Protein AF-A0A3S9Y462-F1 (afdb_monomer)

pLDDT: mean 86.08, std 11.71, range [31.53, 97.94]

InterPro domains:
  IPR001986 Enolpyruvate transferase domain [PF00275] (19-223)
  IPR005750 UDP-N-acetylglucosamine 1-carboxyvinyltransferase [PTHR43783] (3-217)
  IPR013792 RNA 3'-terminal phosphate cyclase/enolpyruvate transferase, alpha/beta [SSF55205] (15-226)
  IPR029052 Metallo-dependent phosphatase-like [SSF56300] (228-332)
  IPR036968 Enolpyruvate transferase domain superfamily [G3DSA:3.65.10.10] (17-30)
  IPR036968 Enolpyruvate transferase domain superfamily [G3DSA:3.65.10.10] (33-225)

Sequence (522 aa):
MTVTTARTPAVTAEVIAIRPGPPLSGAVTVDGSKNAALPLLAAAAALRRPVQLPNVPANADVQAMLMLLQQAGHGITYPVGKSNTALILPSDGMHVARDFHDTAARIRASYYLVPALLAVHGRAVLPWPGGCRIGERGMEQHFKVYEAFGDRTIVNTHGYGVEAVKSRTGSVSVMLPFRSRGASIAAILRAVVAERPLRLGQPNLSPEVTSVLQALQAAGWETHADARIGGRRVAVTAVIGTQAFHSIPVNQRASHRVTEPDQALRELLLAHHHEVDSWVVLSHSGFDEDLKLAAVCPFLDVIFAGHCLIDQYGPIHVGETLVLKGHELGAGYALAEPSSNRWAAHTAPFPSVSEAAPPPQLSSIHEQIEDLRDRLALPLGVIAEPYRGQPLNRRLLLSDLATRLHTGLGSDAVILNETALRPTQLGDVLIIGDLLTIEPFNNQLVHARIPDTLRDAPDALLGHLTESAGPLVTGPTSLPPELPTVLTTDYLAESYLDGRTHQAGLRLRQAIQRILTEGTHR

Mean predicted aligned error: 13.9 Å

Nearest PDB structures (foldseek):
  7tb0-assembly1_A  TM=8.384E-01  e=2.070E-12  Enterococcus faecium
  6cn1-assembly2_G  TM=8.498E-01  e=4.862E-11  Pseudomonas putida KT2440
  8d84-assembly1_B  TM=8.450E-01  e=5.465E-11  Enterococcus faecalis
  5bq2-assembly1_D  TM=8.537E-01  e=1.313E-10  Pseudomonas aeruginosa PAO1
  3kr6-assembly1_A  TM=5.530E-01  e=8.122E-13  Escherichia coli K-12

Structure (mmCIF, N/CA/C/O backbone):
data_AF-A0A3S9Y462-F1
#
_entry.id   AF-A0A3S9Y462-F1
#
loop_
_atom_site.group_PDB
_atom_site.id
_atom_site.type_symbol
_atom_site.label_atom_id
_atom_site.label_alt_id
_atom_site.label_comp_id
_atom_site.label_asym_id
_atom_site.label_entity_id
_atom_site.label_seq_id
_atom_site.pdbx_PDB_ins_code
_atom_site.Cartn_x
_atom_site.Cartn_y
_atom_site.Cartn_z
_atom_site.occupancy
_atom_site.B_iso_or_equiv
_atom_site.auth_seq_id
_atom_site.auth_comp_id
_atom_site.auth_asym_id
_atom_site.auth_atom_id
_atom_site.pdbx_PDB_model_num
ATOM 1 N N . MET A 1 1 ? 15.089 -50.391 51.553 1.00 40.12 1 MET A N 1
ATOM 2 C CA . MET A 1 1 ? 14.396 -49.711 50.440 1.00 40.12 1 MET A CA 1
ATOM 3 C C . MET A 1 1 ? 14.103 -48.287 50.872 1.00 40.12 1 MET A C 1
ATOM 5 O O . MET A 1 1 ? 13.186 -48.051 51.644 1.00 40.12 1 MET A O 1
ATOM 9 N N . THR A 1 2 ? 14.980 -47.370 50.487 1.00 31.53 2 THR A N 1
ATOM 10 C CA . THR A 1 2 ? 14.922 -45.941 50.800 1.00 31.53 2 THR A CA 1
ATOM 11 C C . THR A 1 2 ? 13.920 -45.265 49.867 1.00 31.53 2 THR A C 1
ATOM 13 O O . THR A 1 2 ? 14.115 -45.242 48.655 1.00 31.53 2 THR A O 1
ATOM 16 N N . VAL A 1 3 ? 12.828 -44.743 50.427 1.00 36.41 3 VAL A N 1
ATOM 17 C CA . VAL A 1 3 ? 11.869 -43.903 49.700 1.00 36.41 3 VAL A CA 1
ATOM 18 C C . VAL A 1 3 ? 12.446 -42.494 49.652 1.00 36.41 3 VAL A C 1
ATOM 20 O O . VAL A 1 3 ? 12.415 -41.758 50.636 1.00 36.41 3 VAL A O 1
ATOM 23 N N . THR A 1 4 ? 13.025 -42.141 48.510 1.00 33.31 4 THR A N 1
ATOM 24 C CA . THR A 1 4 ? 13.507 -40.791 48.222 1.00 33.31 4 THR A CA 1
ATOM 25 C C . THR A 1 4 ? 12.304 -39.870 48.027 1.00 33.31 4 THR A C 1
ATOM 27 O O . THR A 1 4 ? 11.614 -39.935 47.011 1.00 33.31 4 THR A O 1
ATOM 30 N N . THR A 1 5 ? 12.034 -39.004 49.000 1.00 45.16 5 THR A N 1
ATOM 31 C CA . THR A 1 5 ? 11.094 -37.890 48.859 1.00 45.16 5 THR A CA 1
ATOM 32 C C . THR A 1 5 ? 11.714 -36.833 47.947 1.00 45.16 5 THR A C 1
ATOM 34 O O . THR A 1 5 ? 12.546 -36.025 48.357 1.00 45.16 5 THR A O 1
ATOM 37 N N . ALA A 1 6 ? 11.326 -36.850 46.672 1.00 40.19 6 ALA A N 1
ATOM 38 C CA . ALA A 1 6 ? 11.668 -35.790 45.735 1.00 40.19 6 ALA A CA 1
ATOM 39 C C . ALA A 1 6 ? 10.994 -34.483 46.189 1.00 40.19 6 ALA A C 1
ATOM 41 O O . ALA A 1 6 ? 9.773 -34.346 46.147 1.00 40.19 6 ALA A O 1
ATOM 42 N N . ARG A 1 7 ? 11.800 -33.523 46.653 1.00 45.56 7 ARG A N 1
ATOM 43 C CA . ARG A 1 7 ? 11.376 -32.137 46.881 1.00 45.56 7 ARG A CA 1
ATOM 44 C C . ARG A 1 7 ? 11.000 -31.522 45.533 1.00 45.56 7 ARG A C 1
ATOM 46 O O . ARG A 1 7 ? 11.875 -31.253 44.714 1.00 45.56 7 ARG A O 1
ATOM 53 N N . THR A 1 8 ? 9.710 -31.286 45.320 1.00 49.47 8 THR A N 1
ATOM 54 C CA . THR A 1 8 ? 9.218 -30.437 44.231 1.00 49.47 8 THR A CA 1
ATOM 55 C C . THR A 1 8 ? 9.826 -29.038 44.395 1.00 49.47 8 THR A C 1
ATOM 57 O O . THR A 1 8 ? 9.752 -28.484 45.497 1.00 49.47 8 THR A O 1
ATOM 60 N N . PRO A 1 9 ? 10.454 -28.455 43.359 1.00 45.78 9 PRO A N 1
ATOM 61 C CA . PRO A 1 9 ? 10.968 -27.096 43.450 1.00 45.78 9 PRO A CA 1
ATOM 62 C C . PRO A 1 9 ? 9.797 -26.123 43.631 1.00 45.78 9 PRO A C 1
ATOM 64 O O . PRO A 1 9 ? 8.714 -26.333 43.085 1.00 45.78 9 PRO A O 1
ATOM 67 N N . ALA A 1 10 ? 10.005 -25.060 44.407 1.00 50.97 10 ALA A N 1
ATOM 68 C CA . ALA A 1 10 ? 9.033 -23.983 44.538 1.00 50.97 10 ALA A CA 1
ATOM 69 C C . ALA A 1 10 ? 8.934 -23.242 43.196 1.00 50.97 10 ALA A C 1
ATOM 71 O O . ALA A 1 10 ? 9.802 -22.444 42.847 1.00 50.97 10 ALA A O 1
ATOM 72 N N . VAL A 1 11 ? 7.897 -23.551 42.423 1.00 48.56 11 VAL A N 1
ATOM 73 C CA . VAL A 1 11 ? 7.564 -22.840 41.190 1.00 48.56 11 VAL A CA 1
ATOM 74 C C . VAL A 1 11 ? 6.740 -21.612 41.583 1.00 48.56 11 VAL A C 1
ATOM 76 O O . VAL A 1 11 ? 5.654 -21.745 42.135 1.00 48.56 11 VAL A O 1
ATOM 79 N N . THR A 1 12 ? 7.263 -20.411 41.328 1.00 60.69 12 THR A N 1
ATOM 80 C CA . THR A 1 12 ? 6.555 -19.123 41.495 1.00 60.69 12 THR A CA 1
ATOM 81 C C . THR A 1 12 ? 5.586 -18.814 40.348 1.00 60.69 12 THR A C 1
ATOM 83 O O . THR A 1 12 ? 4.929 -17.777 40.358 1.00 60.69 12 THR A O 1
ATOM 86 N N . ALA A 1 13 ? 5.499 -19.693 39.350 1.00 65.06 13 ALA A N 1
ATOM 87 C CA . ALA A 1 13 ? 4.556 -19.597 38.245 1.00 65.06 13 ALA A CA 1
ATOM 88 C C . ALA A 1 13 ? 3.293 -20.414 38.545 1.00 65.06 13 ALA A C 1
ATOM 90 O O . ALA A 1 13 ? 3.377 -21.541 39.031 1.00 65.06 13 ALA A O 1
ATOM 91 N N . GLU A 1 14 ? 2.124 -19.864 38.221 1.00 82.81 14 GLU A N 1
ATOM 92 C CA . GLU A 1 14 ? 0.883 -20.635 38.210 1.00 82.81 14 GLU A CA 1
ATOM 93 C C . GLU A 1 14 ? 1.020 -21.802 37.221 1.00 82.81 14 GLU A C 1
ATOM 95 O O . GLU A 1 14 ? 1.405 -21.616 36.064 1.00 82.81 14 GLU A O 1
ATOM 100 N N . VAL A 1 15 ? 0.731 -23.020 37.681 1.00 88.75 15 VAL A N 1
ATOM 101 C CA . VAL A 1 15 ? 0.813 -24.236 36.866 1.00 88.75 15 VAL A CA 1
ATOM 102 C C . VAL A 1 15 ? -0.585 -24.813 36.698 1.00 88.75 15 VAL A C 1
ATOM 104 O O . VAL A 1 15 ? -1.291 -25.043 37.678 1.00 88.75 15 VAL A O 1
ATOM 107 N N . ILE A 1 16 ? -0.968 -25.107 35.455 1.00 89.75 16 ILE A N 1
ATOM 108 C CA . ILE A 1 16 ? -2.185 -25.864 35.152 1.00 89.75 16 ILE A CA 1
ATOM 109 C C . ILE A 1 16 ? -1.814 -27.349 35.082 1.00 89.75 16 ILE A C 1
ATOM 111 O O . ILE A 1 16 ? -1.144 -27.787 34.149 1.00 89.75 16 ILE A O 1
ATOM 115 N N . ALA A 1 17 ? -2.249 -28.134 36.070 1.00 90.56 17 ALA A N 1
ATOM 116 C CA . ALA A 1 17 ? -2.076 -29.585 36.068 1.00 90.56 17 ALA A CA 1
ATOM 117 C C . ALA A 1 17 ? -3.247 -30.261 35.336 1.00 90.56 17 ALA A C 1
ATOM 119 O O . ALA A 1 17 ? -4.371 -30.285 35.836 1.00 90.56 17 ALA A O 1
ATOM 120 N N . ILE A 1 18 ? -2.979 -30.831 34.160 1.00 92.81 18 ILE A N 1
ATOM 121 C CA . ILE A 1 18 ? -3.977 -31.544 33.351 1.00 92.81 18 ILE A CA 1
ATOM 122 C C . ILE A 1 18 ? -3.831 -33.046 33.599 1.00 92.81 18 ILE A C 1
ATOM 124 O O . ILE A 1 18 ? -2.738 -33.598 33.480 1.00 92.81 18 ILE A O 1
ATOM 128 N N . ARG A 1 19 ? -4.935 -33.718 33.938 1.00 92.19 19 ARG A N 1
ATOM 129 C CA . ARG A 1 19 ? -4.979 -35.180 34.078 1.00 92.19 19 ARG A CA 1
ATOM 130 C C . ARG A 1 19 ? -5.596 -35.805 32.823 1.00 92.19 19 ARG A C 1
ATOM 132 O O . ARG A 1 19 ? -6.600 -35.275 32.348 1.00 92.19 19 ARG A O 1
ATOM 139 N N . PRO A 1 20 ? -5.052 -36.920 32.306 1.00 91.50 20 PRO A N 1
ATOM 140 C CA . PRO A 1 20 ? -5.700 -37.675 31.239 1.00 91.50 20 PRO A CA 1
ATOM 141 C C . PRO A 1 20 ? -7.101 -38.131 31.669 1.00 91.50 20 PRO A C 1
ATOM 143 O O . PRO A 1 20 ? -7.297 -38.529 32.818 1.00 91.50 20 PRO A O 1
ATOM 146 N N . GLY A 1 21 ? -8.065 -38.082 30.752 1.00 89.75 21 GLY A N 1
ATOM 147 C CA . GLY A 1 21 ? -9.460 -38.430 31.016 1.00 89.75 21 GLY A CA 1
ATOM 148 C C . GLY A 1 21 ? -10.221 -38.799 29.738 1.00 89.75 21 GLY A C 1
ATOM 149 O O . GLY A 1 21 ? -9.635 -38.765 28.653 1.00 89.75 21 GLY A O 1
ATOM 150 N N . PRO A 1 22 ? -11.507 -39.182 29.853 1.00 92.81 22 PRO A N 1
ATOM 151 C CA . PRO A 1 22 ? -12.357 -39.478 28.700 1.00 92.81 22 PRO A CA 1
ATOM 152 C C . PRO A 1 22 ? -12.585 -38.230 27.821 1.00 92.81 22 PRO A C 1
ATOM 154 O O . PRO A 1 22 ? -12.331 -37.111 28.278 1.00 92.81 22 PRO A O 1
ATOM 157 N N . PRO A 1 23 ? -13.080 -38.391 26.575 1.00 94.12 23 PRO A N 1
ATOM 158 C CA . PRO A 1 23 ? -13.426 -37.266 25.706 1.00 94.12 23 PRO A CA 1
ATOM 159 C C . PRO A 1 23 ? -14.329 -36.239 26.402 1.00 94.12 23 PRO A C 1
ATOM 161 O O . PRO A 1 23 ? -15.271 -36.604 27.108 1.00 94.12 23 PRO A O 1
ATOM 164 N N . LEU A 1 24 ? -14.042 -34.950 26.196 1.00 93.75 24 LEU A N 1
ATOM 165 C CA . LEU A 1 24 ? -14.834 -33.857 26.763 1.00 93.75 24 LEU A CA 1
ATOM 166 C C . LEU A 1 24 ? -16.247 -33.848 26.157 1.00 93.75 24 LEU A C 1
ATOM 168 O O . LEU A 1 24 ? -16.403 -33.935 24.941 1.00 93.75 24 LEU A O 1
ATOM 172 N N . SER A 1 25 ? -17.265 -33.690 27.005 1.00 93.56 25 SER A N 1
ATOM 173 C CA . SER A 1 25 ? -18.667 -33.522 26.606 1.00 93.56 25 SER A CA 1
ATOM 174 C C . SER A 1 25 ? -19.314 -32.434 27.460 1.00 93.56 25 SER A C 1
ATOM 176 O O . SER A 1 25 ? -19.216 -32.472 28.687 1.00 93.56 25 SER A O 1
ATOM 178 N N . GLY A 1 26 ? -19.960 -31.458 26.820 1.00 94.19 26 GLY A N 1
ATOM 179 C CA . GLY A 1 26 ? -20.606 -30.327 27.485 1.00 94.19 26 GLY A CA 1
ATOM 180 C C . GLY A 1 26 ? -20.744 -29.108 26.573 1.00 94.19 26 GLY A C 1
ATOM 181 O O . GLY A 1 26 ? -20.488 -29.184 25.373 1.00 94.19 26 GLY A O 1
ATOM 182 N N . ALA A 1 27 ? -21.136 -27.978 27.158 1.00 92.62 27 ALA A N 1
ATOM 183 C CA . ALA A 1 27 ? -21.215 -26.682 26.489 1.00 92.62 27 ALA A CA 1
ATOM 184 C C . ALA A 1 27 ? -20.360 -25.653 27.240 1.00 92.62 27 ALA A C 1
ATOM 186 O O . ALA A 1 27 ? -20.236 -25.718 28.463 1.00 92.62 27 ALA A O 1
ATOM 187 N N . VAL A 1 28 ? -19.787 -24.698 26.508 1.00 92.88 28 VAL A N 1
ATOM 188 C CA . VAL A 1 28 ? -19.016 -23.579 27.062 1.00 92.88 28 VAL A CA 1
ATOM 189 C C . VAL A 1 28 ? -19.552 -22.270 26.495 1.00 92.88 28 VAL A C 1
ATOM 191 O O . VAL A 1 28 ? -19.812 -22.166 25.296 1.00 92.88 28 VAL A O 1
ATOM 194 N N . THR A 1 29 ? -19.724 -21.271 27.355 1.00 88.50 29 THR A N 1
ATOM 195 C CA . THR A 1 29 ? -20.047 -19.907 26.927 1.00 88.50 29 THR A CA 1
ATOM 196 C C . THR A 1 29 ? -18.765 -19.222 26.476 1.00 88.50 29 THR A C 1
ATOM 198 O O . THR A 1 29 ? -17.777 -19.214 27.206 1.00 88.50 29 THR A O 1
ATOM 201 N N . VAL A 1 30 ? -18.775 -18.659 25.269 1.00 89.56 30 VAL A N 1
ATOM 202 C CA . VAL A 1 30 ? -17.622 -17.948 24.710 1.00 89.56 30 VAL A CA 1
ATOM 203 C C . VAL A 1 30 ? -17.768 -16.459 25.003 1.00 89.56 30 VAL A C 1
ATOM 205 O O . VAL A 1 30 ? -18.755 -15.839 24.606 1.00 89.56 30 VAL A O 1
ATOM 208 N N . ASP A 1 31 ? -16.778 -15.893 25.689 1.00 88.12 31 ASP A N 1
ATOM 209 C CA . ASP A 1 31 ? -16.715 -14.459 25.965 1.00 88.12 31 ASP A CA 1
ATOM 210 C C . ASP A 1 31 ? -16.479 -13.637 24.689 1.00 88.12 31 ASP A C 1
ATOM 212 O O . ASP A 1 31 ? -16.031 -14.137 23.652 1.00 88.12 31 ASP A O 1
ATOM 216 N N . GLY A 1 32 ? -16.733 -12.330 24.773 1.00 90.88 32 GLY A N 1
ATOM 217 C CA . GLY A 1 32 ? -16.376 -11.394 23.713 1.00 90.88 32 GLY A CA 1
ATOM 218 C C . GLY A 1 32 ? -14.898 -11.465 23.310 1.00 90.88 32 GLY A C 1
ATOM 219 O O . GLY A 1 32 ? -13.999 -11.718 24.113 1.00 90.88 32 GLY A O 1
ATOM 220 N N . SER A 1 33 ? -14.620 -11.199 22.033 1.00 93.94 33 SER A N 1
ATOM 221 C CA . SER A 1 33 ? -13.250 -11.211 21.519 1.00 93.94 33 SER A CA 1
ATOM 222 C C . SER A 1 33 ? -12.448 -10.024 22.055 1.00 93.94 33 SER A C 1
ATOM 224 O O . SER A 1 33 ? -12.745 -8.870 21.742 1.00 93.94 33 SER A O 1
ATOM 226 N N . LYS A 1 34 ? -11.350 -10.303 22.770 1.00 94.12 34 LYS A N 1
ATOM 227 C CA . LYS A 1 34 ? -10.356 -9.295 23.188 1.00 94.12 34 LYS A CA 1
ATOM 228 C C . LYS A 1 34 ? -9.902 -8.417 22.017 1.00 94.12 34 LYS A C 1
ATOM 230 O O . LYS A 1 34 ? -9.809 -7.199 22.135 1.00 94.12 34 LYS A O 1
ATOM 235 N N . ASN A 1 35 ? -9.622 -9.042 20.874 1.00 93.44 35 ASN A N 1
ATOM 236 C CA . ASN A 1 35 ? -9.083 -8.359 19.701 1.00 93.44 35 ASN A CA 1
ATOM 237 C C . ASN A 1 35 ? -10.113 -7.464 18.999 1.00 93.44 35 ASN A C 1
ATOM 239 O O . ASN A 1 35 ? -9.701 -6.568 18.266 1.00 93.44 35 ASN A O 1
ATOM 243 N N . ALA A 1 36 ? -11.412 -7.701 19.215 1.00 95.00 36 ALA A N 1
ATOM 244 C CA . ALA A 1 36 ? -12.483 -6.806 18.784 1.00 95.00 36 ALA A CA 1
ATOM 245 C C . ALA A 1 36 ? -12.741 -5.710 19.830 1.00 95.00 36 ALA A C 1
ATOM 247 O O . ALA A 1 36 ? -12.884 -4.545 19.474 1.00 95.00 36 ALA A O 1
ATOM 248 N N . ALA A 1 37 ? -12.726 -6.057 21.122 1.00 96.88 37 ALA A N 1
ATOM 249 C CA . ALA A 1 37 ? -12.974 -5.118 22.213 1.00 96.88 37 ALA A CA 1
ATOM 250 C C . ALA A 1 37 ? -11.962 -3.960 22.241 1.00 96.88 37 ALA A C 1
ATOM 252 O O . ALA A 1 37 ? -12.363 -2.808 22.354 1.00 96.88 37 ALA A O 1
ATOM 253 N N . LEU A 1 38 ? -10.662 -4.239 22.089 1.00 97.12 38 LEU A N 1
ATOM 254 C CA . LEU A 1 38 ? -9.605 -3.217 22.135 1.00 97.12 38 LEU A CA 1
ATOM 255 C C . LEU A 1 38 ? -9.819 -2.058 21.135 1.00 97.12 38 LEU A C 1
ATOM 257 O O . LEU A 1 38 ? -9.851 -0.907 21.572 1.00 97.12 38 LEU A O 1
ATOM 261 N N . PRO A 1 39 ? -9.996 -2.301 19.821 1.00 97.31 39 PRO A N 1
ATOM 262 C CA . PRO A 1 39 ? -10.264 -1.219 18.880 1.00 97.31 39 PRO A CA 1
ATOM 263 C C . PRO A 1 39 ? -11.677 -0.636 18.992 1.00 97.31 39 PRO A C 1
ATOM 265 O O . PRO A 1 39 ? -11.847 0.542 18.696 1.00 97.31 39 PRO A O 1
ATOM 268 N N . LEU A 1 40 ? -12.681 -1.396 19.449 1.00 97.94 40 LEU A N 1
ATOM 269 C CA . LEU A 1 40 ? -14.027 -0.861 19.704 1.00 97.94 40 LEU A CA 1
ATOM 270 C C . LEU A 1 40 ? -14.038 0.146 20.862 1.00 97.94 40 LEU A C 1
ATOM 272 O O . LEU A 1 40 ? -14.711 1.170 20.772 1.00 97.94 40 LEU A O 1
ATOM 276 N N . LEU A 1 41 ? -13.259 -0.099 21.918 1.00 97.62 41 LEU A N 1
ATOM 277 C CA . LEU A 1 41 ? -13.065 0.855 23.014 1.00 97.62 41 LEU A CA 1
ATOM 278 C C . LEU A 1 41 ? -12.394 2.144 22.524 1.00 97.62 41 LEU A C 1
ATOM 280 O O . LEU A 1 41 ? -12.834 3.240 22.866 1.00 97.62 41 LEU A O 1
ATOM 284 N N . ALA A 1 42 ? -11.375 2.028 21.670 1.00 96.75 42 ALA A N 1
ATOM 285 C CA . ALA A 1 42 ? -10.745 3.190 21.048 1.00 96.75 42 ALA A CA 1
ATOM 286 C C . ALA A 1 42 ? -11.701 3.943 20.102 1.00 96.75 42 ALA A C 1
ATOM 288 O O . ALA A 1 42 ? -11.724 5.173 20.098 1.00 96.75 42 ALA A O 1
ATOM 289 N N . ALA A 1 43 ? -12.531 3.223 19.339 1.00 97.19 43 ALA A N 1
ATOM 290 C CA . ALA A 1 43 ? -13.559 3.811 18.482 1.00 97.19 43 ALA A CA 1
ATOM 291 C C . ALA A 1 43 ? -14.604 4.586 19.299 1.00 97.19 43 ALA A C 1
ATOM 293 O O . ALA A 1 43 ? -14.943 5.716 18.954 1.00 97.19 43 ALA A O 1
ATOM 294 N N . ALA A 1 44 ? -15.067 4.009 20.412 1.00 96.88 44 ALA A N 1
ATOM 295 C CA . ALA A 1 44 ? -15.987 4.654 21.344 1.00 96.88 44 ALA A CA 1
ATOM 296 C C . ALA A 1 44 ? -15.422 5.982 21.875 1.00 96.88 44 ALA A C 1
ATOM 298 O O . ALA A 1 44 ? -16.117 6.996 21.870 1.00 96.88 44 ALA A O 1
ATOM 299 N N . ALA A 1 45 ? -14.144 5.992 22.259 1.00 95.50 45 ALA A N 1
ATOM 300 C CA . ALA A 1 45 ? -13.448 7.193 22.708 1.00 95.50 45 ALA A CA 1
ATOM 301 C C . ALA A 1 45 ? -13.313 8.259 21.600 1.00 95.50 45 ALA A C 1
ATOM 303 O O . ALA A 1 45 ? -13.498 9.450 21.856 1.00 95.50 45 ALA A O 1
ATOM 304 N N . ALA A 1 46 ? -13.050 7.838 20.360 1.00 94.94 46 ALA A N 1
ATOM 305 C CA . ALA A 1 46 ? -12.889 8.731 19.213 1.00 94.94 46 ALA A CA 1
ATOM 306 C C . ALA A 1 46 ? -14.191 9.438 18.780 1.00 94.94 46 ALA A C 1
ATOM 308 O O . ALA A 1 46 ? -14.129 10.530 18.222 1.00 94.94 46 ALA A O 1
ATOM 309 N N . LEU A 1 47 ? -15.367 8.861 19.060 1.00 93.06 47 LEU A N 1
ATOM 310 C CA . LEU A 1 47 ? -16.675 9.394 18.643 1.00 93.06 47 LEU A CA 1
ATOM 311 C C . LEU A 1 47 ? -17.154 10.631 19.431 1.00 93.06 47 LEU A C 1
ATOM 313 O O . LEU A 1 47 ? -18.194 11.193 19.090 1.00 93.06 47 LEU A O 1
ATOM 317 N N . ARG A 1 48 ? -16.441 11.046 20.490 1.00 88.00 48 ARG A N 1
ATOM 318 C CA . ARG A 1 48 ? -16.742 12.236 21.322 1.00 88.00 48 ARG A CA 1
ATOM 319 C C . ARG A 1 48 ? -18.191 12.335 21.832 1.00 88.00 48 ARG A C 1
ATOM 321 O O . ARG A 1 48 ? -18.679 13.423 22.132 1.00 88.00 48 ARG A O 1
ATOM 328 N N . ARG A 1 49 ? -18.868 11.199 22.000 1.00 93.62 49 ARG A N 1
ATOM 329 C CA . ARG A 1 49 ? -20.217 11.084 22.576 1.00 93.62 49 ARG A CA 1
ATOM 330 C C . ARG A 1 49 ? -20.324 9.813 23.427 1.00 93.62 49 ARG A C 1
ATOM 332 O O . ARG A 1 49 ? -19.482 8.933 23.261 1.00 93.62 49 ARG A O 1
ATOM 339 N N . PRO A 1 50 ? -21.325 9.685 24.316 1.00 95.81 50 PRO A N 1
ATOM 340 C CA . PRO A 1 50 ? -21.512 8.465 25.096 1.00 95.81 50 PRO A CA 1
ATOM 341 C C . PRO A 1 50 ? -21.712 7.228 24.210 1.00 95.81 50 PRO A C 1
ATOM 343 O O . PRO A 1 50 ? -22.544 7.238 23.300 1.00 95.81 50 PRO A O 1
ATOM 346 N N . VAL A 1 51 ? -20.970 6.155 24.490 1.00 96.25 51 VAL A N 1
ATOM 347 C CA . VAL A 1 51 ? -21.060 4.877 23.770 1.00 96.25 51 VAL A CA 1
ATOM 348 C C . VAL A 1 51 ? -21.112 3.727 24.767 1.00 96.25 51 VAL A C 1
ATOM 350 O O . VAL A 1 51 ? -20.232 3.578 25.613 1.00 96.25 51 VAL A O 1
ATOM 353 N N . GLN A 1 52 ? -22.143 2.894 24.647 1.00 96.00 52 GLN A N 1
ATOM 354 C CA . GLN A 1 52 ? -22.297 1.677 25.433 1.00 96.00 52 GLN A CA 1
ATOM 355 C C . GLN A 1 52 ? -21.815 0.472 24.622 1.00 96.00 52 GLN A C 1
ATOM 357 O O . GLN A 1 52 ? -22.371 0.172 23.567 1.00 96.00 52 GLN A O 1
ATOM 362 N N . LEU A 1 53 ? -20.806 -0.232 25.132 1.00 95.31 53 LEU A N 1
ATOM 363 C CA . LEU A 1 53 ? -20.225 -1.414 24.506 1.00 95.31 53 LEU A CA 1
ATOM 364 C C . LEU A 1 53 ? -20.535 -2.665 25.348 1.00 95.31 53 LEU A C 1
ATOM 366 O O . LEU A 1 53 ? -19.962 -2.818 26.431 1.00 95.31 53 LEU A O 1
ATOM 370 N N . PRO A 1 54 ? -21.452 -3.545 24.906 1.00 94.25 54 PRO A N 1
ATOM 371 C CA . PRO A 1 54 ? -21.742 -4.803 25.589 1.00 94.25 54 PRO A CA 1
ATOM 372 C C . PRO A 1 54 ? -20.704 -5.889 25.268 1.00 94.25 54 PRO A C 1
ATOM 374 O O . PRO A 1 54 ? -19.943 -5.776 24.309 1.00 94.25 54 PRO A O 1
ATOM 377 N N . ASN A 1 55 ? -20.725 -6.977 26.044 1.00 93.25 55 ASN A N 1
ATOM 378 C CA . ASN A 1 55 ? -19.880 -8.165 25.862 1.00 93.25 55 ASN A CA 1
ATOM 379 C C . ASN A 1 55 ? -18.364 -7.868 25.857 1.00 93.25 55 ASN A C 1
ATOM 381 O O . ASN A 1 55 ? -17.598 -8.422 25.068 1.00 93.25 55 ASN A O 1
ATOM 385 N N . VAL A 1 56 ? -17.927 -6.969 26.738 1.00 95.00 56 VAL A N 1
ATOM 386 C CA . VAL A 1 56 ? -16.513 -6.651 26.954 1.00 95.00 56 VAL A CA 1
ATOM 387 C C . VAL A 1 56 ? -15.902 -7.728 27.863 1.00 95.00 56 VAL A C 1
ATOM 389 O O . VAL A 1 56 ? -16.364 -7.884 28.996 1.00 95.00 56 VAL A O 1
ATOM 392 N N . PRO A 1 57 ? -14.888 -8.489 27.406 1.00 93.56 57 PRO A N 1
ATOM 393 C CA . PRO A 1 57 ? -14.339 -9.601 28.176 1.00 93.56 57 PRO A CA 1
ATOM 394 C C . PRO A 1 57 ? -13.479 -9.111 29.347 1.00 93.56 57 PRO A C 1
ATOM 396 O O . PRO A 1 57 ? -12.767 -8.107 29.247 1.00 93.56 57 PRO A O 1
ATOM 399 N N . ALA A 1 58 ? -13.470 -9.875 30.440 1.00 89.31 58 ALA A N 1
ATOM 400 C CA . ALA A 1 58 ? -12.628 -9.627 31.609 1.00 89.31 58 ALA A CA 1
ATOM 401 C C . ALA A 1 58 ? -11.169 -10.058 31.351 1.00 89.31 58 ALA A C 1
ATOM 403 O O . ALA A 1 58 ? -10.670 -11.032 31.905 1.00 89.31 58 ALA A O 1
ATOM 404 N N . ASN A 1 59 ? -10.479 -9.339 30.463 1.00 92.00 59 ASN A N 1
ATOM 405 C CA . ASN A 1 59 ? -9.103 -9.619 30.059 1.00 92.00 59 ASN A CA 1
ATOM 406 C C . ASN A 1 59 ? -8.140 -8.498 30.489 1.00 92.00 59 ASN A C 1
ATOM 408 O O . ASN A 1 59 ? -8.488 -7.323 30.407 1.00 92.00 59 ASN A O 1
ATOM 412 N N . ALA A 1 60 ? -6.908 -8.850 30.873 1.00 91.00 60 ALA A N 1
ATOM 413 C CA . ALA A 1 60 ? -5.901 -7.892 31.338 1.00 91.00 60 ALA A CA 1
ATOM 414 C C . ALA A 1 60 ? -5.601 -6.757 30.337 1.00 91.00 60 ALA A C 1
ATOM 416 O O . ALA A 1 60 ? -5.517 -5.602 30.749 1.00 91.00 60 ALA A O 1
ATOM 417 N N . ASP A 1 61 ? -5.508 -7.042 29.031 1.00 91.88 61 ASP A N 1
ATOM 418 C CA . ASP A 1 61 ? -5.264 -6.001 28.020 1.00 91.88 61 ASP A CA 1
ATOM 419 C C . ASP A 1 61 ? -6.470 -5.062 27.885 1.00 91.88 61 ASP A C 1
ATOM 421 O O . ASP A 1 61 ? -6.309 -3.867 27.653 1.00 91.88 61 ASP A O 1
ATOM 425 N N . VAL A 1 62 ? -7.688 -5.598 28.025 1.00 94.88 62 VAL A N 1
ATOM 426 C CA . VAL A 1 62 ? -8.930 -4.812 27.970 1.00 94.88 62 VAL A CA 1
ATOM 427 C C . VAL A 1 62 ? -9.037 -3.906 29.189 1.00 94.88 62 VAL A C 1
ATOM 429 O O . VAL A 1 62 ? -9.344 -2.728 29.040 1.00 94.88 62 VAL A O 1
ATOM 432 N N . GLN A 1 63 ? -8.709 -4.415 30.377 1.00 93.94 63 GLN A N 1
ATOM 433 C CA . GLN A 1 63 ? -8.647 -3.602 31.592 1.00 93.94 63 GLN A CA 1
ATOM 434 C C . GLN A 1 63 ? -7.574 -2.512 31.488 1.00 93.94 63 GLN A C 1
ATOM 436 O O . GLN A 1 63 ? -7.836 -1.366 31.840 1.00 93.94 63 GLN A O 1
ATOM 441 N N . ALA A 1 64 ? -6.404 -2.825 30.923 1.00 94.12 64 ALA A N 1
ATOM 442 C CA . ALA A 1 64 ? -5.371 -1.829 30.654 1.00 94.12 64 ALA A CA 1
ATOM 443 C C . ALA A 1 64 ? -5.838 -0.759 29.650 1.00 94.12 64 ALA A C 1
ATOM 445 O O . ALA A 1 64 ? -5.563 0.419 29.845 1.00 94.12 64 ALA A O 1
ATOM 446 N N . MET A 1 65 ? -6.585 -1.136 28.606 1.00 96.00 65 MET A N 1
ATOM 447 C CA . MET A 1 65 ? -7.169 -0.179 27.658 1.00 96.00 65 MET A CA 1
ATOM 448 C C . MET A 1 65 ? -8.215 0.731 28.320 1.00 96.00 65 MET A C 1
ATOM 450 O O . MET A 1 65 ? -8.205 1.936 28.094 1.00 96.00 65 MET A O 1
ATOM 454 N N . LEU A 1 66 ? -9.097 0.182 29.160 1.00 95.56 66 LEU A N 1
ATOM 455 C CA . LEU A 1 66 ? -10.068 0.972 29.926 1.00 95.56 66 LEU A CA 1
ATOM 456 C C . LEU A 1 66 ? -9.355 1.943 30.881 1.00 95.56 66 LEU A C 1
ATOM 458 O O . LEU A 1 66 ? -9.696 3.122 30.924 1.00 95.56 66 LEU A O 1
ATOM 462 N N . MET A 1 67 ? -8.310 1.484 31.573 1.00 95.19 67 MET A N 1
ATOM 463 C CA . MET A 1 67 ? -7.482 2.336 32.429 1.00 95.19 67 MET A CA 1
ATOM 464 C C . MET A 1 67 ? -6.820 3.470 31.634 1.00 95.19 67 MET A C 1
ATOM 466 O O . MET A 1 67 ? -6.867 4.617 32.067 1.00 95.19 67 MET A O 1
ATOM 470 N N . LEU A 1 68 ? -6.276 3.181 30.447 1.00 95.31 68 LEU A N 1
ATOM 471 C CA . LEU A 1 68 ? -5.694 4.200 29.568 1.00 95.31 68 LEU A CA 1
ATOM 472 C C . LEU A 1 68 ? -6.712 5.250 29.132 1.00 95.31 68 LEU A C 1
ATOM 474 O O . LEU A 1 68 ? -6.394 6.435 29.091 1.00 95.31 68 LEU A O 1
ATOM 478 N N . LEU A 1 69 ? -7.937 4.832 28.818 1.00 94.94 69 LEU A N 1
ATOM 479 C CA . LEU A 1 69 ? -9.014 5.755 28.476 1.00 94.94 69 LEU A CA 1
ATOM 480 C C . LEU A 1 69 ? -9.372 6.662 29.663 1.00 94.94 69 LEU A C 1
ATOM 482 O O . LEU A 1 69 ? -9.491 7.871 29.473 1.00 94.94 69 LEU A O 1
ATOM 486 N N . GLN A 1 70 ? -9.461 6.118 30.882 1.00 94.19 70 GLN A N 1
ATOM 487 C CA . GLN A 1 70 ? -9.662 6.921 32.099 1.00 94.19 70 GLN A CA 1
ATOM 488 C C . GLN A 1 70 ? -8.512 7.902 32.336 1.00 94.19 70 GLN A C 1
ATOM 490 O O . GLN A 1 70 ? -8.746 9.077 32.604 1.00 94.19 70 GLN A O 1
ATOM 495 N N . GLN A 1 71 ? -7.270 7.441 32.188 1.00 93.75 71 GLN A N 1
ATOM 496 C CA . GLN A 1 71 ? -6.071 8.273 32.295 1.00 93.75 71 GLN A CA 1
ATOM 497 C C . GLN A 1 71 ? -6.015 9.363 31.212 1.00 93.75 71 GLN A C 1
ATOM 499 O O . GLN A 1 71 ? -5.414 10.405 31.447 1.00 93.75 71 GLN A O 1
ATOM 504 N N . ALA A 1 72 ? -6.653 9.157 30.055 1.00 92.12 72 ALA A N 1
ATOM 505 C CA . ALA A 1 72 ? -6.836 10.153 28.994 1.00 92.12 72 ALA A CA 1
ATOM 506 C C . ALA A 1 72 ? -8.096 11.036 29.182 1.00 92.12 72 ALA A C 1
ATOM 508 O O . ALA A 1 72 ? -8.522 11.732 28.256 1.00 92.12 72 ALA A O 1
ATOM 509 N N . GLY A 1 73 ? -8.720 10.993 30.363 1.00 91.94 73 GLY A N 1
ATOM 510 C CA . GLY A 1 73 ? -9.835 11.861 30.748 1.00 91.94 73 GLY A CA 1
ATOM 511 C C . GLY A 1 73 ? -11.225 11.351 30.361 1.00 91.94 73 GLY A C 1
ATOM 512 O O . GLY A 1 73 ? -12.206 12.056 30.587 1.00 91.94 73 GLY A O 1
ATOM 513 N N . HIS A 1 74 ? -11.357 10.147 29.792 1.00 94.75 74 HIS A N 1
ATOM 514 C CA . HIS A 1 74 ? -12.670 9.565 29.494 1.00 94.75 74 HIS A CA 1
ATOM 515 C C . HIS A 1 74 ? -13.346 9.016 30.754 1.00 94.75 74 HIS A C 1
ATOM 517 O O . HIS A 1 74 ? -12.764 8.238 31.510 1.00 94.75 74 HIS A O 1
ATOM 523 N N . GLY A 1 75 ? -14.626 9.335 30.943 1.00 94.25 75 GLY A N 1
ATOM 524 C CA . GLY A 1 75 ? -15.435 8.677 31.968 1.00 94.25 75 GLY A CA 1
ATOM 525 C C . GLY A 1 75 ? -15.741 7.228 31.580 1.00 94.25 75 GLY A C 1
ATOM 526 O O . GLY A 1 75 ? -16.172 6.965 30.459 1.00 94.25 75 GLY A O 1
ATOM 527 N N . ILE A 1 76 ? -15.558 6.284 32.505 1.00 94.56 76 ILE A N 1
ATOM 528 C CA . ILE A 1 76 ? -15.931 4.876 32.307 1.00 94.56 76 ILE A CA 1
ATOM 529 C C . ILE A 1 76 ? -16.836 4.441 33.444 1.00 94.56 76 ILE A C 1
ATOM 531 O O . ILE A 1 76 ? -16.476 4.551 34.615 1.00 94.56 76 ILE A O 1
ATOM 535 N N . THR A 1 77 ? -18.012 3.934 33.091 1.00 94.06 77 THR A N 1
ATOM 536 C CA . THR A 1 77 ? -18.988 3.410 34.050 1.00 94.06 77 THR A CA 1
ATOM 537 C C . THR A 1 77 ? -19.553 2.080 33.565 1.00 94.06 77 THR A C 1
ATOM 539 O O . THR A 1 77 ? -19.479 1.754 32.380 1.00 94.06 77 THR A O 1
ATOM 542 N N . TYR A 1 78 ? -20.118 1.303 34.484 1.00 93.19 78 TYR A N 1
ATOM 543 C CA . TYR A 1 78 ? -20.752 0.022 34.183 1.00 93.19 78 TYR A CA 1
ATOM 544 C C . TYR A 1 78 ? -22.238 0.123 34.534 1.00 93.19 78 TYR A C 1
ATOM 546 O O . TYR A 1 78 ? -22.559 0.450 35.680 1.00 93.19 78 TYR A O 1
ATOM 554 N N . PRO A 1 79 ? -23.160 -0.124 33.588 1.00 88.88 79 PRO A N 1
ATOM 555 C CA . PRO A 1 79 ? -24.585 -0.107 33.882 1.00 88.88 79 PRO A CA 1
ATOM 556 C C . PRO A 1 79 ? -24.943 -1.128 34.967 1.00 88.88 79 PRO A C 1
ATOM 558 O O . PRO A 1 79 ? -24.413 -2.243 34.996 1.00 88.88 79 PRO A O 1
ATOM 561 N N . VAL A 1 80 ? -25.881 -0.758 35.841 1.00 87.62 80 VAL A N 1
ATOM 562 C CA . VAL A 1 80 ? -26.338 -1.614 36.944 1.00 87.62 80 VAL A CA 1
ATOM 563 C C . VAL A 1 80 ? -26.819 -2.962 36.395 1.00 87.62 80 VAL A C 1
ATOM 565 O O . VAL A 1 80 ? -27.623 -3.017 35.465 1.00 87.62 80 VAL A O 1
ATOM 568 N N . GLY A 1 81 ? -26.294 -4.056 36.955 1.00 86.31 81 GLY A N 1
ATOM 569 C CA . GLY A 1 81 ? -26.627 -5.423 36.540 1.00 86.31 81 GLY A CA 1
ATOM 570 C C . GLY A 1 81 ? -25.965 -5.905 35.240 1.00 86.31 81 GLY A C 1
ATOM 571 O O . GLY A 1 81 ? -26.252 -7.019 34.813 1.00 86.31 81 GLY A O 1
ATOM 572 N N . LYS A 1 82 ? -25.079 -5.116 34.608 1.00 86.94 82 LYS A N 1
ATOM 573 C CA . LYS A 1 82 ? -24.382 -5.478 33.357 1.00 86.94 82 LYS A CA 1
ATOM 574 C C . LYS A 1 82 ? -22.862 -5.313 33.479 1.00 86.94 82 LYS A C 1
ATOM 576 O O . LYS A 1 82 ? -22.268 -4.431 32.863 1.00 86.94 82 LYS A O 1
ATOM 581 N N . SER A 1 83 ? -22.218 -6.183 34.257 1.00 82.94 83 SER A N 1
ATOM 582 C CA . SER A 1 83 ? -20.770 -6.121 34.535 1.00 82.94 83 SER A CA 1
ATOM 583 C C . SER A 1 83 ? -19.871 -6.293 33.301 1.00 82.94 83 SER A C 1
ATOM 585 O O . SER A 1 83 ? -18.742 -5.815 33.302 1.00 82.94 83 SER A O 1
ATOM 587 N N . ASN A 1 84 ? -20.364 -6.922 32.231 1.00 88.94 84 ASN A N 1
ATOM 588 C CA . ASN A 1 84 ? -19.657 -7.085 30.955 1.00 88.94 84 ASN A CA 1
ATOM 589 C C . ASN A 1 84 ? -19.982 -5.979 29.932 1.00 88.94 84 ASN A C 1
ATOM 591 O O . ASN A 1 84 ? -19.796 -6.169 28.731 1.00 88.94 84 ASN A O 1
ATOM 595 N N . THR A 1 85 ? -20.545 -4.853 30.372 1.00 94.31 85 THR A N 1
ATOM 596 C CA . THR A 1 85 ? -20.914 -3.735 29.501 1.00 94.31 85 THR A CA 1
ATOM 597 C C . THR A 1 85 ? -20.243 -2.458 29.983 1.00 94.31 85 THR A C 1
ATOM 599 O O . THR A 1 85 ? -20.522 -1.999 31.086 1.00 94.31 85 THR A O 1
ATOM 602 N N . ALA A 1 86 ? -19.390 -1.864 29.152 1.00 95.56 86 ALA A N 1
ATOM 603 C CA . ALA A 1 86 ? -18.719 -0.605 29.462 1.00 95.56 86 ALA A CA 1
ATOM 604 C C . ALA A 1 86 ? -19.468 0.569 28.817 1.00 95.56 86 ALA A C 1
ATOM 606 O O . ALA A 1 86 ? -19.755 0.542 27.621 1.00 95.56 86 ALA A O 1
ATOM 607 N N . LEU A 1 87 ? -19.777 1.605 29.594 1.00 96.69 87 LEU A N 1
ATOM 608 C CA . LEU A 1 87 ? -20.239 2.899 29.099 1.00 96.69 87 LEU A CA 1
ATOM 609 C C . LEU A 1 87 ? -19.054 3.866 29.090 1.00 96.69 87 LEU A C 1
ATOM 611 O O . LEU A 1 87 ? -18.547 4.239 30.149 1.00 96.69 87 LEU A O 1
ATOM 615 N N . ILE A 1 88 ? -18.637 4.258 27.888 1.00 96.75 88 ILE A N 1
ATOM 616 C CA . ILE A 1 88 ? -17.554 5.207 27.642 1.00 96.75 88 ILE A CA 1
ATOM 617 C C . ILE A 1 88 ? -18.164 6.589 27.428 1.00 96.75 88 ILE A C 1
ATOM 619 O O . ILE A 1 88 ? -19.018 6.771 26.559 1.00 96.75 88 ILE A O 1
ATOM 623 N N . LEU A 1 89 ? -17.736 7.556 28.229 1.00 96.12 89 LEU A N 1
ATOM 624 C CA . LEU A 1 89 ? -18.136 8.954 28.142 1.00 96.12 89 LEU A CA 1
ATOM 625 C C . LEU A 1 89 ? -17.047 9.774 27.424 1.00 96.12 89 LEU A C 1
ATOM 627 O O . LEU A 1 89 ? -15.873 9.381 27.418 1.00 96.12 89 LEU A O 1
ATOM 631 N N . PRO A 1 90 ? -17.407 10.913 26.805 1.00 93.38 90 PRO A N 1
ATOM 632 C CA . PRO A 1 90 ? -16.429 11.820 26.208 1.00 93.38 90 PRO A CA 1
ATOM 633 C C . PRO A 1 90 ? -15.359 12.248 27.217 1.00 93.38 90 PRO A C 1
ATOM 635 O O . PRO A 1 90 ? -15.646 12.357 28.408 1.00 93.38 90 PRO A O 1
ATOM 638 N N . SER A 1 91 ? -14.142 12.497 26.729 1.00 90.75 91 SER A N 1
ATOM 639 C CA . SER A 1 91 ? -13.076 13.059 27.562 1.00 90.75 91 SER A CA 1
ATOM 640 C C . SER A 1 91 ? -13.403 14.500 27.953 1.00 90.75 91 SER A C 1
ATOM 642 O O . SER A 1 91 ? -13.939 15.256 27.136 1.00 90.75 91 SER A O 1
ATOM 644 N N . ASP A 1 92 ? -13.057 14.881 29.182 1.00 84.38 92 ASP A N 1
ATOM 645 C CA . ASP A 1 92 ? -13.137 16.270 29.650 1.00 84.38 92 ASP A CA 1
ATOM 646 C C . ASP A 1 92 ? -12.061 17.179 29.021 1.00 84.38 92 ASP A C 1
ATOM 648 O O . ASP A 1 92 ? -12.150 18.404 29.104 1.00 84.38 92 ASP A O 1
ATOM 652 N N . GLY A 1 93 ? -11.056 16.588 28.362 1.00 79.19 93 GLY A N 1
ATOM 653 C CA . GLY A 1 93 ? -9.956 17.286 27.703 1.00 79.19 93 GLY A CA 1
ATOM 654 C C . GLY A 1 93 ? -9.020 18.048 28.644 1.00 79.19 93 GLY A C 1
ATOM 655 O O . GLY A 1 93 ? -8.107 18.722 28.161 1.00 79.19 93 GLY A O 1
ATOM 656 N N . MET A 1 94 ? -9.213 17.949 29.961 1.00 74.06 94 MET A N 1
ATOM 657 C CA . MET A 1 94 ? -8.504 18.758 30.950 1.00 74.06 94 MET A CA 1
ATOM 658 C C . MET A 1 94 ? -7.186 18.131 31.407 1.00 74.06 94 MET A C 1
ATOM 660 O O . MET A 1 94 ? -6.272 18.864 31.797 1.00 74.06 94 MET A O 1
ATOM 664 N N . HIS A 1 95 ? -7.054 16.800 31.375 1.00 71.31 95 HIS A N 1
ATOM 665 C CA . HIS A 1 95 ? -5.867 16.135 31.911 1.00 71.31 95 HIS A CA 1
ATOM 666 C C . HIS A 1 95 ? -5.540 14.799 31.231 1.00 71.31 95 HIS A C 1
ATOM 668 O O . HIS A 1 95 ? -6.425 13.997 30.955 1.00 71.31 95 HIS A O 1
ATOM 674 N N . VAL A 1 96 ? -4.242 14.544 31.036 1.00 80.81 96 VAL A N 1
ATOM 675 C CA . VAL A 1 96 ? -3.693 13.197 30.822 1.00 80.81 96 VAL A CA 1
ATOM 676 C C . VAL A 1 96 ? -2.903 12.838 32.076 1.00 80.81 96 VAL A C 1
ATOM 678 O O . VAL A 1 96 ? -1.998 13.582 32.463 1.00 80.81 96 VAL A O 1
ATOM 681 N N . ALA A 1 97 ? -3.260 11.731 32.725 1.00 80.75 97 ALA A N 1
ATOM 682 C CA . ALA A 1 97 ? -2.657 11.302 33.981 1.00 80.75 97 ALA A CA 1
ATOM 683 C C . ALA A 1 97 ? -1.149 11.029 33.836 1.00 80.75 97 ALA A C 1
ATOM 685 O O . ALA A 1 97 ? -0.669 10.594 32.787 1.00 80.75 97 ALA A O 1
ATOM 686 N N . ARG A 1 98 ? -0.389 11.260 34.915 1.00 82.44 98 ARG A N 1
ATOM 687 C CA . ARG A 1 98 ? 1.083 11.128 34.918 1.00 82.44 98 ARG A CA 1
ATOM 688 C C . ARG A 1 98 ? 1.571 9.715 34.571 1.00 82.44 98 ARG A C 1
ATOM 690 O O . ARG A 1 98 ? 2.637 9.577 33.988 1.00 82.44 98 ARG A O 1
ATOM 697 N N . ASP A 1 99 ? 0.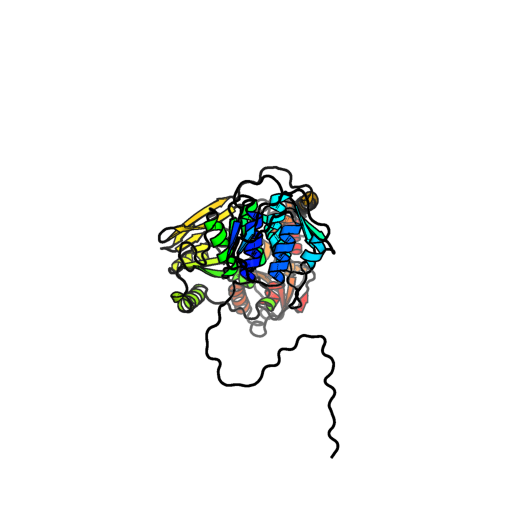795 8.693 34.914 1.00 86.62 99 ASP A N 1
ATOM 698 C CA . ASP A 1 99 ? 1.084 7.266 34.724 1.00 86.62 99 ASP A CA 1
ATOM 699 C C . ASP A 1 99 ? 0.546 6.691 33.394 1.00 86.62 99 ASP A C 1
ATOM 701 O O . ASP A 1 99 ? 0.697 5.494 33.116 1.00 86.62 99 ASP A O 1
ATOM 705 N N . PHE A 1 100 ? -0.050 7.533 32.538 1.00 90.56 100 PHE A N 1
ATOM 706 C CA . PHE A 1 100 ? -0.575 7.137 31.227 1.00 90.56 100 PHE A CA 1
ATOM 707 C C . PHE A 1 100 ? 0.497 6.478 30.351 1.00 90.56 100 PHE A C 1
ATOM 709 O O . PHE A 1 100 ? 0.271 5.426 29.753 1.00 90.56 100 PHE A O 1
ATOM 716 N N . HIS A 1 101 ? 1.688 7.077 30.293 1.00 89.81 101 HIS A N 1
ATOM 717 C CA . HIS A 1 101 ? 2.761 6.618 29.411 1.00 89.81 101 HIS A CA 1
ATOM 718 C C . HIS A 1 101 ? 3.310 5.249 29.845 1.00 89.81 101 HIS A C 1
ATOM 720 O O . HIS A 1 101 ? 3.522 4.373 29.008 1.00 89.81 101 HIS A O 1
ATOM 726 N N . ASP A 1 102 ? 3.451 5.017 31.152 1.00 89.81 102 ASP A N 1
ATOM 727 C CA . ASP A 1 102 ? 3.891 3.727 31.695 1.00 89.81 102 ASP A CA 1
ATOM 728 C C . ASP A 1 102 ? 2.863 2.629 31.409 1.00 89.81 102 ASP A C 1
ATOM 730 O O . ASP A 1 102 ? 3.208 1.515 31.008 1.00 89.81 102 ASP A O 1
ATOM 734 N N . THR A 1 103 ? 1.577 2.955 31.547 1.00 90.50 103 THR A N 1
ATOM 735 C CA . THR A 1 103 ? 0.482 2.031 31.235 1.00 90.50 103 THR A CA 1
ATOM 736 C C . THR A 1 103 ? 0.445 1.717 29.735 1.00 90.50 103 THR A C 1
ATOM 738 O O . THR A 1 103 ? 0.314 0.554 29.343 1.00 90.50 103 THR A O 1
ATOM 741 N N . ALA A 1 104 ? 0.648 2.723 28.880 1.00 92.25 104 ALA A N 1
ATOM 742 C CA . ALA A 1 104 ? 0.610 2.583 27.426 1.00 92.25 104 ALA A CA 1
ATOM 743 C C . ALA A 1 104 ? 1.771 1.733 26.894 1.00 92.25 104 ALA A C 1
ATOM 745 O O . ALA A 1 104 ? 1.599 1.003 25.916 1.00 92.25 104 ALA A O 1
ATOM 746 N N . ALA A 1 105 ? 2.930 1.781 27.556 1.00 89.88 105 ALA A N 1
ATOM 747 C CA . ALA A 1 105 ? 4.099 0.981 27.207 1.00 89.88 105 ALA A CA 1
ATOM 748 C C . ALA A 1 105 ? 3.889 -0.517 27.485 1.00 89.88 105 ALA A C 1
ATOM 750 O O . ALA A 1 105 ? 4.550 -1.356 26.877 1.00 89.88 105 ALA A O 1
ATOM 751 N N . ARG A 1 106 ? 2.957 -0.888 28.373 1.00 88.62 106 ARG A N 1
ATOM 752 C CA . ARG A 1 106 ? 2.725 -2.292 28.758 1.00 88.62 106 ARG A CA 1
ATOM 753 C C . ARG A 1 106 ? 1.923 -3.084 27.733 1.00 88.62 106 ARG A C 1
ATOM 755 O O . ARG A 1 106 ? 2.074 -4.303 27.677 1.00 88.62 106 ARG A O 1
ATOM 762 N N . ILE A 1 107 ? 1.089 -2.420 26.932 1.00 89.88 107 ILE A N 1
ATOM 763 C CA . ILE A 1 107 ? 0.232 -3.084 25.949 1.00 89.88 107 ILE A CA 1
ATOM 764 C C . ILE A 1 107 ? 0.531 -2.600 24.539 1.00 89.88 107 ILE A C 1
ATOM 766 O O . ILE A 1 107 ? 0.585 -1.405 24.261 1.00 89.88 107 ILE A O 1
ATOM 770 N N . ARG A 1 108 ? 0.629 -3.538 23.596 1.00 90.06 108 ARG A N 1
ATOM 771 C CA . ARG A 1 108 ? 0.816 -3.178 22.189 1.00 90.06 108 ARG A CA 1
ATOM 772 C C . ARG A 1 108 ? -0.372 -2.381 21.644 1.00 90.06 108 ARG A C 1
ATOM 774 O O . ARG A 1 108 ? -0.198 -1.538 20.780 1.00 90.06 108 ARG A O 1
ATOM 781 N N . ALA A 1 109 ? -1.580 -2.659 22.129 1.00 92.31 109 ALA A N 1
ATOM 782 C CA . ALA A 1 109 ? -2.815 -2.066 21.623 1.00 92.31 109 ALA A CA 1
ATOM 783 C C . ALA A 1 109 ? -2.960 -0.559 21.906 1.00 92.31 109 ALA A C 1
ATOM 785 O O . ALA A 1 109 ? -3.880 0.051 21.370 1.00 92.31 109 ALA A O 1
ATOM 786 N N . SER A 1 110 ? -2.063 0.049 22.691 1.00 94.44 110 SER A N 1
ATOM 787 C CA . SER A 1 110 ? -2.090 1.483 23.007 1.00 94.44 110 SER A CA 1
ATOM 788 C C . SER A 1 110 ? -2.057 2.380 21.766 1.00 94.44 110 SER A C 1
ATOM 790 O O . SER A 1 110 ? -2.632 3.464 21.790 1.00 94.44 110 SER A O 1
ATOM 792 N N . TYR A 1 111 ? -1.495 1.916 20.641 1.00 94.88 111 TYR A N 1
ATOM 793 C CA . TYR A 1 111 ? -1.508 2.682 19.389 1.00 94.88 111 TYR A CA 1
ATOM 794 C C . TYR A 1 111 ? -2.914 2.957 18.835 1.00 94.88 111 TYR A C 1
ATOM 796 O O . TYR A 1 111 ? -3.078 3.894 18.053 1.00 94.88 111 TYR A O 1
ATOM 804 N N . TYR A 1 112 ? -3.937 2.180 19.220 1.00 96.88 112 TYR A N 1
ATOM 805 C CA . TYR A 1 112 ? -5.318 2.458 18.812 1.00 96.88 112 TYR A CA 1
ATOM 806 C C . TYR A 1 112 ? -5.846 3.774 19.394 1.00 96.88 112 TYR A C 1
ATOM 808 O O . TYR A 1 112 ? -6.822 4.303 18.876 1.00 96.88 112 TYR A O 1
ATOM 816 N N . LEU A 1 113 ? -5.209 4.319 20.436 1.00 96.12 113 LEU A N 1
ATOM 817 C CA . LEU A 1 113 ? -5.644 5.547 21.101 1.00 96.12 113 LEU A CA 1
ATOM 818 C C . LEU A 1 113 ? -5.264 6.824 20.355 1.00 96.12 113 LEU A C 1
ATOM 820 O O . LEU A 1 113 ? -5.823 7.873 20.663 1.00 96.12 113 LEU A O 1
ATOM 824 N N . VAL A 1 114 ? -4.353 6.764 19.375 1.00 96.94 114 VAL A N 1
ATOM 825 C CA . VAL A 1 114 ? -3.903 7.964 18.649 1.00 96.94 114 VAL A CA 1
ATOM 826 C C . VAL A 1 114 ? -5.083 8.782 18.105 1.00 96.94 114 VAL A C 1
ATOM 828 O O . VAL A 1 114 ? -5.142 9.965 18.428 1.00 96.94 114 VAL A O 1
ATOM 831 N N . PRO A 1 115 ? -6.067 8.218 17.374 1.00 96.50 115 PRO A N 1
ATOM 832 C CA . PRO A 1 115 ? -7.198 8.998 16.873 1.00 96.50 115 PRO A CA 1
ATOM 833 C C . PRO A 1 115 ? -8.025 9.647 17.989 1.00 96.50 115 PRO A C 1
ATOM 835 O O . PRO A 1 115 ? -8.391 10.811 17.864 1.00 96.50 115 PRO A O 1
ATOM 838 N N . ALA A 1 116 ? -8.270 8.943 19.100 1.00 95.06 116 ALA A N 1
ATOM 839 C CA . ALA A 1 116 ? -9.007 9.499 20.237 1.00 95.06 116 ALA A CA 1
ATOM 840 C C . ALA A 1 116 ? -8.257 10.680 20.881 1.00 95.06 116 ALA A C 1
ATOM 842 O O . ALA A 1 116 ? -8.847 11.729 21.125 1.00 95.06 116 ALA A O 1
ATOM 843 N N . LEU A 1 117 ? -6.939 10.558 21.066 1.00 95.25 117 LEU A N 1
ATOM 844 C CA . LEU A 1 117 ? -6.097 11.641 21.581 1.00 95.25 117 LEU A CA 1
ATOM 845 C C . LEU A 1 117 ? -6.050 12.840 20.620 1.00 95.25 117 LEU A C 1
ATOM 847 O O . LEU A 1 117 ? -6.138 13.987 21.060 1.00 95.25 117 LEU A O 1
ATOM 851 N N . LEU A 1 118 ? -5.978 12.593 19.307 1.00 94.31 118 LEU A N 1
ATOM 852 C CA . LEU A 1 118 ? -6.062 13.645 18.290 1.00 94.31 118 LEU A CA 1
ATOM 853 C C . LEU A 1 118 ? -7.416 14.368 18.331 1.00 94.31 118 LEU A C 1
ATOM 855 O O . LEU A 1 118 ? -7.445 15.590 18.216 1.00 94.31 118 LEU A O 1
ATOM 859 N N . ALA A 1 119 ? -8.519 13.641 18.537 1.00 92.19 119 ALA A N 1
ATOM 860 C CA . ALA A 1 119 ? -9.868 14.208 18.591 1.00 92.19 119 ALA A CA 1
ATOM 861 C C . ALA A 1 119 ? -10.061 15.195 19.752 1.00 92.19 119 ALA A C 1
ATOM 863 O O . ALA A 1 119 ? -10.840 16.144 19.638 1.00 92.19 119 ALA A O 1
ATOM 864 N N . VAL A 1 120 ? -9.371 14.954 20.869 1.00 91.06 120 VAL A N 1
ATOM 865 C CA . VAL A 1 120 ? -9.498 15.745 22.100 1.00 91.06 120 VAL A CA 1
ATOM 866 C C . VAL A 1 120 ? -8.449 16.854 22.158 1.00 91.06 120 VAL A C 1
ATOM 868 O O . VAL A 1 120 ? -8.785 18.007 22.418 1.00 91.06 120 VAL A O 1
ATOM 871 N N . HIS A 1 121 ? -7.180 16.529 21.900 1.00 91.25 121 HIS A N 1
ATOM 872 C CA . HIS A 1 121 ? -6.052 17.431 22.153 1.00 91.25 121 HIS A CA 1
ATOM 873 C C . HIS A 1 121 ? -5.397 17.983 20.882 1.00 91.25 121 HIS A C 1
ATOM 875 O O . HIS A 1 121 ? -4.495 18.815 20.974 1.00 91.25 121 HIS A O 1
ATOM 881 N N . GLY A 1 122 ? -5.767 17.485 19.698 1.00 91.69 122 GLY A N 1
ATOM 882 C CA . GLY A 1 122 ? -5.066 17.777 18.441 1.00 91.69 122 GLY A CA 1
ATOM 883 C C . GLY A 1 122 ? -3.653 17.184 18.359 1.00 91.69 122 GLY A C 1
ATOM 884 O O . GLY A 1 122 ? -2.969 17.370 17.357 1.00 91.69 122 GLY A O 1
ATOM 885 N N . ARG A 1 123 ? -3.210 16.460 19.393 1.00 93.75 123 ARG A N 1
ATOM 886 C CA . ARG A 1 123 ? -1.907 15.796 19.471 1.00 93.75 123 ARG A CA 1
ATOM 887 C C . ARG A 1 123 ? -2.010 14.493 20.258 1.00 93.75 123 ARG A C 1
ATOM 889 O O . ARG A 1 123 ? -2.734 14.419 21.247 1.00 93.75 123 ARG A O 1
ATOM 896 N N . ALA A 1 124 ? -1.242 13.497 19.851 1.00 94.69 124 ALA A N 1
ATOM 897 C CA . ALA A 1 124 ? -1.080 12.227 20.539 1.00 94.69 124 ALA A CA 1
ATOM 898 C C . ALA A 1 124 ? 0.412 11.987 20.774 1.00 94.69 124 ALA A C 1
ATOM 900 O O . ALA A 1 124 ? 1.192 12.121 19.839 1.00 94.69 124 ALA A O 1
ATOM 901 N N . VAL A 1 125 ? 0.809 11.631 21.996 1.00 94.00 125 VAL A N 1
ATOM 902 C CA . VAL A 1 125 ? 2.189 11.247 22.332 1.00 94.00 125 VAL A CA 1
ATOM 903 C C . VAL A 1 125 ? 2.129 9.924 23.079 1.00 94.00 125 VAL A C 1
ATOM 905 O O . VAL A 1 125 ? 1.435 9.821 24.090 1.00 94.00 125 VAL A O 1
ATOM 908 N N . LEU A 1 126 ? 2.805 8.906 22.553 1.00 94.00 126 LEU A N 1
ATOM 909 C CA . LEU A 1 126 ? 2.755 7.540 23.065 1.00 94.00 126 LEU A CA 1
ATOM 910 C C . LEU A 1 126 ? 4.154 6.907 23.088 1.00 94.00 126 LEU A C 1
ATOM 912 O O . LEU A 1 126 ? 4.977 7.199 22.215 1.00 94.00 126 LEU A O 1
ATOM 916 N N . PRO A 1 127 ? 4.415 5.988 24.034 1.00 92.88 127 PRO A N 1
ATOM 917 C CA . PRO A 1 127 ? 5.628 5.182 24.026 1.00 92.88 127 PRO A CA 1
ATOM 918 C C . PRO A 1 127 ? 5.642 4.248 22.823 1.00 92.88 127 PRO A C 1
ATOM 920 O O . PRO A 1 127 ? 4.609 3.952 22.210 1.00 92.88 127 PRO A O 1
ATOM 923 N N . TRP A 1 128 ? 6.809 3.667 22.556 1.00 90.31 128 TRP A N 1
ATOM 924 C CA . TRP A 1 128 ? 6.859 2.477 21.720 1.00 90.31 128 TRP A CA 1
ATOM 925 C C . TRP A 1 128 ? 5.959 1.371 22.298 1.00 90.31 128 TRP A C 1
ATOM 927 O O . TRP A 1 128 ? 6.037 1.088 23.496 1.00 90.31 128 TRP A O 1
ATOM 937 N N . PRO A 1 129 ? 5.097 0.734 21.481 1.00 85.44 129 PRO A N 1
ATOM 938 C CA . PRO A 1 129 ? 4.180 -0.277 21.988 1.00 85.44 129 PRO A CA 1
ATOM 939 C C . PRO A 1 129 ? 4.957 -1.491 22.512 1.00 85.44 129 PRO A C 1
ATOM 941 O O . PRO A 1 129 ? 5.659 -2.149 21.741 1.00 85.44 129 PRO A O 1
ATOM 944 N N . GLY A 1 130 ? 4.821 -1.816 23.798 1.00 74.50 130 GLY A N 1
ATOM 945 C CA . GLY A 1 130 ? 5.474 -2.987 24.385 1.00 74.50 130 GLY A CA 1
ATOM 946 C C . GLY A 1 130 ? 4.666 -4.281 24.253 1.00 74.50 130 GLY A C 1
ATOM 947 O O . GLY A 1 130 ? 3.673 -4.369 23.527 1.00 74.50 130 GLY A O 1
ATOM 948 N N . GLY A 1 131 ? 5.105 -5.319 24.972 1.00 61.59 131 GLY A N 1
ATOM 949 C CA . GLY A 1 131 ? 4.302 -6.525 25.204 1.00 61.59 131 GLY A CA 1
ATOM 950 C C . GLY A 1 131 ? 4.297 -7.586 24.094 1.00 61.59 131 GLY A C 1
ATOM 951 O O . GLY A 1 131 ? 3.346 -8.360 24.014 1.00 61.59 131 GLY A O 1
ATOM 952 N N . CYS A 1 132 ? 5.324 -7.687 23.239 1.00 54.78 132 CYS A N 1
ATOM 953 C CA . CYS A 1 132 ? 5.391 -8.783 22.261 1.00 54.78 132 CYS A CA 1
ATOM 954 C C . CYS A 1 132 ? 6.797 -9.388 22.136 1.00 54.78 132 CYS A C 1
ATOM 956 O O . CYS A 1 132 ? 7.722 -8.713 21.708 1.00 54.78 132 CYS A O 1
ATOM 958 N N . ARG A 1 133 ? 6.937 -10.682 22.468 1.00 53.56 133 ARG A N 1
ATOM 959 C CA . ARG A 1 133 ? 8.135 -11.504 22.176 1.00 53.56 133 ARG A CA 1
ATOM 960 C C . ARG A 1 133 ? 8.099 -12.137 20.772 1.00 53.56 133 ARG A C 1
ATOM 962 O O . ARG A 1 133 ? 9.000 -12.885 20.418 1.00 53.56 133 ARG A O 1
ATOM 969 N N . ILE A 1 134 ? 7.045 -11.881 19.990 1.00 45.78 134 ILE A N 1
ATOM 970 C CA . ILE A 1 134 ? 6.824 -12.477 18.664 1.00 45.78 134 ILE A CA 1
ATOM 971 C C . ILE A 1 134 ? 7.235 -11.458 17.590 1.00 45.78 134 ILE A C 1
ATOM 973 O O . ILE A 1 134 ? 6.386 -10.754 17.042 1.00 45.78 134 ILE A O 1
ATOM 977 N N . GLY A 1 135 ? 8.543 -11.387 17.327 1.00 51.44 135 GLY A N 1
ATOM 978 C CA . GLY A 1 135 ? 9.150 -10.641 16.217 1.00 51.44 135 GLY A CA 1
ATOM 979 C C . GLY A 1 135 ? 9.047 -9.110 16.277 1.00 51.44 135 GLY A C 1
ATOM 980 O O . GLY A 1 135 ? 8.325 -8.525 17.087 1.00 51.44 135 GLY A O 1
ATOM 981 N N . GLU A 1 136 ? 9.770 -8.450 15.373 1.00 58.69 136 GLU A N 1
ATOM 982 C CA . GLU A 1 136 ? 9.698 -7.002 15.181 1.00 58.69 136 GLU A CA 1
ATOM 983 C C . GLU A 1 136 ? 8.453 -6.646 14.365 1.00 58.69 136 GLU A C 1
ATOM 985 O O . GLU A 1 136 ? 8.322 -6.973 13.187 1.00 58.69 136 GLU A O 1
ATOM 990 N N . ARG A 1 137 ? 7.489 -5.982 15.005 1.00 72.75 137 ARG A N 1
ATOM 991 C CA . ARG A 1 137 ? 6.277 -5.487 14.344 1.00 72.75 137 ARG A CA 1
ATOM 992 C C . ARG A 1 137 ? 6.328 -3.965 14.319 1.00 72.75 137 ARG A C 1
ATOM 994 O O . ARG A 1 137 ? 5.910 -3.319 15.285 1.00 72.75 137 ARG A O 1
ATOM 1001 N N . GLY A 1 138 ? 6.845 -3.414 13.223 1.00 82.69 138 GLY A N 1
ATOM 1002 C CA . GLY A 1 138 ? 7.013 -1.973 13.026 1.00 82.69 138 GLY A CA 1
ATOM 1003 C C . GLY A 1 138 ? 5.699 -1.181 13.032 1.00 82.69 138 GLY A C 1
ATOM 1004 O O . GLY A 1 138 ? 4.614 -1.724 12.806 1.00 82.69 138 GLY A O 1
ATOM 1005 N N . MET A 1 139 ? 5.809 0.123 13.297 1.00 90.94 139 MET A N 1
ATOM 1006 C CA . MET A 1 139 ? 4.690 1.079 13.310 1.00 90.94 139 MET A CA 1
ATOM 1007 C C . MET A 1 139 ? 4.601 1.934 12.039 1.00 90.94 139 MET A C 1
ATOM 1009 O O . MET A 1 139 ? 3.640 2.680 11.893 1.00 90.94 139 MET A O 1
ATOM 1013 N N . GLU A 1 140 ? 5.535 1.775 11.100 1.00 91.38 140 GLU A N 1
ATOM 1014 C CA . GLU A 1 140 ? 5.672 2.594 9.885 1.00 91.38 140 GLU A CA 1
ATOM 1015 C C . GLU A 1 140 ? 4.350 2.790 9.124 1.00 91.38 140 GLU A C 1
ATOM 1017 O O . GLU A 1 140 ? 3.991 3.909 8.777 1.00 91.38 140 GLU A O 1
ATOM 1022 N N . GLN A 1 141 ? 3.568 1.722 8.937 1.00 94.06 141 GLN A N 1
ATOM 1023 C CA . GLN A 1 141 ? 2.294 1.807 8.212 1.00 94.06 141 GLN A CA 1
ATOM 1024 C C . GLN A 1 141 ? 1.233 2.644 8.942 1.00 94.06 141 GLN A C 1
ATOM 1026 O O . GLN A 1 141 ? 0.359 3.213 8.301 1.00 94.06 141 GLN A O 1
ATOM 1031 N N . HIS A 1 142 ? 1.301 2.750 10.271 1.00 95.69 142 HIS A N 1
ATOM 1032 C CA . HIS A 1 142 ? 0.412 3.635 11.028 1.00 95.69 142 HIS A CA 1
ATOM 1033 C C . HIS A 1 142 ? 0.813 5.095 10.809 1.00 95.69 142 HIS A C 1
ATOM 1035 O O . HIS A 1 142 ? -0.055 5.943 10.642 1.00 95.69 142 HIS A O 1
ATOM 1041 N N . PHE A 1 143 ? 2.115 5.387 10.764 1.00 95.12 143 PHE A N 1
ATOM 1042 C CA . PHE A 1 143 ? 2.608 6.736 10.484 1.00 95.12 143 PHE A CA 1
ATOM 1043 C C . PHE A 1 143 ? 2.228 7.182 9.074 1.00 95.12 143 PHE A C 1
ATOM 1045 O O . PHE A 1 143 ? 1.617 8.236 8.936 1.00 95.12 143 PHE A O 1
ATOM 1052 N N . LYS A 1 144 ? 2.422 6.316 8.069 1.00 94.31 144 LYS A N 1
ATOM 1053 C CA . LYS A 1 144 ? 1.983 6.555 6.683 1.00 94.31 144 L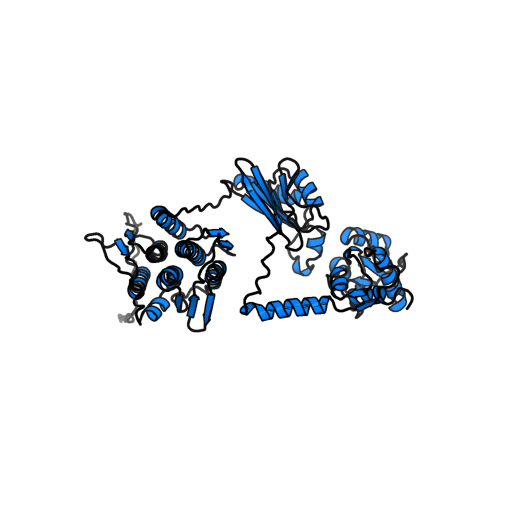YS A CA 1
ATOM 1054 C C . LYS A 1 144 ? 0.490 6.862 6.569 1.00 94.31 144 LYS A C 1
ATOM 1056 O O . LYS A 1 144 ? 0.094 7.699 5.764 1.00 94.31 144 LYS A O 1
ATOM 1061 N N . VAL A 1 145 ? -0.345 6.211 7.385 1.00 96.31 145 VAL A N 1
ATOM 1062 C CA . VAL A 1 145 ? -1.773 6.543 7.474 1.00 96.31 145 VAL A CA 1
ATOM 1063 C C . VAL A 1 145 ? -1.952 7.990 7.930 1.00 96.31 145 VAL A C 1
ATOM 1065 O O . VAL A 1 145 ? -2.592 8.754 7.219 1.00 96.31 145 VAL A O 1
ATOM 1068 N N . TYR A 1 146 ? -1.389 8.390 9.072 1.00 95.88 146 TYR A N 1
ATOM 1069 C CA . TYR A 1 146 ? -1.558 9.752 9.600 1.00 95.88 146 TYR A CA 1
ATOM 1070 C C . TYR A 1 146 ? -0.972 10.822 8.663 1.00 95.88 146 TYR A C 1
ATOM 1072 O O . TYR A 1 146 ? -1.619 11.834 8.393 1.00 95.88 146 TYR A O 1
ATOM 1080 N N . GLU A 1 147 ? 0.194 10.559 8.075 1.00 93.44 147 GLU A N 1
ATOM 1081 C CA . GLU A 1 147 ? 0.824 11.418 7.065 1.00 93.44 147 GLU A CA 1
ATOM 1082 C C . GLU A 1 147 ? -0.080 11.616 5.837 1.00 93.44 147 GLU A C 1
ATOM 1084 O O . GLU A 1 147 ? -0.193 12.733 5.331 1.00 93.44 147 GLU A O 1
ATOM 1089 N N . ALA A 1 148 ? -0.812 10.581 5.400 1.00 91.75 148 ALA A N 1
ATOM 1090 C CA . ALA A 1 148 ? -1.781 10.694 4.306 1.00 91.75 148 ALA A CA 1
ATOM 1091 C C . ALA A 1 148 ? -2.998 11.574 4.657 1.00 91.75 148 ALA A C 1
ATOM 1093 O O . ALA A 1 148 ? -3.573 12.225 3.781 1.00 91.75 148 ALA A O 1
ATOM 1094 N N . PHE A 1 149 ? -3.370 11.668 5.939 1.00 92.19 149 PHE A N 1
ATOM 1095 C CA . PHE A 1 149 ? -4.337 12.670 6.411 1.00 92.19 149 PHE A CA 1
ATOM 1096 C C . PHE A 1 149 ? -3.743 14.087 6.460 1.00 92.19 149 PHE A C 1
ATOM 1098 O O . PHE A 1 149 ? -4.497 15.061 6.536 1.00 92.19 149 PHE A O 1
ATOM 1105 N N . GLY A 1 150 ? -2.422 14.212 6.316 1.00 90.56 150 GLY A N 1
ATOM 1106 C CA . GLY A 1 150 ? -1.657 15.447 6.425 1.00 90.56 150 GLY A CA 1
ATOM 1107 C C . GLY A 1 150 ? -1.101 15.704 7.820 1.00 90.56 150 GLY A C 1
ATOM 1108 O O . GLY A 1 150 ? -0.553 16.778 8.031 1.00 90.56 150 GLY A O 1
ATOM 1109 N N . ASP A 1 151 ? -1.258 14.769 8.757 1.00 93.44 151 ASP A N 1
ATOM 1110 C CA . ASP A 1 151 ? -0.779 14.922 10.127 1.00 93.44 151 ASP A CA 1
ATOM 1111 C C . ASP A 1 151 ? 0.755 14.847 10.185 1.00 93.44 151 ASP A C 1
ATOM 1113 O O . ASP A 1 151 ? 1.395 14.171 9.376 1.00 93.44 151 ASP A O 1
ATOM 1117 N N . ARG A 1 152 ? 1.357 15.515 11.174 1.00 94.31 152 ARG A N 1
ATOM 1118 C CA . ARG A 1 152 ? 2.807 15.473 11.399 1.00 94.31 152 ARG A CA 1
ATOM 1119 C C . ARG A 1 152 ? 3.162 14.336 12.351 1.00 94.31 152 ARG A C 1
ATOM 1121 O O . ARG A 1 152 ? 2.689 14.312 13.485 1.00 94.31 152 ARG A O 1
ATOM 1128 N N . THR A 1 153 ? 4.030 13.433 11.915 1.00 93.25 153 THR A N 1
ATOM 1129 C CA . THR A 1 153 ? 4.576 12.337 12.726 1.00 93.25 153 THR A CA 1
ATOM 1130 C C . THR A 1 153 ? 5.959 12.715 13.255 1.00 93.25 153 THR A C 1
ATOM 1132 O O . THR A 1 153 ? 6.790 13.290 12.556 1.00 93.25 153 THR A O 1
ATOM 1135 N N . ILE A 1 154 ? 6.203 12.441 14.535 1.00 93.50 154 ILE A N 1
ATOM 1136 C CA . ILE A 1 154 ? 7.477 12.701 15.212 1.00 93.50 154 ILE A CA 1
ATOM 1137 C C . ILE A 1 154 ? 7.891 11.402 15.881 1.00 93.50 154 ILE A C 1
ATOM 1139 O O . ILE A 1 154 ? 7.109 10.814 16.618 1.00 93.50 154 ILE A O 1
ATOM 1143 N N . VAL A 1 155 ? 9.112 10.941 15.645 1.00 91.81 155 VAL A N 1
ATOM 1144 C CA . VAL A 1 155 ? 9.589 9.659 16.169 1.00 91.81 155 VAL A CA 1
ATOM 1145 C C . VAL A 1 155 ? 10.921 9.867 16.877 1.00 91.81 155 VAL A C 1
ATOM 1147 O O . VAL A 1 155 ? 11.784 10.587 16.381 1.00 91.81 155 VAL A O 1
ATOM 1150 N N . ASN A 1 156 ? 11.091 9.254 18.047 1.00 89.19 156 ASN A N 1
ATOM 1151 C CA . ASN A 1 156 ? 12.344 9.278 18.795 1.00 89.19 156 ASN A CA 1
ATOM 1152 C C . ASN A 1 156 ? 12.593 7.937 19.510 1.00 89.19 156 ASN A C 1
ATOM 1154 O O . ASN A 1 156 ? 11.835 6.977 19.380 1.00 89.19 156 ASN A O 1
ATOM 1158 N N . THR A 1 157 ? 13.678 7.853 20.277 1.00 86.12 157 THR A N 1
ATOM 1159 C CA . THR A 1 157 ? 14.066 6.630 21.000 1.00 86.12 157 THR A CA 1
ATOM 1160 C C . THR A 1 157 ? 13.083 6.215 22.098 1.00 86.12 157 THR A C 1
ATOM 1162 O O . THR A 1 157 ? 13.036 5.042 22.453 1.00 86.12 157 THR A O 1
ATOM 1165 N N . HIS A 1 158 ? 12.271 7.138 22.614 1.00 85.00 158 HIS A N 1
ATOM 1166 C CA . HIS A 1 158 ? 11.349 6.904 23.729 1.00 85.00 158 HIS A CA 1
ATOM 1167 C C . HIS A 1 158 ? 9.906 6.634 23.271 1.00 85.00 158 HIS A C 1
ATOM 1169 O O . HIS A 1 158 ? 9.104 6.106 24.043 1.00 85.00 158 HIS A O 1
ATOM 1175 N N . GLY A 1 159 ? 9.568 6.957 22.022 1.00 90.75 159 GLY A N 1
ATOM 1176 C CA . GLY A 1 159 ? 8.240 6.743 21.464 1.00 90.75 159 GLY A CA 1
ATOM 1177 C C . GLY A 1 159 ? 7.982 7.575 20.216 1.00 90.75 159 GLY A C 1
ATOM 1178 O O . GLY A 1 159 ? 8.888 7.875 19.436 1.00 90.75 159 GLY A O 1
ATOM 1179 N N . TYR A 1 160 ? 6.720 7.946 20.029 1.00 94.75 160 TYR A N 1
ATOM 1180 C CA . TYR A 1 160 ? 6.267 8.704 18.872 1.00 94.75 160 TYR A CA 1
ATOM 1181 C C . TYR A 1 160 ? 5.163 9.700 19.235 1.00 94.75 160 TYR A C 1
ATOM 1183 O O . TYR A 1 160 ? 4.432 9.546 20.214 1.00 94.75 160 TYR A O 1
ATOM 1191 N N . GLY A 1 161 ? 5.046 10.733 18.410 1.00 95.25 161 GLY A N 1
ATOM 1192 C CA . GLY A 1 161 ? 4.008 11.743 18.451 1.00 95.25 161 GLY A CA 1
ATOM 1193 C C . GLY A 1 161 ? 3.307 11.867 17.103 1.00 95.25 161 GLY A C 1
ATOM 1194 O O . GLY A 1 161 ? 3.920 11.677 16.053 1.00 95.25 161 GLY A O 1
ATOM 1195 N N . VAL A 1 162 ? 2.020 12.192 17.140 1.00 96.81 162 VAL A N 1
ATOM 1196 C CA . VAL A 1 162 ? 1.223 12.566 15.970 1.00 96.81 162 VAL A CA 1
ATOM 1197 C C . VAL A 1 162 ? 0.521 13.875 16.290 1.00 96.81 162 VAL A C 1
ATOM 1199 O O . VAL A 1 162 ? -0.131 13.991 17.325 1.00 96.81 162 VAL A O 1
ATOM 1202 N N . GLU A 1 163 ? 0.651 14.862 15.418 1.00 95.75 163 GLU A N 1
ATOM 1203 C CA . GLU A 1 163 ? 0.013 16.168 15.555 1.00 95.75 163 GLU A CA 1
ATOM 1204 C C . GLU A 1 163 ? -0.929 16.386 14.375 1.00 95.75 163 GLU A C 1
ATOM 1206 O O . GLU A 1 163 ? -0.511 16.342 13.215 1.00 95.75 163 GLU A O 1
ATOM 1211 N N . ALA A 1 164 ? -2.209 16.608 14.672 1.00 91.56 164 ALA A N 1
ATOM 1212 C CA . ALA A 1 164 ? -3.211 16.820 13.643 1.00 91.56 164 ALA A CA 1
ATOM 1213 C C . ALA A 1 164 ? -2.983 18.167 12.957 1.00 91.56 164 ALA A C 1
ATOM 1215 O O . ALA A 1 164 ? -2.941 19.215 13.609 1.00 91.56 164 ALA A O 1
ATOM 1216 N N . VAL A 1 165 ? -2.904 18.158 11.629 1.00 82.62 165 VAL A N 1
ATOM 1217 C CA . VAL A 1 165 ? -2.880 19.402 10.857 1.00 82.62 165 VAL A CA 1
ATOM 1218 C C . VAL A 1 165 ? -4.315 19.879 10.653 1.00 82.62 165 VAL A C 1
ATOM 1220 O O . VAL A 1 165 ? -5.185 19.132 10.200 1.00 82.62 165 VAL A O 1
ATOM 1223 N N . LYS A 1 166 ? -4.586 21.133 11.028 1.00 67.06 166 LYS A N 1
ATOM 1224 C CA . LYS A 1 166 ? -5.905 21.745 10.829 1.00 67.06 166 LYS A CA 1
ATOM 1225 C C . LYS A 1 166 ? -6.169 21.965 9.334 1.00 67.06 166 LYS A C 1
ATOM 1227 O O . LYS A 1 166 ? -5.256 22.262 8.574 1.00 67.06 166 LYS A O 1
ATOM 1232 N N . SER A 1 167 ? -7.444 21.854 8.961 1.00 55.59 167 SER A N 1
ATOM 1233 C CA . SER A 1 167 ? -8.019 22.253 7.667 1.00 55.59 167 SER A CA 1
ATOM 1234 C C . SER A 1 167 ? -7.428 21.590 6.416 1.00 55.59 167 SER A C 1
ATOM 1236 O O . SER A 1 167 ? -6.675 22.202 5.658 1.00 55.59 167 SER A O 1
ATOM 1238 N N . ARG A 1 168 ? -7.880 20.371 6.116 1.00 65.12 168 ARG A N 1
ATOM 1239 C CA . ARG A 1 168 ? -7.854 19.846 4.745 1.00 65.12 168 ARG A CA 1
ATOM 1240 C C . ARG A 1 168 ? -9.233 19.319 4.380 1.00 65.12 168 ARG A C 1
ATOM 1242 O O . ARG A 1 168 ? -9.754 18.438 5.056 1.00 65.12 168 ARG A O 1
ATOM 1249 N N . THR A 1 169 ? -9.823 19.889 3.338 1.00 72.19 169 THR A N 1
ATOM 1250 C CA . THR A 1 169 ? -11.061 19.399 2.732 1.00 72.19 169 THR A CA 1
ATOM 1251 C C . THR A 1 169 ? -10.748 18.255 1.761 1.00 72.19 169 THR A C 1
ATOM 1253 O O . THR A 1 169 ? -9.596 18.030 1.385 1.00 72.19 169 THR A O 1
ATOM 1256 N N . GLY A 1 170 ? -11.772 17.495 1.377 1.00 83.25 170 GLY A N 1
ATOM 1257 C CA . GLY A 1 170 ? -11.651 16.417 0.395 1.00 83.25 170 GLY A CA 1
ATOM 1258 C C . GLY A 1 170 ? -11.328 15.045 0.987 1.00 83.25 170 GLY A C 1
ATOM 1259 O O . GLY A 1 170 ? -10.986 14.900 2.166 1.00 83.25 170 GLY A O 1
ATOM 1260 N N . SER A 1 171 ? -11.458 14.022 0.145 1.00 88.00 171 SER A N 1
ATOM 1261 C CA . SER A 1 171 ? -11.236 12.622 0.510 1.00 88.00 171 SER A CA 1
ATOM 1262 C C . SER A 1 171 ? -9.761 12.302 0.739 1.00 88.00 171 SER A C 1
ATOM 1264 O O . SER A 1 171 ? -8.883 12.896 0.115 1.00 88.00 171 SER A O 1
ATOM 1266 N N . VAL A 1 172 ? -9.492 11.312 1.586 1.00 90.31 172 VAL A N 1
ATOM 1267 C CA . VAL A 1 172 ? -8.166 10.716 1.776 1.00 90.31 172 VAL A CA 1
ATOM 1268 C C . VAL A 1 172 ? -8.147 9.347 1.114 1.00 90.31 172 VAL A C 1
ATOM 1270 O O . VAL A 1 172 ? -9.080 8.566 1.289 1.00 90.31 172 VAL A O 1
ATOM 1273 N N . SER A 1 173 ? -7.090 9.048 0.361 1.00 90.56 173 SER A N 1
ATOM 1274 C CA . SER A 1 173 ? -6.849 7.716 -0.194 1.00 90.56 173 SER A CA 1
ATOM 1275 C C . SER A 1 173 ? -5.557 7.156 0.389 1.00 90.56 173 SER A C 1
ATOM 1277 O O . SER A 1 173 ? -4.533 7.836 0.370 1.00 90.56 173 SER A O 1
ATOM 1279 N N . VAL A 1 174 ? -5.603 5.937 0.924 1.00 91.69 174 VAL A N 1
ATOM 1280 C CA . VAL A 1 174 ? -4.438 5.249 1.499 1.00 91.69 174 VAL A CA 1
ATOM 1281 C C . VAL A 1 174 ? -4.365 3.844 0.925 1.00 91.69 174 VAL A C 1
ATOM 1283 O O . VAL A 1 174 ? -5.339 3.105 1.008 1.00 91.69 174 VAL A O 1
ATOM 1286 N N . MET A 1 175 ? -3.215 3.447 0.381 1.00 91.25 175 MET A N 1
ATOM 1287 C CA . MET A 1 175 ? -2.947 2.069 -0.039 1.00 91.25 175 MET A CA 1
ATOM 1288 C C . MET A 1 175 ? -1.995 1.419 0.963 1.00 91.25 175 MET A C 1
ATOM 1290 O O . MET A 1 175 ? -0.864 1.876 1.124 1.00 91.25 175 MET A O 1
ATOM 1294 N N . LEU A 1 176 ? -2.440 0.359 1.639 1.00 91.19 176 LEU A N 1
ATOM 1295 C CA . LEU A 1 176 ? -1.561 -0.416 2.509 1.00 91.19 176 LEU A CA 1
ATOM 1296 C C . LEU A 1 176 ? -0.777 -1.444 1.672 1.00 91.19 176 LEU A C 1
ATOM 1298 O O . LEU A 1 176 ? -1.369 -2.096 0.817 1.00 91.19 176 LEU A O 1
ATOM 1302 N N . PRO A 1 177 ? 0.530 -1.647 1.925 1.00 87.31 177 PRO A N 1
ATOM 1303 C CA . PRO A 1 177 ? 1.333 -2.635 1.195 1.00 87.31 177 PRO A CA 1
ATOM 1304 C C . PRO A 1 177 ? 1.000 -4.084 1.581 1.00 87.31 177 PRO A C 1
ATOM 1306 O O . PRO A 1 177 ? 1.418 -5.025 0.915 1.00 87.31 177 PRO A O 1
ATOM 1309 N N . PHE A 1 178 ? 0.294 -4.268 2.696 1.00 88.50 178 PHE A N 1
ATOM 1310 C CA . PHE A 1 178 ? -0.237 -5.542 3.158 1.00 88.50 178 PHE A CA 1
ATOM 1311 C C . PHE A 1 178 ? -1.397 -5.293 4.128 1.00 88.50 178 PHE A C 1
ATOM 1313 O O . PHE A 1 178 ? -1.532 -4.213 4.709 1.00 88.50 178 PHE A O 1
ATOM 1320 N N . ARG A 1 179 ? -2.210 -6.328 4.370 1.00 90.38 179 ARG A N 1
ATOM 1321 C CA . ARG A 1 179 ? -3.435 -6.272 5.190 1.00 90.38 179 ARG A CA 1
ATOM 1322 C C . ARG A 1 179 ? -3.154 -6.132 6.695 1.00 90.38 179 ARG A C 1
ATOM 1324 O O . ARG A 1 179 ? -3.416 -7.042 7.485 1.00 90.38 179 ARG A O 1
ATOM 1331 N N . SER A 1 180 ? -2.640 -4.982 7.122 1.00 93.94 180 SER A N 1
ATOM 1332 C CA . SER A 1 180 ? -2.381 -4.657 8.530 1.00 93.94 180 SER A CA 1
ATOM 1333 C C . SER A 1 180 ? -3.667 -4.285 9.272 1.00 93.94 180 SER A C 1
ATOM 1335 O O . SER A 1 180 ? -4.315 -3.290 8.944 1.00 93.94 180 SER A O 1
ATOM 1337 N N . ARG A 1 181 ? -4.022 -5.048 10.317 1.00 95.12 181 ARG A N 1
ATOM 1338 C CA . ARG A 1 181 ? -5.185 -4.759 11.179 1.00 95.12 181 ARG A CA 1
ATOM 1339 C C . ARG A 1 181 ? -5.067 -3.396 11.864 1.00 95.12 181 ARG A C 1
ATOM 1341 O O . ARG A 1 181 ? -5.992 -2.595 11.795 1.00 95.12 181 ARG A O 1
ATOM 1348 N N . GLY A 1 182 ? -3.918 -3.136 12.490 1.00 95.19 182 GLY A N 1
ATOM 1349 C CA . GLY A 1 182 ? -3.679 -1.905 13.242 1.00 95.19 182 GLY A CA 1
ATOM 1350 C C . GLY A 1 182 ? -3.750 -0.659 12.360 1.00 95.19 182 GLY A C 1
ATOM 1351 O O . GLY A 1 182 ? -4.474 0.277 12.687 1.00 95.19 182 GLY A O 1
ATOM 1352 N N . ALA A 1 183 ? -3.089 -0.691 11.197 1.00 96.44 183 ALA A N 1
ATOM 1353 C CA . ALA A 1 183 ? -3.098 0.432 10.261 1.00 96.44 183 ALA A CA 1
ATOM 1354 C C . ALA A 1 183 ? -4.483 0.647 9.625 1.00 96.44 183 ALA A C 1
ATOM 1356 O O . ALA A 1 183 ? -4.898 1.789 9.456 1.00 96.44 183 ALA A O 1
ATOM 1357 N N . SER A 1 184 ? -5.233 -0.430 9.343 1.00 97.31 184 SER A N 1
ATOM 1358 C CA . SER A 1 184 ? -6.606 -0.314 8.825 1.00 97.31 184 SER A CA 1
ATOM 1359 C C . SER A 1 184 ? -7.516 0.412 9.817 1.00 97.31 184 SER A C 1
ATOM 1361 O O . SER A 1 184 ? -8.194 1.368 9.455 1.00 97.31 184 SER A O 1
ATOM 1363 N N . ILE A 1 185 ? -7.490 0.001 11.089 1.00 97.75 185 ILE A N 1
ATOM 1364 C CA . ILE A 1 185 ? -8.292 0.629 12.147 1.00 97.75 185 ILE A CA 1
ATOM 1365 C C . ILE A 1 185 ? -7.825 2.065 12.402 1.00 97.75 185 ILE A C 1
ATOM 1367 O O . ILE A 1 185 ? -8.663 2.948 12.545 1.00 97.75 185 ILE A O 1
ATOM 1371 N N . ALA A 1 186 ? -6.513 2.323 12.411 1.00 97.62 186 ALA A N 1
ATOM 1372 C CA . ALA A 1 186 ? -5.976 3.677 12.536 1.00 97.62 186 ALA A CA 1
ATOM 1373 C C . ALA A 1 186 ? -6.518 4.603 11.437 1.00 97.62 186 ALA A C 1
ATOM 1375 O O . ALA A 1 186 ? -6.968 5.704 11.745 1.00 97.62 186 ALA A O 1
ATOM 1376 N N . ALA A 1 187 ? -6.545 4.142 10.181 1.00 97.75 187 ALA A N 1
ATOM 1377 C CA . ALA A 1 187 ? -7.069 4.917 9.059 1.00 97.75 187 ALA A CA 1
ATOM 1378 C C . ALA A 1 187 ? -8.567 5.192 9.215 1.00 97.75 187 ALA A C 1
ATOM 1380 O O . ALA A 1 187 ? -8.990 6.341 9.107 1.00 97.75 187 ALA A O 1
ATOM 1381 N N . ILE A 1 188 ? -9.350 4.157 9.535 1.00 97.81 188 ILE A N 1
ATOM 1382 C CA . ILE A 1 188 ? -10.800 4.260 9.749 1.00 97.81 188 ILE A CA 1
ATOM 1383 C C . ILE A 1 188 ? -11.113 5.261 10.869 1.00 97.81 188 ILE A C 1
ATOM 1385 O O . ILE A 1 188 ? -11.889 6.194 10.674 1.00 97.81 188 ILE A O 1
ATOM 1389 N N . LEU A 1 189 ? -10.491 5.104 12.038 1.00 97.69 189 LEU A N 1
ATOM 1390 C CA . LEU A 1 189 ? -10.744 5.982 13.179 1.00 97.69 189 LEU A CA 1
ATOM 1391 C C . LEU A 1 189 ? -10.219 7.398 12.939 1.00 97.69 189 LEU A C 1
ATOM 1393 O O . LEU A 1 189 ? -10.852 8.362 13.361 1.00 97.69 189 LEU A O 1
ATOM 1397 N N . ARG A 1 190 ? -9.099 7.557 12.226 1.00 96.62 190 ARG A N 1
ATOM 1398 C CA . ARG A 1 190 ? -8.616 8.887 11.853 1.00 96.62 190 ARG A CA 1
ATOM 1399 C C . ARG A 1 190 ? -9.577 9.590 10.896 1.00 96.62 190 ARG A C 1
ATOM 1401 O O . ARG A 1 190 ? -9.781 10.788 11.074 1.00 96.62 190 ARG A O 1
ATOM 1408 N N . ALA A 1 191 ? -10.186 8.867 9.953 1.00 95.81 191 ALA A N 1
ATOM 1409 C CA . ALA A 1 191 ? -11.207 9.393 9.045 1.00 95.81 191 ALA A CA 1
ATOM 1410 C C . ALA A 1 191 ? -12.440 9.902 9.794 1.00 95.81 191 ALA A C 1
ATOM 1412 O O . ALA A 1 191 ? -12.899 11.008 9.524 1.00 95.81 191 ALA A O 1
ATOM 1413 N N . VAL A 1 192 ? -12.902 9.132 10.786 1.00 95.44 192 VAL A N 1
ATOM 1414 C CA . VAL A 1 192 ? -13.987 9.518 11.701 1.00 95.44 192 VAL A CA 1
ATOM 1415 C C . VAL A 1 192 ? -13.638 10.812 12.437 1.00 95.44 192 VAL A C 1
ATOM 1417 O O . VAL A 1 192 ? -14.407 11.764 12.414 1.00 95.44 192 VAL A O 1
ATOM 1420 N N . VAL A 1 193 ? -12.443 10.892 13.026 1.00 94.56 193 VAL A N 1
ATOM 1421 C CA . VAL A 1 193 ? -11.991 12.079 13.777 1.00 94.56 193 VAL A CA 1
ATOM 1422 C C . VAL A 1 193 ? -11.736 13.290 12.875 1.00 94.56 193 VAL A C 1
ATOM 1424 O O . VAL A 1 193 ? -11.863 14.428 13.313 1.00 94.56 193 VAL A O 1
ATOM 1427 N N . ALA A 1 194 ? -11.327 13.066 11.626 1.00 93.12 194 ALA A N 1
ATOM 1428 C CA . ALA A 1 194 ? -11.129 14.125 10.639 1.00 93.12 194 ALA A CA 1
ATOM 1429 C C . ALA A 1 194 ? -12.438 14.585 9.986 1.00 93.12 194 ALA A C 1
ATOM 1431 O O . ALA A 1 194 ? -12.418 15.612 9.316 1.00 93.12 194 ALA A O 1
ATOM 1432 N N . GLU A 1 195 ? -13.515 13.805 10.120 1.00 92.50 195 GLU A N 1
ATOM 1433 C CA . GLU A 1 195 ? -14.763 13.950 9.365 1.00 92.50 195 GLU A CA 1
ATOM 1434 C C . GLU A 1 195 ? -14.524 13.998 7.844 1.00 92.50 195 GLU A C 1
ATOM 1436 O O . GLU A 1 195 ? -15.086 14.815 7.116 1.00 92.50 195 GLU A O 1
ATOM 1441 N N . ARG A 1 196 ? -13.641 13.118 7.345 1.00 91.00 196 ARG A N 1
ATOM 1442 C CA . ARG A 1 196 ? -13.252 13.067 5.926 1.00 91.00 196 ARG A CA 1
ATOM 1443 C C . ARG A 1 196 ? -13.555 11.705 5.306 1.00 91.00 196 ARG A C 1
ATOM 1445 O O . ARG A 1 196 ? -13.245 10.688 5.928 1.00 91.00 196 ARG A O 1
ATOM 1452 N N . PRO A 1 197 ? -14.063 11.654 4.059 1.00 93.38 197 PRO A N 1
ATOM 1453 C CA . PRO A 1 197 ? -14.207 10.397 3.334 1.00 93.38 197 PRO A CA 1
ATOM 1454 C C . PRO A 1 197 ? -12.854 9.696 3.170 1.00 93.38 197 PRO A C 1
ATOM 1456 O O . PRO A 1 197 ? -11.874 10.329 2.773 1.00 93.38 197 PRO A O 1
ATOM 1459 N N . LEU A 1 198 ? -12.809 8.390 3.436 1.00 94.50 198 LEU A N 1
ATOM 1460 C CA . LEU A 1 198 ? -11.615 7.558 3.294 1.00 94.50 198 LEU A CA 1
ATOM 1461 C C . LEU A 1 198 ? -11.829 6.493 2.217 1.00 94.50 198 LEU A C 1
ATOM 1463 O O . LEU A 1 198 ? -12.792 5.732 2.270 1.00 94.50 198 LEU A O 1
ATOM 1467 N N . ARG A 1 199 ? -10.874 6.383 1.294 1.00 92.75 199 ARG A N 1
ATOM 1468 C CA . ARG A 1 199 ? -10.690 5.219 0.422 1.00 92.75 199 ARG A CA 1
ATOM 1469 C C . ARG A 1 199 ? -9.457 4.458 0.901 1.00 92.75 199 ARG A C 1
ATOM 1471 O O . ARG A 1 199 ? -8.348 4.980 0.851 1.00 92.75 199 ARG A O 1
ATOM 1478 N N . LEU A 1 200 ? -9.647 3.242 1.405 1.00 93.12 200 LEU A N 1
ATOM 1479 C CA . LEU A 1 200 ? -8.565 2.415 1.941 1.00 93.12 200 LEU A CA 1
ATOM 1480 C C . LEU A 1 200 ? -8.341 1.197 1.039 1.00 93.12 200 LEU A C 1
ATOM 1482 O O . LEU A 1 200 ? -9.205 0.331 0.937 1.00 93.12 200 LEU A O 1
ATOM 1486 N N . GLY A 1 201 ? -7.178 1.135 0.397 1.00 89.94 201 GLY A N 1
ATOM 1487 C CA . GLY A 1 201 ? -6.716 0.013 -0.411 1.00 89.94 201 GLY A CA 1
ATOM 1488 C C . GLY A 1 201 ? -6.000 -1.049 0.429 1.00 89.94 201 GLY A C 1
ATOM 1489 O O . GLY A 1 201 ? -5.258 -0.730 1.359 1.00 89.94 201 GLY A O 1
ATOM 1490 N N . GLN A 1 202 ? -6.247 -2.319 0.098 1.00 88.56 202 GLN A N 1
ATOM 1491 C CA . GLN A 1 202 ? -5.814 -3.504 0.856 1.00 88.56 202 GLN A CA 1
ATOM 1492 C C . GLN A 1 202 ? -6.133 -3.475 2.368 1.00 88.56 202 GLN A C 1
ATOM 1494 O O . GLN A 1 202 ? -5.272 -3.805 3.196 1.00 88.56 202 GLN A O 1
ATOM 1499 N N . PRO A 1 203 ? -7.374 -3.144 2.774 1.00 92.44 203 PRO A N 1
ATOM 1500 C CA . PRO A 1 203 ? -7.734 -3.194 4.179 1.00 92.44 203 PRO A CA 1
ATOM 1501 C C . PRO A 1 203 ? -7.636 -4.629 4.714 1.00 92.44 203 PRO A C 1
ATOM 1503 O O . PRO A 1 203 ? -7.834 -5.630 4.006 1.00 92.44 203 PRO A O 1
ATOM 1506 N N . ASN A 1 204 ? -7.358 -4.737 6.009 1.00 93.31 204 ASN A N 1
ATOM 1507 C CA . ASN A 1 204 ? -7.590 -5.970 6.738 1.00 93.31 204 ASN A CA 1
ATOM 1508 C C . ASN A 1 204 ? -9.103 -6.142 6.949 1.00 93.31 204 ASN A C 1
ATOM 1510 O O . ASN A 1 204 ? -9.741 -5.277 7.538 1.00 93.31 204 ASN A O 1
ATOM 1514 N N . LEU A 1 205 ? -9.665 -7.251 6.465 1.00 90.56 205 LEU A N 1
ATOM 1515 C CA . LEU A 1 205 ? -11.100 -7.556 6.540 1.00 90.56 205 LEU A CA 1
ATOM 1516 C C . LEU A 1 205 ? -11.410 -8.614 7.613 1.00 90.56 205 LEU A C 1
ATOM 1518 O O . LEU A 1 205 ? -12.354 -9.387 7.470 1.00 90.56 205 LEU A O 1
ATOM 1522 N N . SER A 1 206 ? -10.593 -8.710 8.669 1.00 93.94 206 SER A N 1
ATOM 1523 C CA . SER A 1 206 ? -10.868 -9.653 9.756 1.00 93.94 206 SER A CA 1
ATOM 1524 C C . SER A 1 206 ? -12.132 -9.253 10.533 1.00 93.94 206 SER A C 1
ATOM 1526 O O . SER A 1 206 ? -12.470 -8.063 10.561 1.00 93.94 206 SER A O 1
ATOM 1528 N N . PRO A 1 207 ? -12.800 -10.206 11.219 1.00 93.44 207 PRO A N 1
ATOM 1529 C CA . PRO A 1 207 ? -14.023 -9.935 11.978 1.00 93.44 207 PRO A CA 1
ATOM 1530 C C . PRO A 1 207 ? -13.903 -8.764 12.963 1.00 93.44 207 PRO A C 1
ATOM 1532 O O . PRO A 1 207 ? -14.872 -8.061 13.235 1.00 93.44 207 PRO A O 1
ATOM 1535 N N . GLU A 1 208 ? -12.709 -8.518 13.502 1.00 94.56 208 GLU A N 1
ATOM 1536 C CA . GLU A 1 208 ? -12.451 -7.411 14.422 1.00 94.56 208 GLU A CA 1
ATOM 1537 C C . GLU A 1 208 ? -12.474 -6.039 13.737 1.00 94.56 208 GLU A C 1
ATOM 1539 O O . GLU A 1 208 ? -12.966 -5.083 14.331 1.00 94.56 208 GLU A O 1
ATOM 1544 N N . VAL A 1 209 ? -11.990 -5.927 12.493 1.00 95.56 209 VAL A N 1
ATOM 1545 C CA . VAL A 1 209 ? -12.072 -4.670 11.726 1.00 95.56 209 VAL A CA 1
ATOM 1546 C C . VAL A 1 209 ? -13.507 -4.431 11.271 1.00 95.56 209 VAL A C 1
ATOM 1548 O O . VAL A 1 209 ? -14.023 -3.326 11.425 1.00 95.56 209 VAL A O 1
ATOM 1551 N N . THR A 1 210 ? -14.188 -5.470 10.780 1.00 94.38 210 THR A N 1
ATOM 1552 C CA . THR A 1 210 ? -15.596 -5.354 10.375 1.00 94.38 210 THR A CA 1
ATOM 1553 C C . THR A 1 210 ? -16.502 -5.021 11.560 1.00 94.38 210 THR A C 1
ATOM 1555 O O . THR A 1 210 ? -17.440 -4.252 11.393 1.00 94.38 210 THR A O 1
ATOM 1558 N N . SER A 1 211 ? -16.191 -5.505 12.770 1.00 95.44 211 SER A N 1
ATOM 1559 C CA . SER A 1 211 ? -16.910 -5.115 13.996 1.00 95.44 211 SER A CA 1
ATOM 1560 C C . SER A 1 211 ? -16.803 -3.611 14.274 1.00 95.44 211 SER A C 1
ATOM 1562 O O . SER A 1 211 ? -17.788 -2.991 14.665 1.00 95.44 211 SER A O 1
ATOM 1564 N N . VAL A 1 212 ? -15.632 -2.999 14.042 1.00 97.19 212 VAL A N 1
ATOM 1565 C CA . VAL A 1 212 ? -15.461 -1.538 14.163 1.00 97.19 212 VAL A CA 1
ATOM 1566 C C . VAL A 1 212 ? -16.307 -0.810 13.121 1.00 97.19 212 VAL A C 1
ATOM 1568 O O . VAL A 1 212 ? -17.004 0.137 13.472 1.00 97.19 212 VAL A O 1
ATOM 1571 N N . LEU A 1 213 ? -16.308 -1.267 11.865 1.00 96.44 213 LEU A N 1
ATOM 1572 C CA . LEU A 1 213 ? -17.144 -0.681 10.812 1.00 96.44 213 LEU A CA 1
ATOM 1573 C C . LEU A 1 213 ? -18.638 -0.762 11.151 1.00 96.44 213 LEU A C 1
ATOM 1575 O O . LEU A 1 213 ? -19.339 0.237 11.031 1.00 96.44 213 LEU A O 1
ATOM 1579 N N . GLN A 1 214 ? -19.107 -1.908 11.651 1.00 95.38 214 GLN A N 1
ATOM 1580 C CA . GLN A 1 214 ? -20.491 -2.096 12.099 1.00 95.38 214 GLN A CA 1
ATOM 1581 C C . GLN A 1 214 ? -20.846 -1.185 13.279 1.00 95.38 214 GLN A C 1
ATOM 1583 O O . GLN A 1 214 ? -21.922 -0.590 13.301 1.00 95.38 214 GLN A O 1
ATOM 1588 N N . ALA A 1 215 ? -19.941 -1.024 14.249 1.00 95.75 215 ALA A N 1
ATOM 1589 C CA . ALA A 1 215 ? -20.146 -0.100 15.362 1.00 95.75 215 ALA A CA 1
ATOM 1590 C C . ALA A 1 215 ? -20.219 1.362 14.889 1.00 95.75 215 ALA A C 1
ATOM 1592 O O . ALA A 1 215 ? -21.044 2.129 15.382 1.00 95.75 215 ALA A O 1
ATOM 1593 N N . LEU A 1 216 ? -19.399 1.744 13.905 1.00 96.75 216 LEU A N 1
ATOM 1594 C CA . LEU A 1 216 ? -19.445 3.069 13.285 1.00 96.75 216 LEU A CA 1
ATOM 1595 C C . LEU A 1 216 ? -20.727 3.275 12.458 1.00 96.75 216 LEU A C 1
ATOM 1597 O O . LEU A 1 216 ? -21.325 4.346 12.541 1.00 96.75 216 LEU A O 1
ATOM 1601 N N . GLN A 1 217 ? -21.209 2.250 11.747 1.00 96.25 217 GLN A N 1
ATOM 1602 C CA . GLN A 1 217 ? -22.510 2.273 11.060 1.00 96.25 217 GLN A CA 1
ATOM 1603 C C . GLN A 1 217 ? -23.665 2.471 12.037 1.00 96.25 217 GLN A C 1
ATOM 1605 O O . GLN A 1 217 ? -24.488 3.363 11.845 1.00 96.25 217 GLN A O 1
ATOM 1610 N N . ALA A 1 218 ? -23.690 1.710 13.135 1.00 94.94 218 ALA A N 1
ATOM 1611 C CA . ALA A 1 218 ? -24.657 1.908 14.215 1.00 94.94 218 ALA A CA 1
ATOM 1612 C C . ALA A 1 218 ? -24.539 3.307 14.845 1.00 94.94 218 ALA A C 1
ATOM 1614 O O . ALA A 1 218 ? -25.503 3.838 15.393 1.00 94.94 218 ALA A O 1
ATOM 1615 N N . ALA A 1 219 ? -23.359 3.925 14.740 1.00 93.69 219 ALA A N 1
ATOM 1616 C CA . ALA A 1 219 ? -23.114 5.290 15.159 1.00 93.69 219 ALA A CA 1
ATOM 1617 C C . ALA A 1 219 ? -23.519 6.368 14.124 1.00 93.69 219 ALA A C 1
ATOM 1619 O O . ALA A 1 219 ? -23.454 7.555 14.455 1.00 93.69 219 ALA A O 1
ATOM 1620 N N . GLY A 1 220 ? -23.989 5.989 12.934 1.00 94.69 220 GLY A N 1
ATOM 1621 C CA . GLY A 1 220 ? -24.449 6.903 11.884 1.00 94.69 220 GLY A CA 1
ATOM 1622 C C . GLY A 1 220 ? -23.408 7.224 10.810 1.00 94.69 220 GLY A C 1
ATOM 1623 O O . GLY A 1 220 ? -23.647 8.107 9.993 1.00 94.69 220 GLY A O 1
ATOM 1624 N N . TRP A 1 221 ? -22.267 6.531 10.793 1.00 95.69 221 TRP A N 1
ATOM 1625 C CA . TRP A 1 221 ? -21.277 6.662 9.725 1.00 95.69 221 TRP A CA 1
ATOM 1626 C C . TRP A 1 221 ? -21.617 5.756 8.548 1.00 95.69 221 TRP A C 1
ATOM 1628 O O . TRP A 1 221 ? -21.882 4.567 8.719 1.00 95.69 221 TRP A O 1
ATOM 1638 N N . GLU A 1 222 ? -21.532 6.287 7.335 1.00 94.62 222 GLU A N 1
ATOM 1639 C CA . GLU A 1 222 ? -21.599 5.459 6.138 1.00 94.62 222 GLU A CA 1
ATOM 1640 C C . GLU A 1 222 ? -20.274 4.710 5.967 1.00 94.62 222 GLU A C 1
ATOM 1642 O O . GLU A 1 222 ? -19.205 5.314 5.865 1.00 94.62 222 GLU A O 1
ATOM 1647 N N . THR A 1 223 ? -20.330 3.379 5.960 1.00 91.44 223 THR A N 1
ATOM 1648 C CA . THR A 1 223 ? -19.156 2.552 5.682 1.00 91.44 223 THR A CA 1
ATOM 1649 C C . THR A 1 223 ? -19.514 1.463 4.685 1.00 91.44 223 THR A C 1
ATOM 1651 O O . THR A 1 223 ? -20.557 0.819 4.806 1.00 91.44 223 THR A O 1
ATOM 1654 N N . HIS A 1 224 ? -18.624 1.258 3.717 1.00 86.81 224 HIS A N 1
ATOM 1655 C CA . HIS A 1 224 ? -18.708 0.203 2.715 1.00 86.81 224 HIS A CA 1
ATOM 1656 C C . HIS A 1 224 ? -17.362 -0.506 2.684 1.00 86.81 224 HIS A C 1
ATOM 1658 O O . HIS A 1 224 ? -16.332 0.118 2.433 1.00 86.81 224 HIS A O 1
ATOM 1664 N N . ALA A 1 225 ? -17.360 -1.801 2.974 1.00 84.25 225 ALA A N 1
ATOM 1665 C CA . ALA A 1 225 ? -16.176 -2.637 2.872 1.00 84.25 225 ALA A CA 1
ATOM 1666 C C . ALA A 1 225 ? -16.548 -3.879 2.078 1.00 84.25 225 ALA A C 1
ATOM 1668 O O . ALA A 1 225 ? -17.331 -4.706 2.539 1.00 84.25 225 ALA A O 1
ATOM 1669 N N . ASP A 1 226 ? -15.976 -3.988 0.888 1.00 77.12 226 ASP A N 1
ATOM 1670 C CA . ASP A 1 226 ? -16.181 -5.123 0.009 1.00 77.12 226 ASP A CA 1
ATOM 1671 C C . ASP A 1 226 ? -14.814 -5.644 -0.446 1.00 77.12 226 ASP A C 1
ATOM 1673 O O . ASP A 1 226 ? -13.876 -4.882 -0.689 1.00 77.12 226 ASP A O 1
ATOM 1677 N N . ALA A 1 227 ? -14.687 -6.965 -0.510 1.00 73.69 227 ALA A N 1
ATOM 1678 C CA . ALA A 1 227 ? -13.560 -7.606 -1.176 1.00 73.69 227 ALA A CA 1
ATOM 1679 C C . ALA A 1 227 ? -13.722 -7.566 -2.708 1.00 73.69 227 ALA A C 1
ATOM 1681 O O . ALA A 1 227 ? -12.779 -7.877 -3.433 1.00 73.69 227 ALA A O 1
ATOM 1682 N N . ARG A 1 228 ? -14.919 -7.210 -3.184 1.00 79.56 228 ARG A N 1
ATOM 1683 C CA . ARG A 1 228 ? -15.322 -7.088 -4.581 1.00 79.56 228 ARG A CA 1
ATOM 1684 C C . ARG A 1 228 ? -15.348 -5.622 -5.011 1.00 79.56 228 ARG A C 1
ATOM 1686 O O . ARG A 1 228 ? -15.558 -4.723 -4.203 1.00 79.56 228 ARG A O 1
ATOM 1693 N N . ILE A 1 229 ? -15.165 -5.377 -6.303 1.00 79.62 229 ILE A N 1
ATOM 1694 C CA . ILE A 1 229 ? -15.245 -4.038 -6.899 1.00 79.62 229 ILE A CA 1
ATOM 1695 C C . ILE A 1 229 ? -16.539 -3.982 -7.708 1.00 79.62 229 ILE A C 1
ATOM 1697 O O . ILE A 1 229 ? -16.707 -4.735 -8.665 1.00 79.62 229 ILE A O 1
ATOM 1701 N N . GLY A 1 230 ? -17.493 -3.148 -7.282 1.00 77.00 230 GLY A N 1
ATOM 1702 C CA . GLY A 1 230 ? -18.821 -3.085 -7.908 1.00 77.00 230 GLY A CA 1
ATOM 1703 C C . GLY A 1 230 ? -19.569 -4.422 -7.886 1.00 77.00 230 GLY A C 1
ATOM 1704 O O . GLY A 1 230 ? -20.232 -4.769 -8.857 1.00 77.00 230 GLY A O 1
ATOM 1705 N N . GLY A 1 231 ? -19.401 -5.208 -6.816 1.00 81.88 231 GLY A N 1
ATOM 1706 C CA . GLY A 1 231 ? -20.011 -6.533 -6.673 1.00 81.88 231 GLY A CA 1
ATOM 1707 C C . GLY A 1 231 ? -19.311 -7.669 -7.432 1.00 81.88 231 GLY A C 1
ATOM 1708 O O . GLY A 1 231 ? -19.760 -8.811 -7.326 1.00 81.88 231 GLY A O 1
ATOM 1709 N N . ARG A 1 232 ? -18.201 -7.394 -8.138 1.00 85.38 232 ARG A N 1
ATOM 1710 C CA . ARG A 1 232 ? -17.417 -8.368 -8.924 1.00 85.38 232 ARG A CA 1
ATOM 1711 C C . ARG A 1 232 ? -16.127 -8.785 -8.217 1.00 85.38 232 ARG A C 1
ATOM 1713 O O . ARG A 1 232 ? -15.416 -7.945 -7.663 1.00 85.38 232 ARG A O 1
ATOM 1720 N N . ARG A 1 233 ? -15.779 -10.070 -8.267 1.00 88.25 233 ARG A N 1
ATOM 1721 C CA . ARG A 1 233 ? -14.441 -10.570 -7.915 1.00 88.25 233 ARG A CA 1
ATOM 1722 C C . ARG A 1 233 ? -13.492 -10.217 -9.057 1.00 88.25 233 ARG A C 1
ATOM 1724 O O . ARG A 1 233 ? -13.569 -10.815 -10.125 1.00 88.25 233 ARG A O 1
ATOM 1731 N N . VAL A 1 234 ? -12.649 -9.211 -8.851 1.00 88.88 234 VAL A N 1
ATOM 1732 C CA . VAL A 1 234 ? -11.748 -8.700 -9.891 1.00 88.88 234 VAL A CA 1
ATOM 1733 C C . VAL A 1 234 ? -10.362 -9.308 -9.723 1.00 88.88 234 VAL A C 1
ATOM 1735 O O . VAL A 1 234 ? -9.748 -9.145 -8.667 1.00 88.88 234 VAL A O 1
ATOM 1738 N N . ALA A 1 235 ? -9.857 -9.971 -10.760 1.00 90.38 235 ALA A N 1
ATOM 1739 C CA . ALA A 1 235 ? -8.452 -10.342 -10.847 1.00 90.38 235 ALA A CA 1
ATOM 1740 C C . ALA A 1 235 ? -7.668 -9.213 -11.505 1.00 90.38 235 ALA A C 1
ATOM 1742 O O . ALA A 1 235 ? -8.064 -8.693 -12.547 1.00 90.38 235 ALA A O 1
ATOM 1743 N N . VAL A 1 236 ? -6.537 -8.863 -10.899 1.00 90.50 236 VAL A N 1
ATOM 1744 C CA . VAL A 1 236 ? -5.570 -7.937 -11.482 1.00 90.50 236 VAL A CA 1
ATOM 1745 C C . VAL A 1 236 ? -4.298 -8.718 -11.754 1.00 90.50 236 VAL A C 1
ATOM 1747 O O . VAL A 1 236 ? -3.735 -9.322 -10.842 1.00 90.50 236 VAL A O 1
ATOM 1750 N N . THR A 1 237 ? -3.853 -8.703 -13.001 1.00 91.75 237 THR A N 1
ATOM 1751 C CA . THR A 1 237 ? -2.573 -9.279 -13.421 1.00 91.75 237 THR A CA 1
ATOM 1752 C C . THR A 1 237 ? -1.785 -8.253 -14.227 1.00 91.75 237 THR A C 1
ATOM 1754 O O . THR A 1 237 ? -2.268 -7.146 -14.468 1.00 91.75 237 THR A O 1
ATOM 1757 N N . ALA A 1 238 ? -0.561 -8.588 -14.616 1.00 90.94 238 ALA A N 1
ATOM 1758 C CA . ALA A 1 238 ? 0.289 -7.705 -15.392 1.00 90.94 238 ALA A CA 1
ATOM 1759 C C . ALA A 1 238 ? 0.953 -8.432 -16.560 1.00 90.94 238 ALA A C 1
ATOM 1761 O O . ALA A 1 238 ? 1.250 -9.623 -16.476 1.00 90.94 238 ALA A O 1
ATOM 1762 N N . VAL A 1 239 ? 1.207 -7.683 -17.629 1.00 89.31 239 VAL A N 1
ATOM 1763 C CA . VAL A 1 239 ? 1.973 -8.125 -18.797 1.00 89.31 239 VAL A CA 1
ATOM 1764 C C . VAL A 1 239 ? 3.078 -7.107 -19.040 1.00 89.31 239 VAL A C 1
ATOM 1766 O O . VAL A 1 239 ? 2.862 -5.905 -18.911 1.00 89.31 239 VAL A O 1
ATOM 1769 N N . ILE A 1 240 ? 4.270 -7.574 -19.390 1.00 84.88 240 ILE A N 1
ATOM 1770 C CA . ILE A 1 240 ? 5.382 -6.712 -19.792 1.00 84.88 240 ILE A CA 1
ATOM 1771 C C . ILE A 1 240 ? 5.806 -7.084 -21.209 1.00 84.88 240 ILE A C 1
ATOM 1773 O O . ILE A 1 240 ? 5.875 -8.266 -21.542 1.00 84.88 240 ILE A O 1
ATOM 1777 N N . GLY A 1 241 ? 6.092 -6.080 -22.038 1.00 78.31 241 GLY A N 1
ATOM 1778 C CA . GLY A 1 241 ? 6.573 -6.315 -23.395 1.00 78.31 241 GLY A CA 1
ATOM 1779 C C . GLY A 1 241 ? 7.970 -6.933 -23.402 1.00 78.31 241 GLY A C 1
ATOM 1780 O O . GLY A 1 241 ? 8.748 -6.759 -22.460 1.00 78.31 241 GLY A O 1
ATOM 1781 N N . THR A 1 242 ? 8.323 -7.599 -24.500 1.00 74.44 242 THR A N 1
ATOM 1782 C CA . THR A 1 242 ? 9.635 -8.244 -24.684 1.00 74.44 242 THR A CA 1
ATOM 1783 C C . THR A 1 242 ? 10.787 -7.264 -24.478 1.00 74.44 242 THR A C 1
ATOM 1785 O O . THR A 1 242 ? 11.719 -7.566 -23.743 1.00 74.44 242 THR A O 1
ATOM 1788 N N . GLN A 1 243 ? 10.697 -6.045 -25.018 1.00 69.44 243 GLN A N 1
ATOM 1789 C CA . GLN A 1 243 ? 11.712 -5.004 -24.811 1.00 69.44 243 GLN A CA 1
ATOM 1790 C C . GLN A 1 243 ? 11.908 -4.651 -23.328 1.00 69.44 243 GLN A C 1
ATOM 1792 O O . GLN A 1 243 ? 13.040 -4.524 -22.863 1.00 69.44 243 GLN A O 1
ATOM 1797 N N . ALA A 1 244 ? 10.813 -4.517 -22.572 1.00 74.56 244 ALA A N 1
ATOM 1798 C CA . ALA A 1 244 ? 10.868 -4.226 -21.142 1.00 74.56 244 ALA A CA 1
ATOM 1799 C C . ALA A 1 244 ? 11.404 -5.423 -20.345 1.00 74.56 244 ALA A C 1
ATOM 1801 O O . ALA A 1 244 ? 12.184 -5.241 -19.418 1.00 74.56 244 ALA A O 1
ATOM 1802 N N . PHE A 1 245 ? 11.053 -6.650 -20.728 1.00 77.25 245 PHE A N 1
ATOM 1803 C CA . PHE A 1 245 ? 11.628 -7.855 -20.135 1.00 77.25 245 PHE A CA 1
ATOM 1804 C C . PHE A 1 245 ? 13.135 -7.959 -20.401 1.00 77.25 245 PHE A C 1
ATOM 1806 O O . PHE A 1 245 ? 13.919 -8.267 -19.502 1.00 77.25 245 PHE A O 1
ATOM 1813 N N . HIS A 1 246 ? 13.556 -7.654 -21.626 1.00 70.88 246 HIS A N 1
ATOM 1814 C CA . HIS A 1 246 ? 14.953 -7.701 -22.017 1.00 70.88 246 HIS A CA 1
ATOM 1815 C C . HIS A 1 246 ? 15.793 -6.579 -21.390 1.00 70.88 246 HIS A C 1
ATOM 1817 O O . HIS A 1 246 ? 17.003 -6.737 -21.280 1.00 70.88 246 HIS A O 1
ATOM 1823 N N . SER A 1 247 ? 15.203 -5.499 -20.874 1.00 67.88 247 SER A N 1
ATOM 1824 C CA . SER A 1 247 ? 15.963 -4.516 -20.086 1.00 67.88 247 SER A CA 1
ATOM 1825 C C . SER A 1 247 ? 16.305 -5.003 -18.670 1.00 67.88 247 SER A C 1
ATOM 1827 O O . SER A 1 247 ? 17.214 -4.465 -18.038 1.00 67.88 247 SER A O 1
ATOM 1829 N N . ILE A 1 248 ? 15.632 -6.047 -18.171 1.00 71.69 248 ILE A N 1
ATOM 1830 C CA . ILE A 1 248 ? 15.955 -6.672 -16.883 1.00 71.69 248 ILE A CA 1
ATOM 1831 C C . ILE A 1 248 ? 17.261 -7.461 -17.055 1.00 71.69 248 ILE A C 1
ATOM 1833 O O . ILE A 1 248 ? 17.321 -8.296 -17.954 1.00 71.69 248 ILE A O 1
ATOM 1837 N N . PRO A 1 249 ? 18.304 -7.271 -16.232 1.00 68.12 249 PRO A N 1
ATOM 1838 C CA . PRO A 1 249 ? 19.553 -8.028 -16.346 1.00 68.12 249 PRO A CA 1
ATOM 1839 C C . PRO A 1 249 ? 19.344 -9.550 -16.293 1.00 68.12 249 PRO A C 1
ATOM 1841 O O . PRO A 1 249 ? 18.544 -10.033 -15.494 1.00 68.12 249 PRO A O 1
ATOM 1844 N N . VAL A 1 250 ? 20.075 -10.329 -17.105 1.00 71.06 250 VAL A N 1
ATOM 1845 C CA . VAL A 1 250 ? 19.899 -11.799 -17.219 1.00 71.06 250 VAL A CA 1
ATOM 1846 C C . VAL A 1 250 ? 19.990 -12.504 -15.860 1.00 71.06 250 VAL A C 1
ATOM 1848 O O . VAL A 1 250 ? 19.167 -13.363 -15.549 1.00 71.06 250 VAL A O 1
ATOM 1851 N N . ASN A 1 251 ? 20.927 -12.092 -15.004 1.00 71.38 251 ASN A N 1
ATOM 1852 C CA . ASN A 1 251 ? 21.088 -12.624 -13.646 1.00 71.38 251 ASN A CA 1
ATOM 1853 C C . ASN A 1 251 ? 19.904 -12.315 -12.705 1.00 71.38 251 ASN A C 1
ATOM 1855 O O . ASN A 1 251 ? 19.758 -12.973 -11.679 1.00 71.38 251 ASN A O 1
ATOM 1859 N N . GLN A 1 252 ? 19.055 -11.347 -13.054 1.00 73.00 252 GLN A N 1
ATOM 1860 C CA . GLN A 1 252 ? 17.830 -10.985 -12.335 1.00 73.00 252 GLN A CA 1
ATOM 1861 C C . GLN A 1 252 ? 16.570 -11.618 -12.949 1.00 73.00 252 GLN A C 1
ATOM 1863 O O . GLN A 1 252 ? 15.490 -11.500 -12.378 1.00 73.00 252 GLN A O 1
ATOM 1868 N N . ARG A 1 253 ? 16.685 -12.326 -14.084 1.00 73.50 253 ARG A N 1
ATOM 1869 C CA . ARG A 1 253 ? 15.572 -13.047 -14.732 1.00 73.50 253 ARG A CA 1
ATOM 1870 C C . ARG A 1 253 ? 15.392 -14.481 -14.217 1.00 73.50 253 ARG A C 1
ATOM 1872 O O . ARG A 1 253 ? 14.616 -15.237 -14.797 1.00 73.50 253 ARG A O 1
ATOM 1879 N N . ALA A 1 254 ? 16.123 -14.900 -13.182 1.00 56.50 254 ALA A N 1
ATOM 1880 C CA . ALA A 1 254 ? 16.122 -16.286 -12.720 1.00 56.50 254 ALA A CA 1
ATOM 1881 C C . ALA A 1 254 ? 14.696 -16.763 -12.372 1.00 56.50 254 ALA A C 1
ATOM 1883 O O . ALA A 1 254 ? 14.059 -16.234 -11.467 1.00 56.50 254 ALA A O 1
ATOM 1884 N N . SER A 1 255 ? 14.227 -17.807 -13.065 1.00 62.81 255 SER A N 1
ATOM 1885 C CA . SER A 1 255 ? 12.863 -18.377 -12.993 1.00 62.81 255 SER A CA 1
ATOM 1886 C C . SER A 1 255 ? 11.767 -17.646 -13.781 1.00 62.81 255 SER A C 1
ATOM 1888 O O . SER A 1 255 ? 10.619 -18.086 -13.746 1.00 62.81 255 SER A O 1
ATOM 1890 N N . HIS A 1 256 ? 12.085 -16.588 -14.530 1.00 65.19 256 HIS A N 1
ATOM 1891 C CA . HIS A 1 256 ? 11.143 -15.979 -15.472 1.00 65.19 256 HIS A CA 1
ATOM 1892 C C . HIS A 1 256 ? 11.219 -16.680 -16.835 1.00 65.19 256 HIS A C 1
ATOM 1894 O O . HIS A 1 256 ? 12.298 -17.056 -17.293 1.00 65.19 256 HIS A O 1
ATOM 1900 N N . ARG A 1 257 ? 10.072 -16.858 -17.496 1.00 63.19 257 ARG A N 1
ATOM 1901 C CA . ARG A 1 257 ? 9.974 -17.397 -18.859 1.00 63.19 257 ARG A CA 1
ATOM 1902 C C . ARG A 1 257 ? 9.321 -16.352 -19.753 1.00 63.19 257 ARG A C 1
ATOM 1904 O O . ARG A 1 257 ? 8.390 -15.686 -19.312 1.00 63.19 257 ARG A O 1
ATOM 1911 N N . VAL A 1 258 ? 9.804 -16.225 -20.986 1.00 65.69 258 VAL A N 1
ATOM 1912 C CA . VAL A 1 258 ? 9.084 -15.482 -22.024 1.00 65.69 258 VAL A CA 1
ATOM 1913 C C . VAL A 1 258 ? 8.006 -16.416 -22.554 1.00 65.69 258 VAL A C 1
ATOM 1915 O O . VAL A 1 258 ? 8.311 -17.507 -23.032 1.00 65.69 258 VAL A O 1
ATOM 1918 N N . THR A 1 259 ? 6.755 -16.017 -22.402 1.00 71.75 259 THR A N 1
ATOM 1919 C CA . THR A 1 259 ? 5.590 -16.725 -22.929 1.00 71.75 259 THR A CA 1
ATOM 1920 C C . THR A 1 259 ? 4.751 -15.725 -23.693 1.00 71.75 259 THR A C 1
ATOM 1922 O O . THR A 1 259 ? 4.666 -14.568 -23.273 1.00 71.75 259 THR A O 1
ATOM 1925 N N . GLU A 1 260 ? 4.110 -16.174 -24.767 1.00 81.56 260 GLU A N 1
ATOM 1926 C CA . GLU A 1 260 ? 3.130 -15.352 -25.468 1.00 81.56 260 GLU A CA 1
ATOM 1927 C C . GLU A 1 260 ? 2.040 -14.906 -24.475 1.00 81.56 260 GLU A C 1
ATOM 1929 O O . GLU A 1 260 ? 1.491 -15.738 -23.732 1.00 81.56 260 GLU A O 1
ATOM 1934 N N . PRO A 1 261 ? 1.778 -13.592 -24.368 1.00 84.88 261 PRO A N 1
ATOM 1935 C CA . PRO A 1 261 ? 0.945 -13.046 -23.305 1.00 84.88 261 PRO A CA 1
ATOM 1936 C C . PRO A 1 261 ? -0.499 -13.542 -23.394 1.00 84.88 261 PRO A C 1
ATOM 1938 O O . PRO A 1 261 ? -1.129 -13.779 -22.366 1.00 84.88 261 PRO A O 1
ATOM 1941 N N . ASP A 1 262 ? -1.017 -13.757 -24.601 1.00 87.31 262 ASP A N 1
ATOM 1942 C CA . ASP A 1 262 ? -2.359 -14.286 -24.827 1.00 87.31 262 ASP A CA 1
ATOM 1943 C C . ASP A 1 262 ? -2.497 -15.738 -24.346 1.00 87.31 262 ASP A C 1
ATOM 1945 O O . ASP A 1 262 ? -3.496 -16.079 -23.705 1.00 87.31 262 ASP A O 1
ATOM 1949 N N . GLN A 1 263 ? -1.483 -16.579 -24.571 1.00 89.12 263 GLN A N 1
ATOM 1950 C CA . GLN A 1 263 ? -1.459 -17.946 -24.055 1.00 89.12 263 GLN A CA 1
ATOM 1951 C C . GLN A 1 263 ? -1.451 -17.954 -22.521 1.00 89.12 263 GLN A C 1
ATOM 1953 O O . GLN A 1 263 ? -2.301 -18.602 -21.905 1.00 89.12 263 GLN A O 1
ATOM 1958 N N . ALA A 1 264 ? -0.543 -17.199 -21.898 1.00 88.94 264 ALA A N 1
ATOM 1959 C CA . ALA A 1 264 ? -0.423 -17.145 -20.440 1.00 88.94 264 ALA A CA 1
ATOM 1960 C C . ALA A 1 264 ? -1.707 -16.618 -19.771 1.00 88.94 264 ALA A C 1
ATOM 1962 O O . ALA A 1 264 ? -2.164 -17.148 -18.755 1.00 88.94 264 ALA A O 1
ATOM 1963 N N . LEU A 1 265 ? -2.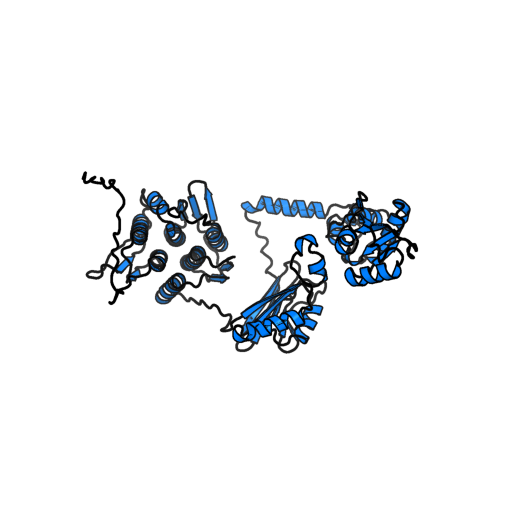336 -15.601 -20.365 1.00 91.56 265 LEU A N 1
ATOM 1964 C CA . LEU A 1 265 ? -3.602 -15.053 -19.886 1.00 91.56 265 LEU A CA 1
ATOM 1965 C C . LEU A 1 265 ? -4.756 -16.058 -20.018 1.00 91.56 265 LEU A C 1
ATOM 1967 O O . LEU A 1 265 ? -5.588 -16.150 -19.115 1.00 91.56 265 LEU A O 1
ATOM 1971 N N . ARG A 1 266 ? -4.802 -16.851 -21.094 1.00 91.56 266 ARG A N 1
ATOM 1972 C CA . ARG A 1 266 ? -5.798 -17.926 -21.252 1.00 91.56 266 ARG A CA 1
ATOM 1973 C C . ARG A 1 266 ? -5.602 -19.050 -20.238 1.00 91.56 266 ARG A C 1
ATOM 1975 O O . ARG A 1 266 ? -6.586 -19.560 -19.710 1.00 91.56 266 ARG A O 1
ATOM 1982 N N . GLU A 1 267 ? -4.363 -19.418 -19.931 1.00 91.38 267 GLU A N 1
ATOM 1983 C CA . GLU A 1 267 ? -4.063 -20.402 -18.883 1.00 91.38 267 GLU A CA 1
ATOM 1984 C C . GLU A 1 267 ? -4.520 -19.904 -17.502 1.00 91.38 267 GLU A C 1
ATOM 1986 O O . GLU A 1 267 ? -5.186 -20.642 -16.771 1.00 91.38 267 GLU A O 1
ATOM 1991 N N . LEU A 1 268 ? -4.262 -18.630 -17.179 1.00 90.75 268 LEU A N 1
ATOM 1992 C CA . LEU A 1 268 ? -4.765 -17.991 -15.957 1.00 90.75 268 LEU A CA 1
ATOM 1993 C C . LEU A 1 268 ? -6.295 -17.981 -15.898 1.00 90.75 268 LEU A C 1
ATOM 1995 O O . LEU A 1 268 ? -6.869 -18.320 -14.860 1.00 90.75 268 LEU A O 1
ATOM 1999 N N . LEU A 1 269 ? -6.957 -17.633 -17.006 1.00 91.62 269 LEU A N 1
ATOM 2000 C CA . LEU A 1 269 ? -8.411 -17.695 -17.110 1.00 91.62 269 LEU A CA 1
ATOM 2001 C C . LEU A 1 269 ? -8.912 -19.105 -16.797 1.00 91.62 269 LEU A C 1
ATOM 2003 O O . LEU A 1 269 ? -9.764 -19.274 -15.931 1.00 91.62 269 LEU A O 1
ATOM 2007 N N . LEU A 1 270 ? -8.372 -20.130 -17.457 1.00 92.88 270 LEU A N 1
ATOM 2008 C CA . LEU A 1 270 ? -8.798 -21.513 -17.245 1.00 92.88 270 LEU A CA 1
ATOM 2009 C C . LEU A 1 270 ? -8.611 -21.949 -15.787 1.00 92.88 270 LEU A C 1
ATOM 2011 O O . LEU A 1 270 ? -9.510 -22.578 -15.227 1.00 92.88 270 LEU A O 1
ATOM 2015 N N . ALA A 1 271 ? -7.508 -21.558 -15.148 1.00 92.62 271 ALA A N 1
ATOM 2016 C CA . ALA A 1 271 ? -7.237 -21.885 -13.752 1.00 92.62 271 ALA A CA 1
ATOM 2017 C C . ALA A 1 271 ? -8.200 -21.195 -12.765 1.00 92.62 271 ALA A C 1
ATOM 2019 O O . ALA A 1 271 ? -8.607 -21.817 -11.785 1.00 92.62 271 ALA A O 1
ATOM 2020 N N . HIS A 1 272 ? -8.603 -19.945 -13.025 1.00 92.62 272 HIS A N 1
ATOM 2021 C CA . HIS A 1 272 ? -9.286 -19.103 -12.030 1.00 92.62 272 HIS A CA 1
ATOM 2022 C C . HIS A 1 272 ? -10.679 -18.590 -12.433 1.00 92.62 272 HIS A C 1
ATOM 2024 O O . HIS A 1 272 ? -11.298 -17.855 -11.665 1.00 92.62 272 HIS A O 1
ATOM 2030 N N . HIS A 1 273 ? -11.232 -18.991 -13.582 1.00 90.31 273 HIS A N 1
ATOM 2031 C CA . HIS A 1 273 ? -12.541 -18.514 -14.069 1.00 90.31 273 HIS A CA 1
ATOM 2032 C C . HIS A 1 273 ? -13.709 -18.732 -13.087 1.00 90.31 273 HIS A C 1
ATOM 2034 O O . HIS A 1 273 ? -14.704 -18.020 -13.146 1.00 90.31 273 HIS A O 1
ATOM 2040 N N . HIS A 1 274 ? -13.615 -19.703 -12.175 1.00 90.12 274 HIS A N 1
ATOM 2041 C CA . HIS A 1 274 ? -14.640 -19.959 -11.156 1.00 90.12 274 HIS A CA 1
ATOM 2042 C C . HIS A 1 274 ? -14.552 -18.993 -9.955 1.00 90.12 274 HIS A C 1
ATOM 2044 O O . HIS A 1 274 ? -15.525 -18.799 -9.214 1.00 90.12 274 HIS A O 1
ATOM 2050 N N . GLU A 1 275 ? -13.399 -18.350 -9.768 1.00 89.62 275 GLU A N 1
ATOM 2051 C CA . GLU A 1 275 ? -13.103 -17.435 -8.662 1.00 89.62 275 GLU A CA 1
ATOM 2052 C C . GLU A 1 275 ? -13.187 -15.959 -9.065 1.00 89.62 275 GLU A C 1
ATOM 2054 O O . GLU A 1 275 ? -13.278 -15.097 -8.191 1.00 89.62 275 GLU A O 1
ATOM 2059 N N . VAL A 1 276 ? -13.183 -15.672 -10.367 1.00 90.38 276 VAL A N 1
ATOM 2060 C CA . VAL A 1 276 ? -13.014 -14.331 -10.926 1.00 90.38 276 VAL A CA 1
ATOM 2061 C C . VAL A 1 276 ? -14.179 -13.996 -11.846 1.00 90.38 276 VAL A C 1
ATOM 2063 O O . VAL A 1 276 ? -14.455 -14.716 -12.798 1.00 90.38 276 VAL A O 1
ATOM 2066 N N . ASP A 1 277 ? -14.833 -12.871 -11.569 1.00 90.19 277 ASP A N 1
ATOM 2067 C CA . ASP A 1 277 ? -15.941 -12.355 -12.374 1.00 90.19 277 ASP A CA 1
ATOM 2068 C C . ASP A 1 277 ? -15.467 -11.319 -13.406 1.00 90.19 277 ASP A C 1
ATOM 2070 O O . ASP A 1 277 ? -16.180 -11.056 -14.367 1.00 90.19 277 ASP A O 1
ATOM 2074 N N . SER A 1 278 ? -14.306 -10.689 -13.185 1.00 91.94 278 SER A N 1
ATOM 2075 C CA . SER A 1 278 ? -13.773 -9.655 -14.074 1.00 91.94 278 SER A CA 1
ATOM 2076 C C . SER A 1 278 ? -12.244 -9.615 -14.077 1.00 91.94 278 SER A C 1
ATOM 2078 O O . SER A 1 278 ? -11.610 -9.788 -13.033 1.00 91.94 278 SER A O 1
ATOM 2080 N N . TRP A 1 279 ? -11.655 -9.367 -15.244 1.00 93.81 279 TRP A N 1
ATOM 2081 C CA . TRP A 1 279 ? -10.218 -9.437 -15.494 1.00 93.81 279 TRP A CA 1
ATOM 2082 C C . TRP A 1 279 ? -9.647 -8.079 -15.893 1.00 93.81 279 TRP A C 1
ATOM 2084 O O . TRP A 1 279 ? -10.052 -7.481 -16.890 1.00 93.81 279 TRP A O 1
ATOM 2094 N N . VAL A 1 280 ? -8.663 -7.619 -15.120 1.00 94.50 280 VAL A N 1
ATOM 2095 C CA . VAL A 1 280 ? -7.934 -6.370 -15.347 1.00 94.50 280 VAL A CA 1
ATOM 2096 C C . VAL A 1 280 ? -6.455 -6.675 -15.565 1.00 94.50 280 VAL A C 1
ATOM 2098 O O . VAL A 1 280 ? -5.828 -7.374 -14.766 1.00 94.50 280 VAL A O 1
ATOM 2101 N N . VAL A 1 281 ? -5.880 -6.121 -16.628 1.00 94.81 281 VAL A N 1
ATOM 2102 C CA . VAL A 1 281 ? -4.458 -6.262 -16.959 1.00 94.81 281 VAL A CA 1
ATOM 2103 C C . VAL A 1 281 ? -3.764 -4.914 -16.832 1.00 94.81 281 VAL A C 1
ATOM 2105 O O . VAL A 1 281 ? -4.221 -3.916 -17.378 1.00 94.81 281 VAL A O 1
ATOM 2108 N N . LEU A 1 282 ? -2.640 -4.889 -16.124 1.00 93.19 282 LEU A N 1
ATOM 2109 C CA . LEU A 1 282 ? -1.691 -3.781 -16.126 1.00 93.19 282 LEU A CA 1
ATOM 2110 C C . LEU A 1 282 ? -0.593 -4.100 -17.138 1.00 93.19 282 LEU A C 1
ATOM 2112 O O . LEU A 1 282 ? 0.226 -4.988 -16.905 1.00 93.19 282 LEU A O 1
ATOM 2116 N N . SER A 1 283 ? -0.587 -3.418 -18.274 1.00 90.38 283 SER A N 1
ATOM 2117 C CA . SER A 1 283 ? 0.370 -3.695 -19.337 1.00 90.38 283 SER A CA 1
ATOM 2118 C C . SER A 1 283 ? 1.531 -2.712 -19.335 1.00 90.38 283 SER A C 1
ATOM 2120 O O . SER A 1 283 ? 1.375 -1.519 -19.097 1.00 90.38 283 SER A O 1
ATOM 2122 N N . HIS A 1 284 ? 2.712 -3.221 -19.658 1.00 86.50 284 HIS A N 1
ATOM 2123 C CA . HIS A 1 284 ? 3.884 -2.452 -20.054 1.00 86.50 284 HIS A CA 1
ATOM 2124 C C . HIS A 1 284 ? 4.407 -2.957 -21.412 1.00 86.50 284 HIS A C 1
ATOM 2126 O O . HIS A 1 284 ? 5.612 -3.105 -21.629 1.00 86.50 284 HIS A O 1
ATOM 2132 N N . SER A 1 285 ? 3.488 -3.298 -22.316 1.00 82.56 285 SER A N 1
ATOM 2133 C CA . SER A 1 285 ? 3.805 -3.783 -23.669 1.00 82.56 285 SER A CA 1
ATOM 2134 C C . SER A 1 285 ? 3.740 -2.673 -24.717 1.00 82.56 285 SER A C 1
ATOM 2136 O O . SER A 1 285 ? 4.427 -2.744 -25.731 1.00 82.56 285 SER A O 1
ATOM 2138 N N . GLY A 1 286 ? 2.982 -1.616 -24.419 1.00 82.62 286 GLY A N 1
ATOM 2139 C CA . GLY A 1 286 ? 2.746 -0.477 -25.295 1.00 82.62 286 GLY A CA 1
ATOM 2140 C C . GLY A 1 286 ? 1.347 -0.525 -25.905 1.00 82.62 286 GLY A C 1
ATOM 2141 O O . GLY A 1 286 ? 0.779 -1.595 -26.104 1.00 82.62 286 GLY A O 1
ATOM 2142 N N . PHE A 1 287 ? 0.796 0.649 -26.211 1.00 86.00 287 PHE A N 1
ATOM 2143 C CA . PHE A 1 287 ? -0.628 0.798 -26.520 1.00 86.00 287 PHE A CA 1
ATOM 2144 C C . PHE A 1 287 ? -1.098 -0.011 -27.733 1.00 86.00 287 PHE A C 1
ATOM 2146 O O . PHE A 1 287 ? -2.139 -0.652 -27.657 1.00 86.00 287 PHE A O 1
ATOM 2153 N N . ASP A 1 288 ? -0.321 -0.055 -28.817 1.00 85.69 288 ASP A N 1
ATOM 2154 C CA . ASP A 1 288 ? -0.689 -0.838 -30.005 1.00 85.69 288 ASP A CA 1
ATOM 2155 C C . ASP A 1 288 ? -0.725 -2.346 -29.724 1.00 85.69 288 ASP A C 1
ATOM 2157 O O . ASP A 1 288 ? -1.608 -3.053 -30.211 1.00 85.69 288 ASP A O 1
ATOM 2161 N N . GLU A 1 289 ? 0.212 -2.848 -28.916 1.00 86.69 289 GLU A N 1
ATOM 2162 C CA . GLU A 1 289 ? 0.218 -4.252 -28.496 1.00 86.69 289 GLU A CA 1
ATOM 2163 C C . GLU A 1 289 ? -0.950 -4.551 -27.554 1.00 86.69 289 GLU A C 1
ATOM 2165 O O . GLU A 1 289 ? -1.554 -5.615 -27.647 1.00 86.69 289 GLU A O 1
ATOM 2170 N N . ASP A 1 290 ? -1.344 -3.591 -26.718 1.00 90.69 290 ASP A N 1
ATOM 2171 C CA . ASP A 1 290 ? -2.503 -3.721 -25.834 1.00 90.69 290 ASP A CA 1
ATOM 2172 C C . ASP A 1 290 ? -3.822 -3.785 -26.616 1.00 90.69 290 ASP A C 1
ATOM 2174 O O . ASP A 1 290 ? -4.717 -4.552 -26.256 1.00 90.69 290 ASP A O 1
ATOM 2178 N N . LEU A 1 291 ? -3.932 -3.053 -27.732 1.00 91.19 291 LEU A N 1
ATOM 2179 C CA . LEU A 1 291 ? -5.071 -3.157 -28.650 1.00 91.19 291 LEU A CA 1
ATOM 2180 C C . LEU A 1 291 ? -5.136 -4.539 -29.321 1.00 91.19 291 LEU A C 1
ATOM 2182 O O . LEU A 1 291 ? -6.218 -5.123 -29.424 1.00 91.19 291 LEU A O 1
ATOM 2186 N N . LYS A 1 292 ? -3.992 -5.092 -29.746 1.00 91.31 292 LYS A N 1
ATOM 2187 C CA . LYS A 1 292 ? -3.926 -6.458 -30.298 1.00 91.31 292 LYS A CA 1
ATOM 2188 C C . LYS A 1 292 ? -4.269 -7.499 -29.236 1.00 91.31 292 LYS A C 1
ATOM 2190 O O . LYS A 1 292 ? -5.050 -8.408 -29.512 1.00 91.31 292 LYS A O 1
ATOM 2195 N N . LEU A 1 293 ? -3.734 -7.340 -28.025 1.00 91.38 293 LEU A N 1
ATOM 2196 C CA . LEU A 1 293 ? -3.987 -8.224 -26.892 1.00 91.38 293 LEU A CA 1
ATOM 2197 C C . LEU A 1 293 ? -5.478 -8.253 -26.538 1.00 91.38 293 LEU A C 1
ATOM 2199 O O . LEU A 1 293 ? -6.050 -9.329 -26.378 1.00 91.38 293 LEU A O 1
ATOM 2203 N N . ALA A 1 294 ? -6.127 -7.087 -26.498 1.00 93.44 294 ALA A N 1
ATOM 2204 C CA . ALA A 1 294 ? -7.568 -6.981 -26.295 1.00 93.44 294 ALA A CA 1
ATOM 2205 C C . ALA A 1 294 ? -8.369 -7.730 -27.376 1.00 93.44 294 ALA A C 1
ATOM 2207 O O . ALA A 1 294 ? -9.347 -8.406 -27.063 1.00 93.44 294 ALA A O 1
ATOM 2208 N N . ALA A 1 295 ? -7.929 -7.682 -28.639 1.00 93.75 295 ALA A N 1
ATOM 2209 C CA . ALA A 1 295 ? -8.595 -8.388 -29.733 1.00 93.75 295 ALA A CA 1
ATOM 2210 C C . ALA A 1 295 ? -8.488 -9.923 -29.623 1.00 93.75 295 ALA A C 1
ATOM 2212 O O . ALA A 1 295 ? -9.437 -10.629 -29.965 1.00 93.75 295 ALA A O 1
ATOM 2213 N N . VAL A 1 296 ? -7.354 -10.455 -29.148 1.00 93.81 296 VAL A N 1
ATOM 2214 C CA . VAL A 1 296 ? -7.127 -11.913 -29.028 1.00 93.81 296 VAL A CA 1
ATOM 2215 C C . VAL A 1 296 ? -7.585 -12.505 -27.689 1.00 93.81 296 VAL A C 1
ATOM 2217 O O . VAL A 1 296 ? -7.810 -13.720 -27.594 1.00 93.81 296 VAL A O 1
ATOM 2220 N N . CYS A 1 297 ? -7.769 -11.664 -26.668 1.00 92.75 297 CYS A N 1
ATOM 2221 C CA . CYS A 1 297 ? -8.227 -12.023 -25.327 1.00 92.75 297 CYS A CA 1
ATOM 2222 C C . CYS A 1 297 ? -9.518 -11.263 -24.951 1.00 92.75 297 CYS A C 1
ATOM 2224 O O . CYS A 1 297 ? -9.511 -10.483 -24.000 1.00 92.75 297 CYS A O 1
ATOM 2226 N N . PRO A 1 298 ? -10.659 -11.536 -25.615 1.00 92.56 298 PRO A N 1
ATOM 2227 C CA . PRO A 1 298 ? -11.910 -10.793 -25.405 1.00 92.56 298 PRO A CA 1
ATOM 2228 C C . PRO A 1 298 ? -12.560 -11.020 -24.028 1.00 92.56 298 PRO A C 1
ATOM 2230 O O . PRO A 1 298 ? -13.583 -10.418 -23.722 1.00 92.56 298 PRO A O 1
ATOM 2233 N N . PHE A 1 299 ? -12.003 -11.916 -23.205 1.00 92.31 299 PHE A N 1
ATOM 2234 C CA . PHE A 1 299 ? -12.440 -12.130 -21.824 1.00 92.31 299 PHE A CA 1
ATOM 2235 C C . PHE A 1 299 ? -11.913 -11.058 -20.858 1.00 92.31 299 PHE A C 1
ATOM 2237 O O . PHE A 1 299 ? -12.356 -11.001 -19.712 1.00 92.31 299 PHE A O 1
ATOM 2244 N N . LEU A 1 300 ? -10.930 -10.259 -21.286 1.00 94.31 300 LEU A N 1
ATOM 2245 C CA . LEU A 1 300 ? -10.407 -9.150 -20.502 1.00 94.31 300 LEU A CA 1
ATOM 2246 C C . LEU A 1 300 ? -11.432 -8.021 -20.483 1.00 94.31 300 LEU A C 1
ATOM 2248 O O . LEU A 1 300 ? -11.930 -7.616 -21.531 1.00 94.31 300 LEU A O 1
ATOM 2252 N N . ASP A 1 301 ? -11.706 -7.467 -19.309 1.00 94.19 301 ASP A N 1
ATOM 2253 C CA . ASP A 1 301 ? -12.605 -6.322 -19.199 1.00 94.19 301 ASP A CA 1
ATOM 2254 C C . ASP A 1 301 ? -11.854 -5.005 -19.376 1.00 94.19 301 ASP A C 1
ATOM 2256 O O . ASP A 1 301 ? -12.339 -4.096 -20.048 1.00 94.19 301 ASP A O 1
ATOM 2260 N N . VAL A 1 302 ? -10.673 -4.891 -18.759 1.00 95.12 302 VAL A N 1
ATOM 2261 C CA . VAL A 1 302 ? -9.887 -3.653 -18.743 1.00 95.12 302 VAL A CA 1
ATOM 2262 C C . VAL A 1 302 ? -8.405 -3.948 -18.936 1.00 95.12 302 VAL A C 1
ATOM 2264 O O . VAL A 1 302 ? -7.838 -4.798 -18.252 1.00 95.12 302 VAL A O 1
ATOM 2267 N N . ILE A 1 303 ? -7.752 -3.188 -19.809 1.00 94.50 303 ILE A N 1
ATOM 2268 C CA . ILE A 1 303 ? -6.297 -3.150 -19.942 1.00 94.50 303 ILE A CA 1
ATOM 2269 C C . ILE A 1 303 ? -5.837 -1.725 -19.650 1.00 94.50 303 ILE A C 1
ATOM 2271 O O . ILE A 1 303 ? -6.151 -0.805 -20.397 1.00 94.50 303 ILE A O 1
ATOM 2275 N N . PHE A 1 304 ? -5.082 -1.529 -18.573 1.00 93.12 304 PHE A N 1
ATOM 2276 C CA . PHE A 1 304 ? -4.342 -0.290 -18.361 1.00 93.12 304 PHE A CA 1
ATOM 2277 C C . PHE A 1 304 ? -3.051 -0.361 -19.162 1.00 93.12 304 PHE A C 1
ATOM 2279 O O . PHE A 1 304 ? -2.148 -1.127 -18.827 1.00 93.12 304 PHE A O 1
ATOM 2286 N N . ALA A 1 305 ? -2.995 0.424 -20.228 1.00 89.00 305 ALA A N 1
ATOM 2287 C CA . ALA A 1 305 ? -1.865 0.471 -21.128 1.00 89.00 305 ALA A CA 1
ATOM 2288 C C . ALA A 1 305 ? -0.700 1.251 -20.518 1.00 89.00 305 ALA A C 1
ATOM 2290 O O . ALA A 1 305 ? -0.874 2.303 -19.893 1.00 89.00 305 ALA A O 1
ATOM 2291 N N . GLY A 1 306 ? 0.496 0.716 -20.727 1.00 76.25 306 GLY A N 1
ATOM 2292 C CA . GLY A 1 306 ? 1.743 1.304 -20.262 1.00 76.25 306 GLY A CA 1
ATOM 2293 C C . GLY A 1 306 ? 2.240 2.429 -21.165 1.00 76.25 306 GLY A C 1
ATOM 2294 O O . GLY A 1 306 ? 1.635 2.781 -22.179 1.00 76.25 306 GLY A O 1
ATOM 2295 N N . HIS A 1 307 ? 3.392 2.982 -20.793 1.00 68.56 307 HIS A N 1
ATOM 2296 C CA . HIS A 1 307 ? 4.064 4.022 -21.565 1.00 68.56 307 HIS A CA 1
ATOM 2297 C C . HIS A 1 307 ? 4.351 3.560 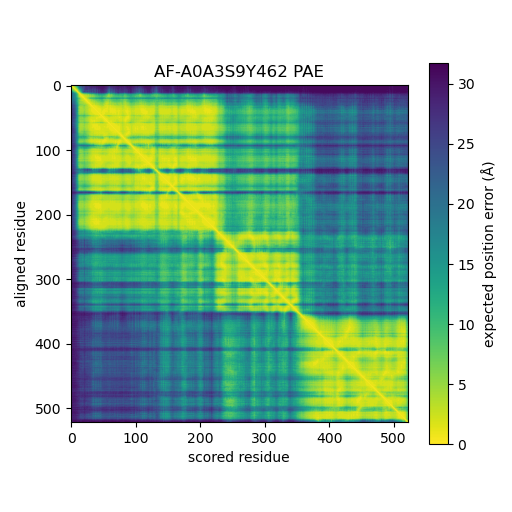-23.003 1.00 68.56 307 HIS A C 1
ATOM 2299 O O . HIS A 1 307 ? 4.894 2.475 -23.219 1.00 68.56 307 HIS A O 1
ATOM 2305 N N . CYS A 1 308 ? 4.019 4.396 -23.985 1.00 67.19 308 CYS A N 1
ATOM 2306 C CA . CYS A 1 308 ? 4.402 4.195 -25.379 1.00 67.19 308 CYS A CA 1
ATOM 2307 C C . CYS A 1 308 ? 4.553 5.532 -26.103 1.00 67.19 308 CYS A C 1
ATOM 2309 O O . CYS A 1 308 ? 3.916 6.516 -25.761 1.00 67.19 308 CYS A O 1
ATOM 2311 N N . LEU A 1 309 ? 5.344 5.551 -27.170 1.00 62.56 309 LEU A N 1
ATOM 2312 C CA . LEU A 1 309 ? 5.761 6.764 -27.887 1.00 62.56 309 LEU A CA 1
ATOM 2313 C C . LEU A 1 309 ? 4.641 7.479 -28.684 1.00 62.56 309 LEU A C 1
ATOM 2315 O O . LEU A 1 309 ? 4.940 8.260 -29.581 1.00 62.56 309 LEU A O 1
ATOM 2319 N N . ILE A 1 310 ? 3.369 7.184 -28.414 1.00 65.81 310 ILE A N 1
ATOM 2320 C CA . ILE A 1 310 ? 2.210 7.669 -29.172 1.00 65.81 310 ILE A CA 1
ATOM 2321 C C . ILE A 1 310 ? 1.386 8.614 -28.296 1.00 65.81 310 ILE A C 1
ATOM 2323 O O . ILE A 1 310 ? 0.899 8.204 -27.249 1.00 65.81 310 ILE A O 1
ATOM 2327 N N . ASP A 1 311 ? 1.120 9.837 -28.748 1.00 67.00 311 ASP A N 1
ATOM 2328 C CA . ASP A 1 311 ? 0.295 10.830 -28.033 1.00 67.00 311 ASP A CA 1
ATOM 2329 C C . ASP A 1 311 ? -1.225 10.562 -28.093 1.00 67.00 311 ASP A C 1
ATOM 2331 O O . ASP A 1 311 ? -2.050 11.476 -28.062 1.00 67.00 311 ASP A O 1
ATOM 2335 N N . GLN A 1 312 ? -1.623 9.294 -28.191 1.00 73.00 312 GLN A N 1
ATOM 2336 C CA . GLN A 1 312 ? -3.019 8.891 -28.101 1.00 73.00 312 GLN A CA 1
ATOM 2337 C C . GLN A 1 312 ? -3.348 8.542 -26.652 1.00 73.00 312 GLN A C 1
ATOM 2339 O O . GLN A 1 312 ? -2.718 7.679 -26.047 1.00 73.00 312 GLN A O 1
ATOM 2344 N N . TYR A 1 313 ? -4.351 9.218 -26.104 1.00 80.00 313 TYR A N 1
ATOM 2345 C CA . TYR A 1 313 ? -4.823 9.034 -24.737 1.00 80.00 313 TYR A CA 1
ATOM 2346 C C . TYR A 1 313 ? -6.297 8.655 -24.744 1.00 80.00 313 TYR A C 1
ATOM 2348 O O . TYR A 1 313 ? -7.023 8.941 -25.699 1.00 80.00 313 TYR A O 1
ATOM 2356 N N . GLY A 1 314 ? -6.748 8.077 -23.639 1.00 73.44 314 GLY A N 1
ATOM 2357 C CA . GLY A 1 314 ? -8.163 7.847 -23.399 1.00 73.44 314 GLY A CA 1
ATOM 2358 C C . GLY A 1 314 ? -8.573 6.380 -23.443 1.00 73.44 314 GLY A C 1
ATOM 2359 O O . GLY A 1 314 ? -7.751 5.489 -23.674 1.00 73.44 314 GLY A O 1
ATOM 2360 N N . PRO A 1 315 ? -9.858 6.127 -23.167 1.00 87.56 315 PRO A N 1
ATOM 2361 C CA . PRO A 1 315 ? -10.455 4.822 -23.366 1.00 87.56 315 PRO A CA 1
ATOM 2362 C C . PRO A 1 315 ? -10.624 4.512 -24.854 1.00 87.56 315 PRO A C 1
ATOM 2364 O O . PRO A 1 315 ? -11.255 5.273 -25.586 1.00 87.56 315 PRO A O 1
ATOM 2367 N N . ILE A 1 316 ? -10.123 3.356 -25.282 1.00 90.81 316 ILE A N 1
ATOM 2368 C CA . ILE A 1 316 ? -10.451 2.731 -26.564 1.00 90.81 316 ILE A CA 1
ATOM 2369 C C . ILE A 1 316 ? -11.134 1.398 -26.286 1.00 90.81 316 ILE A C 1
ATOM 2371 O O . ILE A 1 316 ? -10.667 0.602 -25.476 1.00 90.81 316 ILE A O 1
ATOM 2375 N N . HIS A 1 317 ? -12.241 1.148 -26.978 1.00 91.06 317 HIS A N 1
ATOM 2376 C CA . HIS A 1 317 ? -12.905 -0.147 -26.949 1.00 91.06 317 HIS A CA 1
ATOM 2377 C C . HIS A 1 317 ? -12.389 -1.036 -28.077 1.00 91.06 317 HIS A C 1
ATOM 2379 O O . HIS A 1 317 ? -12.401 -0.640 -29.243 1.00 91.06 317 HIS A O 1
ATOM 2385 N N . VAL A 1 318 ? -12.001 -2.259 -27.726 1.00 92.62 318 VAL A N 1
ATOM 2386 C CA . VAL A 1 318 ? -11.715 -3.340 -28.670 1.00 92.62 318 VAL A CA 1
ATOM 2387 C C . VAL A 1 318 ? -12.680 -4.476 -28.347 1.00 92.62 318 VAL A C 1
ATOM 2389 O O . VAL A 1 318 ? -12.491 -5.219 -27.388 1.00 92.62 318 VAL A O 1
ATOM 2392 N N . GLY A 1 319 ? -13.777 -4.564 -29.103 1.00 90.19 319 GLY A N 1
ATOM 2393 C CA . GLY A 1 319 ? -14.915 -5.394 -28.701 1.00 90.19 319 GLY A CA 1
ATOM 2394 C C . GLY A 1 319 ? -15.512 -4.897 -27.379 1.00 90.19 319 GLY A C 1
ATOM 2395 O O . GLY A 1 319 ? -15.827 -3.714 -27.252 1.00 90.19 319 GLY A O 1
ATOM 2396 N N . GLU A 1 320 ? -15.642 -5.788 -26.393 1.00 89.25 320 GLU A N 1
ATOM 2397 C CA . GLU A 1 320 ? -16.096 -5.433 -25.037 1.00 89.25 320 GLU A CA 1
ATOM 2398 C C . GLU A 1 320 ? -14.945 -5.031 -24.096 1.00 89.25 320 GLU A C 1
ATOM 2400 O O . GLU A 1 320 ? -15.199 -4.466 -23.032 1.00 89.25 320 GLU A O 1
ATOM 2405 N N . THR A 1 321 ? -13.687 -5.264 -24.486 1.00 93.00 321 THR A N 1
ATOM 2406 C CA . THR A 1 321 ? -12.508 -4.924 -23.682 1.00 93.00 321 THR A CA 1
ATOM 2407 C C . THR A 1 321 ? -12.202 -3.430 -23.761 1.00 93.00 321 THR A C 1
ATOM 2409 O O . THR A 1 321 ? -12.188 -2.828 -24.839 1.00 93.00 321 THR A O 1
ATOM 2412 N N . LEU A 1 322 ? -11.919 -2.827 -22.607 1.00 94.12 322 LEU A N 1
ATOM 2413 C CA . LEU A 1 322 ? -11.597 -1.413 -22.456 1.00 94.12 322 LEU A CA 1
ATOM 2414 C C . LEU A 1 322 ? -10.088 -1.208 -22.286 1.00 94.12 322 LEU A C 1
ATOM 2416 O O . LEU A 1 322 ? -9.525 -1.553 -21.250 1.00 94.12 322 LEU A O 1
ATOM 2420 N N . VAL A 1 323 ? -9.428 -0.615 -23.276 1.00 93.44 323 VAL A N 1
ATOM 2421 C CA . VAL A 1 323 ? -7.996 -0.288 -23.230 1.00 93.44 323 VAL A CA 1
ATOM 2422 C C . VAL A 1 323 ? -7.823 1.173 -22.822 1.00 93.44 323 VAL A C 1
ATOM 2424 O O . VAL A 1 323 ? -8.405 2.071 -23.426 1.00 93.44 323 VAL A O 1
ATOM 2427 N N . LEU A 1 324 ? -7.042 1.418 -21.773 1.00 92.06 324 LEU A N 1
ATOM 2428 C CA . LEU A 1 324 ? -6.923 2.706 -21.099 1.00 92.06 324 LEU A CA 1
ATOM 2429 C C . LEU A 1 324 ? -5.488 3.186 -21.076 1.00 92.06 324 LEU A C 1
ATOM 2431 O O . LEU A 1 324 ? -4.677 2.664 -20.313 1.00 92.06 324 LEU A O 1
ATOM 2435 N N . LYS A 1 325 ? -5.203 4.249 -21.828 1.00 89.12 325 LYS A N 1
ATOM 2436 C CA . LYS A 1 325 ? -3.925 4.951 -21.735 1.00 89.12 325 LYS A CA 1
ATOM 2437 C C . LYS A 1 325 ? -4.097 6.310 -21.066 1.00 89.12 325 LYS A C 1
ATOM 2439 O O . LYS A 1 325 ? -4.739 7.206 -21.613 1.00 89.12 325 LYS A O 1
ATOM 2444 N N . GLY A 1 326 ? -3.520 6.449 -19.873 1.00 86.88 326 GLY A N 1
ATOM 2445 C CA . GLY A 1 326 ? -3.430 7.729 -19.169 1.00 86.88 326 GLY A CA 1
ATOM 2446 C C . GLY A 1 326 ? -2.416 8.675 -19.814 1.00 86.88 326 GLY A C 1
ATOM 2447 O O . GLY A 1 326 ? -1.599 8.259 -20.634 1.00 86.88 326 GLY A O 1
ATOM 2448 N N . HIS A 1 327 ? -2.455 9.949 -19.422 1.00 80.56 327 HIS A N 1
ATOM 2449 C CA . HIS A 1 327 ? -1.450 10.922 -19.853 1.00 80.56 327 HIS A CA 1
ATOM 2450 C C . HIS A 1 327 ? -0.054 10.532 -19.357 1.00 80.56 327 HIS A C 1
ATOM 2452 O O . HIS A 1 327 ? 0.115 10.075 -18.224 1.00 80.56 327 HIS A O 1
ATOM 2458 N N . GLU A 1 328 ? 0.951 10.729 -20.204 1.00 76.81 328 GLU A N 1
ATOM 2459 C CA . GLU A 1 328 ? 2.321 10.312 -19.918 1.00 76.81 328 GLU A CA 1
ATOM 2460 C C . GLU A 1 328 ? 3.086 11.294 -19.032 1.00 76.81 328 GLU A C 1
ATOM 2462 O O . GLU A 1 328 ? 2.600 12.371 -18.693 1.00 76.81 328 GLU A O 1
ATOM 2467 N N . LEU A 1 329 ? 4.292 10.886 -18.620 1.00 72.88 329 LEU A N 1
ATOM 2468 C CA . LEU A 1 329 ? 5.234 11.711 -17.852 1.00 72.88 329 LEU A CA 1
ATOM 2469 C C . LEU A 1 329 ? 4.647 12.260 -16.540 1.00 72.88 329 LEU A C 1
ATOM 2471 O O . LEU A 1 329 ? 5.040 13.320 -16.062 1.00 72.88 329 LEU A O 1
ATOM 2475 N N . GLY A 1 330 ? 3.693 11.530 -15.951 1.00 71.25 330 GLY A N 1
ATOM 2476 C CA . GLY A 1 330 ? 3.016 11.951 -14.728 1.00 71.25 330 GLY A CA 1
ATOM 2477 C C . GLY A 1 330 ? 2.138 13.190 -14.914 1.00 71.25 330 GLY A C 1
ATOM 2478 O O . GLY A 1 330 ? 1.850 13.863 -13.932 1.00 71.25 330 GLY A O 1
ATOM 2479 N N . ALA A 1 331 ? 1.709 13.500 -16.142 1.00 77.44 331 ALA A N 1
ATOM 2480 C CA . ALA A 1 331 ? 0.813 14.618 -16.429 1.00 77.44 331 ALA A CA 1
ATOM 2481 C C . ALA A 1 331 ? -0.660 14.298 -16.130 1.00 77.44 331 ALA A C 1
ATOM 2483 O O . ALA A 1 331 ? -1.487 15.206 -16.084 1.00 77.44 331 ALA A O 1
ATOM 2484 N N . GLY A 1 332 ? -1.013 13.028 -15.906 1.00 81.75 332 GLY A N 1
ATOM 2485 C CA . GLY A 1 332 ? -2.379 12.624 -15.590 1.00 81.75 332 GLY A CA 1
ATOM 2486 C C . GLY A 1 332 ? -2.538 11.160 -15.219 1.00 81.75 332 GLY A C 1
ATOM 2487 O O . GLY A 1 332 ? -1.572 10.453 -14.944 1.00 81.75 332 GLY A O 1
ATOM 2488 N N . TYR A 1 333 ? -3.791 10.719 -15.195 1.00 84.75 333 TYR A N 1
ATOM 2489 C CA . TYR A 1 333 ? -4.187 9.382 -14.777 1.00 84.75 333 TYR A CA 1
ATOM 2490 C C . TYR A 1 333 ? -5.295 8.815 -15.666 1.00 84.75 333 TYR A C 1
ATOM 2492 O O . TYR A 1 333 ? -6.003 9.542 -16.367 1.00 84.75 333 TYR A O 1
ATOM 2500 N N . ALA A 1 334 ? -5.440 7.493 -15.611 1.00 88.69 334 ALA A N 1
ATOM 2501 C CA . ALA A 1 334 ? -6.585 6.762 -16.130 1.00 88.69 334 ALA A CA 1
ATOM 2502 C C . ALA A 1 334 ? -7.344 6.132 -14.960 1.00 88.69 334 ALA A C 1
ATOM 2504 O O . ALA A 1 334 ? -6.729 5.642 -14.011 1.00 88.69 334 ALA A O 1
ATOM 2505 N N . LEU A 1 335 ? -8.670 6.131 -15.036 1.00 88.38 335 LEU A N 1
ATOM 2506 C CA . LEU A 1 335 ? -9.539 5.503 -14.052 1.00 88.38 335 LEU A CA 1
ATOM 2507 C C . LEU A 1 335 ? -10.515 4.563 -14.752 1.00 88.38 335 LEU A C 1
ATOM 2509 O O . LEU A 1 335 ? -11.103 4.937 -15.763 1.00 88.38 335 LEU A O 1
ATOM 2513 N N . ALA A 1 336 ? -10.713 3.380 -14.172 1.00 89.94 336 ALA A N 1
ATOM 2514 C CA . ALA A 1 336 ? -11.792 2.466 -14.519 1.00 89.94 336 ALA A CA 1
ATOM 2515 C C . ALA A 1 336 ? -12.694 2.275 -13.295 1.00 89.94 336 ALA A C 1
ATOM 2517 O O . ALA A 1 336 ? -12.219 1.934 -12.210 1.00 89.94 336 ALA A O 1
ATOM 2518 N N . GLU A 1 337 ? -13.992 2.485 -13.473 1.00 87.25 337 GLU A N 1
ATOM 2519 C CA . GLU A 1 337 ? -15.009 2.352 -12.439 1.00 87.25 337 GLU A CA 1
ATOM 2520 C C . GLU A 1 337 ? -16.047 1.305 -12.853 1.00 87.25 337 GLU A C 1
ATOM 2522 O O . GLU A 1 337 ? -16.463 1.257 -14.015 1.00 87.25 337 GLU A O 1
ATOM 2527 N N . PRO A 1 338 ? -16.506 0.454 -11.927 1.00 83.88 338 PRO A N 1
ATOM 2528 C CA . PRO A 1 338 ? -17.574 -0.480 -12.232 1.00 83.88 338 PRO A CA 1
ATOM 2529 C C . PRO A 1 338 ? -18.881 0.281 -12.512 1.00 83.88 338 PRO A C 1
ATOM 2531 O O . PRO A 1 338 ? -19.350 1.070 -11.697 1.00 83.88 338 PRO A O 1
ATOM 2534 N N . SER A 1 339 ? -19.498 -0.001 -13.657 1.00 81.75 339 SER A N 1
ATOM 2535 C CA . SER A 1 339 ? -20.855 0.410 -14.030 1.00 81.75 339 SER A CA 1
ATOM 2536 C C . SER A 1 339 ? -21.754 -0.827 -14.117 1.00 81.75 339 SER A C 1
ATOM 2538 O O . SER A 1 339 ? -21.245 -1.921 -14.350 1.00 81.75 339 SER A O 1
ATOM 2540 N N . SER A 1 340 ? -23.071 -0.670 -13.926 1.00 71.94 340 SER A N 1
ATOM 2541 C CA . SER A 1 340 ? -24.112 -1.729 -13.891 1.00 71.94 340 SER A CA 1
ATOM 2542 C C . SER A 1 340 ? -23.677 -3.109 -14.423 1.00 71.94 340 SER A C 1
ATOM 2544 O O . SER A 1 340 ? -23.523 -4.032 -13.628 1.00 71.94 340 SER A O 1
ATOM 2546 N N . ASN A 1 341 ? -23.350 -3.222 -15.719 1.00 67.31 341 ASN A N 1
ATOM 2547 C CA . ASN A 1 341 ? -22.862 -4.462 -16.345 1.00 67.31 341 ASN A CA 1
ATOM 2548 C C . ASN A 1 341 ? -21.497 -4.356 -17.061 1.00 67.31 341 ASN A C 1
ATOM 2550 O O . ASN A 1 341 ? -21.089 -5.318 -17.698 1.00 67.31 341 ASN A O 1
ATOM 2554 N N . ARG A 1 342 ? -20.792 -3.218 -16.988 1.00 81.81 342 ARG A N 1
ATOM 2555 C CA . ARG A 1 342 ? -19.493 -3.000 -17.665 1.00 81.81 342 ARG A CA 1
ATOM 2556 C C . ARG A 1 342 ? -18.530 -2.180 -16.806 1.00 81.81 342 ARG A C 1
ATOM 2558 O O . ARG A 1 342 ? -18.836 -1.862 -15.658 1.00 81.81 342 ARG A O 1
ATOM 2565 N N . TRP A 1 343 ? -17.366 -1.838 -17.339 1.00 89.06 343 TRP A N 1
ATOM 2566 C CA . TRP A 1 343 ? -16.498 -0.809 -16.773 1.00 89.06 343 TRP A CA 1
ATOM 2567 C C . TRP A 1 343 ? -16.724 0.506 -17.517 1.00 89.06 343 TRP A C 1
ATOM 2569 O O . TRP A 1 343 ? -16.787 0.534 -18.743 1.00 89.06 343 TRP A O 1
ATOM 2579 N N . ALA A 1 344 ? -16.902 1.588 -16.769 1.00 89.56 344 ALA A N 1
ATOM 2580 C CA . ALA A 1 344 ? -16.787 2.941 -17.286 1.00 89.56 344 ALA A CA 1
ATOM 2581 C C . ALA A 1 344 ? -15.349 3.404 -17.069 1.00 89.56 344 ALA A C 1
ATOM 2583 O O . ALA A 1 344 ? -14.720 3.012 -16.089 1.00 89.56 344 ALA A O 1
ATOM 2584 N N . ALA A 1 345 ? -14.827 4.249 -17.948 1.00 89.69 345 ALA A N 1
ATOM 2585 C CA . ALA A 1 345 ? -13.501 4.792 -17.738 1.00 89.69 345 ALA A CA 1
ATOM 2586 C C . ALA A 1 345 ? -13.342 6.194 -18.281 1.00 89.69 345 ALA A C 1
ATOM 2588 O O . ALA A 1 345 ? -14.076 6.640 -19.161 1.00 89.69 345 ALA A O 1
ATOM 2589 N N . HIS A 1 346 ? -12.347 6.872 -17.736 1.00 89.00 346 HIS A N 1
ATOM 2590 C CA . HIS A 1 346 ? -11.957 8.197 -18.156 1.00 89.00 346 HIS A CA 1
ATOM 2591 C C . HIS A 1 346 ? -10.470 8.407 -17.907 1.00 89.00 346 HIS A C 1
ATOM 2593 O O . HIS A 1 346 ? -9.841 7.741 -17.083 1.00 89.00 346 HIS A O 1
ATOM 2599 N N . THR A 1 347 ? -9.920 9.375 -18.621 1.00 88.25 347 THR A N 1
ATOM 2600 C CA . THR A 1 347 ? -8.564 9.870 -18.423 1.00 88.25 347 THR A CA 1
ATOM 2601 C C . THR A 1 347 ? -8.642 11.347 -18.110 1.00 88.25 347 THR A C 1
ATOM 2603 O O . THR A 1 347 ? -9.457 12.062 -18.694 1.00 88.25 347 THR A O 1
ATOM 2606 N N . ALA A 1 348 ? -7.807 11.806 -17.191 1.00 82.44 348 ALA A N 1
ATOM 2607 C CA . ALA A 1 348 ? -7.750 13.211 -16.835 1.00 82.44 348 ALA A CA 1
ATOM 2608 C C . ALA A 1 348 ? -6.303 13.631 -16.567 1.00 82.44 348 ALA A C 1
ATOM 2610 O O . ALA A 1 348 ? -5.525 12.830 -16.035 1.00 82.44 348 ALA A O 1
ATOM 2611 N N . PRO A 1 349 ? -5.926 14.876 -16.901 1.00 82.12 349 PRO A N 1
ATOM 2612 C CA . PRO A 1 349 ? -4.684 15.443 -16.413 1.00 82.12 349 PRO A CA 1
ATOM 2613 C C . PRO A 1 349 ? -4.747 15.564 -14.888 1.00 82.12 349 PRO A C 1
ATOM 2615 O O . PRO A 1 349 ? -5.816 15.778 -14.302 1.00 82.12 349 PRO A O 1
ATOM 2618 N N . PHE A 1 350 ? -3.601 15.441 -14.226 1.00 76.06 350 PHE A N 1
ATOM 2619 C CA . PHE A 1 350 ? -3.522 15.834 -12.832 1.00 76.06 350 PHE A CA 1
ATOM 2620 C C . PHE A 1 350 ? -3.752 17.345 -12.768 1.00 76.06 350 PHE A C 1
ATOM 2622 O O . PHE A 1 350 ? -3.247 18.078 -13.623 1.00 76.06 350 PHE A O 1
ATOM 2629 N N . PRO A 1 351 ? -4.527 17.835 -11.787 1.00 65.94 351 PRO A N 1
ATOM 2630 C CA . PRO A 1 351 ? -4.678 19.266 -11.613 1.00 65.94 351 PRO A CA 1
ATOM 2631 C C . PRO A 1 351 ? -3.293 19.885 -11.433 1.00 65.94 351 PRO A C 1
ATOM 2633 O O . PRO A 1 351 ? -2.486 19.371 -10.655 1.00 65.94 351 PRO A O 1
ATOM 2636 N N . SER A 1 352 ? -3.026 20.988 -12.136 1.00 59.84 352 SER A N 1
ATOM 2637 C CA . SER A 1 352 ? -1.838 21.797 -11.884 1.00 59.84 352 SER A CA 1
ATOM 2638 C C . SER A 1 352 ? -1.853 22.173 -10.408 1.00 59.84 352 SER A C 1
ATOM 2640 O O . SER A 1 352 ? -2.769 22.866 -9.950 1.00 59.84 352 SER A O 1
ATOM 2642 N N . VAL A 1 353 ? -0.886 21.666 -9.644 1.00 57.00 353 VAL A N 1
ATOM 2643 C CA . VAL A 1 353 ? -0.708 22.099 -8.262 1.00 57.00 353 VAL A CA 1
ATOM 2644 C C . VAL A 1 353 ? -0.497 23.609 -8.330 1.00 57.00 353 VAL A C 1
ATOM 2646 O O . VAL A 1 353 ? 0.366 24.071 -9.071 1.00 57.00 353 VAL A O 1
ATOM 2649 N N . SER A 1 354 ? -1.352 24.366 -7.636 1.00 53.00 354 SER A N 1
ATOM 2650 C CA . SER A 1 354 ? -1.217 25.819 -7.494 1.00 53.00 354 SER A CA 1
ATOM 2651 C C . SER A 1 354 ? 0.242 26.181 -7.194 1.00 53.00 354 SER A C 1
ATOM 2653 O O . SER A 1 354 ? 0.885 25.451 -6.439 1.00 53.00 354 SER A O 1
ATOM 2655 N N . GLU A 1 355 ? 0.728 27.314 -7.716 1.00 50.84 355 GLU A N 1
ATOM 2656 C CA . GLU A 1 355 ? 2.051 27.923 -7.453 1.00 50.84 355 GLU A CA 1
ATOM 2657 C C . GLU A 1 355 ? 2.290 28.284 -5.965 1.00 50.84 355 GLU A C 1
ATOM 2659 O O . GLU A 1 355 ? 3.091 29.154 -5.626 1.00 50.84 355 GLU A O 1
ATOM 2664 N N . ALA A 1 356 ? 1.583 27.651 -5.030 1.00 55.59 356 ALA A N 1
ATOM 2665 C CA . ALA A 1 356 ? 1.930 27.701 -3.628 1.00 55.59 356 ALA A CA 1
ATOM 2666 C C . ALA A 1 356 ? 3.336 27.114 -3.459 1.00 55.59 356 ALA A C 1
ATOM 2668 O O . ALA A 1 356 ? 3.581 25.951 -3.791 1.00 55.59 356 ALA A O 1
ATOM 2669 N N . ALA A 1 357 ? 4.246 27.934 -2.930 1.00 58.34 357 ALA A N 1
ATOM 2670 C CA . ALA A 1 357 ? 5.595 27.507 -2.595 1.00 58.34 357 ALA A CA 1
ATOM 2671 C C . ALA A 1 357 ? 5.554 26.190 -1.796 1.00 58.34 357 ALA A C 1
ATOM 2673 O O . ALA A 1 357 ? 4.715 26.045 -0.893 1.00 58.34 357 ALA A O 1
ATOM 2674 N N . PRO A 1 358 ? 6.432 25.221 -2.117 1.00 62.44 358 PRO A N 1
ATOM 2675 C CA . PRO A 1 358 ? 6.481 23.965 -1.389 1.00 62.44 358 PRO A CA 1
ATOM 2676 C C . PRO A 1 358 ? 6.695 24.238 0.112 1.00 62.44 358 PRO A C 1
ATOM 2678 O O . PRO A 1 358 ? 7.352 25.219 0.470 1.00 62.44 358 PRO A O 1
ATOM 2681 N N . PRO A 1 359 ? 6.147 23.395 1.011 1.00 63.72 359 PRO A N 1
ATOM 2682 C CA . PRO A 1 359 ? 6.381 23.517 2.445 1.00 63.72 359 PRO A CA 1
ATOM 2683 C C . PRO A 1 359 ? 7.877 23.697 2.758 1.00 63.72 359 PRO A C 1
ATOM 2685 O O . PRO A 1 359 ? 8.688 23.015 2.130 1.00 63.72 359 PRO A O 1
ATOM 2688 N N . PRO A 1 360 ? 8.265 24.526 3.748 1.00 71.00 360 PRO A N 1
ATOM 2689 C CA . PRO A 1 360 ? 9.675 24.810 4.051 1.00 71.00 360 PRO A CA 1
ATOM 2690 C C . PRO A 1 360 ? 10.533 23.562 4.314 1.00 71.00 360 PRO A C 1
ATOM 2692 O O . PRO A 1 360 ? 11.744 23.560 4.134 1.00 71.00 360 PRO A O 1
ATOM 2695 N N . GLN A 1 361 ? 9.905 22.467 4.744 1.00 65.31 361 GLN A N 1
ATOM 2696 C CA . GLN A 1 361 ? 10.563 21.183 4.990 1.00 65.31 361 GLN A CA 1
ATOM 2697 C C . GLN A 1 361 ? 11.003 20.474 3.701 1.00 65.31 361 GLN A C 1
ATOM 2699 O O . GLN A 1 361 ? 11.867 19.604 3.752 1.00 65.31 361 GLN A O 1
ATOM 2704 N N . LEU A 1 362 ? 10.408 20.828 2.560 1.00 64.38 362 LEU A N 1
ATOM 2705 C CA . LEU A 1 362 ? 10.763 20.324 1.235 1.00 64.38 362 LEU A CA 1
ATOM 2706 C C . LEU A 1 362 ? 11.663 21.299 0.470 1.00 64.38 362 LEU A C 1
ATOM 2708 O O . LEU A 1 362 ? 12.023 20.998 -0.663 1.00 64.38 362 LEU A O 1
ATOM 2712 N N . SER A 1 363 ? 12.051 22.435 1.064 1.00 73.94 363 SER A N 1
ATOM 2713 C CA . SER A 1 363 ? 12.925 23.419 0.415 1.00 73.94 363 SER A CA 1
ATOM 2714 C C . SER A 1 363 ? 14.236 22.797 -0.056 1.00 73.94 363 SER A C 1
ATOM 2716 O O . SER A 1 363 ? 14.629 23.029 -1.188 1.00 73.94 363 SER A O 1
ATOM 2718 N N . SER A 1 364 ? 14.841 21.909 0.737 1.00 74.75 364 SER A N 1
ATOM 2719 C CA . SER A 1 364 ? 16.057 21.192 0.333 1.00 74.75 364 SER A CA 1
ATOM 2720 C C . SER A 1 364 ? 15.839 20.245 -0.852 1.00 74.75 364 SER A C 1
ATOM 2722 O O . SER A 1 364 ? 16.723 20.095 -1.687 1.00 74.75 364 SER A O 1
ATOM 2724 N N . ILE A 1 365 ? 14.667 19.611 -0.955 1.00 72.56 365 ILE A N 1
ATOM 2725 C CA . ILE A 1 365 ? 14.317 18.749 -2.095 1.00 72.56 365 ILE A CA 1
ATOM 2726 C C . ILE A 1 365 ? 14.045 19.606 -3.329 1.00 72.56 365 ILE A C 1
ATOM 2728 O O . ILE A 1 365 ? 14.453 19.245 -4.426 1.00 72.56 365 ILE A O 1
ATOM 2732 N N . HIS A 1 366 ? 13.382 20.749 -3.163 1.00 73.75 366 HIS A N 1
ATOM 2733 C CA . HIS A 1 366 ? 13.166 21.689 -4.253 1.00 73.75 366 HIS A CA 1
ATOM 2734 C C . HIS A 1 366 ? 14.498 22.238 -4.779 1.00 73.75 366 HIS A C 1
ATOM 2736 O O . HIS A 1 366 ? 14.734 22.171 -5.977 1.00 73.75 366 HIS A O 1
ATOM 2742 N N . GLU A 1 367 ? 15.407 22.650 -3.892 1.00 79.62 367 GLU A N 1
ATOM 2743 C CA . GLU A 1 367 ? 16.777 23.042 -4.247 1.00 79.62 367 GLU A CA 1
ATOM 2744 C C . GLU A 1 367 ? 17.521 21.922 -4.986 1.00 79.62 367 GLU A C 1
ATOM 2746 O O . GLU A 1 367 ? 18.184 22.191 -5.979 1.00 79.62 367 GLU A O 1
ATOM 2751 N N . GLN A 1 368 ? 17.372 20.661 -4.565 1.00 80.06 368 GLN A N 1
ATOM 2752 C CA . GLN A 1 368 ? 17.942 19.515 -5.285 1.00 80.06 368 GLN A CA 1
ATOM 2753 C C . GLN A 1 368 ? 17.317 19.311 -6.669 1.00 80.06 368 GLN A C 1
ATOM 2755 O O . GLN A 1 368 ? 18.025 18.949 -7.604 1.00 80.06 368 GLN A O 1
ATOM 2760 N N . ILE A 1 369 ? 16.003 19.508 -6.816 1.00 79.44 369 ILE A N 1
ATOM 2761 C CA . ILE A 1 369 ? 15.312 19.404 -8.109 1.00 79.44 369 ILE A CA 1
ATOM 2762 C C . ILE A 1 369 ? 15.787 20.508 -9.052 1.00 79.44 369 ILE A C 1
ATOM 2764 O O . ILE A 1 369 ? 16.055 20.218 -10.216 1.00 79.44 369 ILE A O 1
ATOM 2768 N N . GLU A 1 370 ? 15.904 21.743 -8.565 1.00 82.62 370 GLU A N 1
ATOM 2769 C CA . GLU A 1 370 ? 16.422 22.861 -9.356 1.00 82.62 370 GLU A CA 1
ATOM 2770 C C . GLU A 1 370 ? 17.899 22.645 -9.716 1.00 82.62 370 GLU A C 1
ATOM 2772 O O . GLU A 1 370 ? 18.242 22.719 -10.889 1.00 82.62 370 GLU A O 1
ATOM 2777 N N . ASP A 1 371 ? 18.752 22.232 -8.772 1.00 87.50 371 ASP A N 1
ATOM 2778 C CA . ASP A 1 371 ? 20.155 21.878 -9.051 1.00 87.50 371 ASP A CA 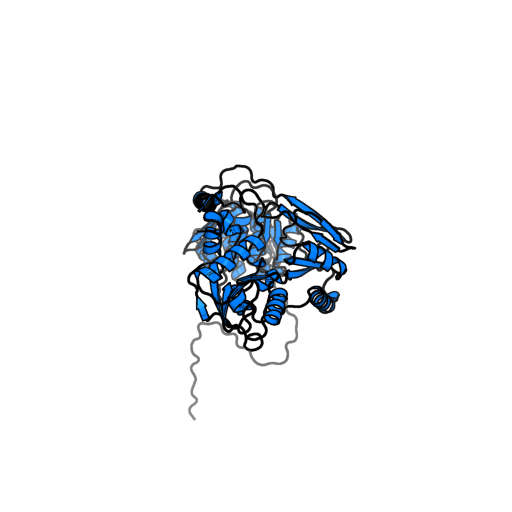1
ATOM 2779 C C . ASP A 1 371 ? 20.265 20.737 -10.077 1.00 87.50 371 ASP A C 1
ATOM 2781 O O . ASP A 1 371 ? 21.090 20.784 -10.98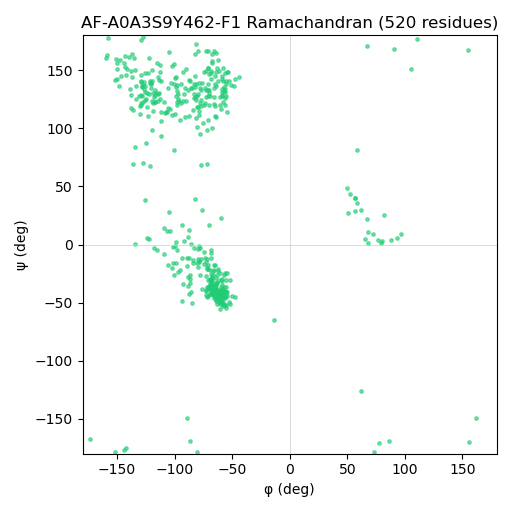8 1.00 87.50 371 ASP A O 1
ATOM 2785 N N . LEU A 1 372 ? 19.403 19.718 -9.997 1.00 87.31 372 LEU A N 1
ATOM 2786 C CA . LEU A 1 372 ? 19.334 18.673 -11.019 1.00 87.31 372 LEU A CA 1
ATOM 2787 C C . LEU A 1 372 ? 18.876 19.227 -12.369 1.00 87.31 372 LEU A C 1
ATOM 2789 O O . LEU A 1 372 ? 19.449 18.849 -13.388 1.00 87.31 372 LEU A O 1
ATOM 2793 N N . ARG A 1 373 ? 17.875 20.111 -12.400 1.00 87.12 373 ARG A N 1
ATOM 2794 C CA . ARG A 1 373 ? 17.395 20.743 -13.635 1.00 87.12 373 ARG A CA 1
ATOM 2795 C C . ARG A 1 373 ? 18.502 21.562 -14.292 1.00 87.12 373 ARG A C 1
ATOM 2797 O O . ARG A 1 373 ? 18.742 21.388 -15.485 1.00 87.12 373 ARG A O 1
ATOM 2804 N N . ASP A 1 374 ? 19.223 22.354 -13.510 1.00 89.19 374 ASP A N 1
ATOM 2805 C CA . ASP A 1 374 ? 20.361 23.147 -13.970 1.00 89.19 374 ASP A CA 1
ATOM 2806 C C . ASP A 1 374 ? 21.483 22.249 -14.498 1.00 89.19 374 ASP A C 1
ATOM 2808 O O . ASP A 1 374 ? 22.013 22.484 -15.585 1.00 89.19 374 ASP A O 1
ATOM 2812 N N . ARG A 1 375 ? 21.800 21.152 -13.795 1.00 91.06 375 ARG A N 1
ATOM 2813 C CA . ARG A 1 375 ? 22.772 20.152 -14.268 1.00 91.06 375 ARG A CA 1
ATOM 2814 C C . ARG A 1 375 ? 22.343 19.507 -15.579 1.00 91.06 375 ARG A C 1
ATOM 2816 O O . ARG A 1 375 ? 23.179 19.309 -16.453 1.00 91.06 375 ARG A O 1
ATOM 2823 N N . LEU A 1 376 ? 21.065 19.166 -15.732 1.00 91.06 376 LEU A N 1
ATOM 2824 C CA . LEU A 1 376 ? 20.541 18.587 -16.971 1.00 91.06 376 LEU A CA 1
ATOM 2825 C C . LEU A 1 376 ? 20.573 19.596 -18.127 1.00 91.06 376 LEU A C 1
ATOM 2827 O O . LEU A 1 376 ? 20.782 19.190 -19.268 1.00 91.06 376 LEU A O 1
ATOM 2831 N N . ALA A 1 377 ? 20.436 20.890 -17.838 1.00 92.25 377 ALA A N 1
ATOM 2832 C CA . ALA A 1 377 ? 20.526 21.971 -18.815 1.00 92.25 377 ALA A CA 1
ATOM 2833 C C . ALA A 1 377 ? 21.970 22.363 -19.188 1.00 92.25 377 ALA A C 1
ATOM 2835 O O . ALA A 1 377 ? 22.159 23.200 -20.073 1.00 92.25 377 ALA A O 1
ATOM 2836 N N . LEU A 1 378 ? 22.997 21.774 -18.555 1.00 92.75 378 LEU A N 1
ATOM 2837 C CA . LEU A 1 378 ? 24.391 22.097 -18.863 1.00 92.75 378 LEU A CA 1
ATOM 2838 C C . LEU A 1 378 ? 24.720 21.782 -20.333 1.00 92.75 378 LEU A C 1
ATOM 2840 O O . LEU A 1 378 ? 24.525 20.642 -20.773 1.00 92.75 378 LEU A O 1
ATOM 2844 N N . PRO A 1 379 ? 25.264 22.755 -21.087 1.00 94.25 379 PRO A N 1
ATOM 2845 C CA . PRO A 1 379 ? 25.630 22.557 -22.479 1.00 94.25 379 PRO A CA 1
ATOM 2846 C C . PRO A 1 379 ? 26.891 21.695 -22.597 1.00 94.25 379 PRO A C 1
ATOM 2848 O O . PRO A 1 379 ? 27.888 21.912 -21.910 1.00 94.25 379 PRO A O 1
ATOM 2851 N N . LEU A 1 380 ? 26.852 20.729 -23.510 1.00 92.25 380 LEU A N 1
ATOM 2852 C CA . LEU A 1 380 ? 27.948 19.818 -23.842 1.00 92.25 380 LEU A CA 1
ATOM 2853 C C . LEU A 1 380 ? 28.668 20.198 -25.141 1.00 92.25 380 LEU A C 1
ATOM 2855 O O . LEU A 1 380 ? 29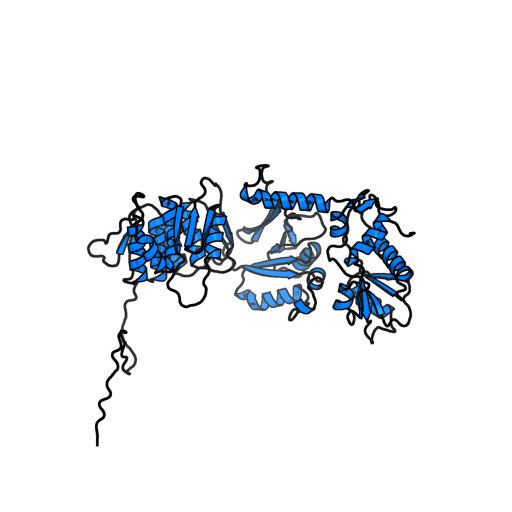.803 19.772 -25.349 1.00 92.25 380 LEU A O 1
ATOM 2859 N N . GLY A 1 381 ? 28.028 20.987 -26.004 1.00 92.00 381 GLY A N 1
ATOM 2860 C CA . GLY A 1 381 ? 28.612 21.484 -27.247 1.00 92.00 381 GLY A CA 1
ATOM 2861 C C . GLY A 1 381 ? 27.557 21.825 -28.295 1.00 92.00 381 GLY A C 1
ATOM 2862 O O . GLY A 1 381 ? 26.389 21.467 -28.162 1.00 92.00 381 GLY A O 1
ATOM 2863 N N . VAL A 1 382 ? 27.976 22.526 -29.348 1.00 93.50 382 VAL A N 1
ATOM 2864 C CA . VAL A 1 382 ? 27.120 22.792 -30.513 1.00 93.50 382 VAL A CA 1
ATOM 2865 C C . VAL A 1 382 ? 26.915 21.486 -31.272 1.00 93.50 382 VAL A C 1
ATOM 2867 O O . VAL A 1 382 ? 27.883 20.775 -31.533 1.00 93.50 382 VAL A O 1
ATOM 2870 N N . ILE A 1 383 ? 25.672 21.172 -31.634 1.00 93.00 383 ILE A N 1
ATOM 2871 C CA . ILE A 1 383 ? 25.362 19.961 -32.398 1.00 93.00 383 ILE A CA 1
ATOM 2872 C C . ILE A 1 383 ? 25.892 20.125 -33.825 1.00 93.00 383 ILE A C 1
ATOM 2874 O O . ILE A 1 383 ? 25.655 21.150 -34.465 1.00 93.00 383 ILE A O 1
ATOM 2878 N N . ALA A 1 384 ? 26.627 19.139 -34.329 1.00 90.19 384 ALA A N 1
ATOM 2879 C CA . ALA A 1 384 ? 27.173 19.114 -35.678 1.00 90.19 384 ALA A CA 1
ATOM 2880 C C . ALA A 1 384 ? 26.067 18.922 -36.732 1.00 90.19 384 ALA A C 1
ATOM 2882 O O . ALA A 1 384 ? 25.102 18.188 -36.516 1.00 90.19 384 ALA A O 1
ATOM 2883 N N . GLU A 1 385 ? 26.235 19.530 -37.908 1.00 84.31 385 GLU A N 1
ATOM 2884 C CA . GLU A 1 385 ? 25.494 19.124 -39.113 1.00 84.31 385 GLU A CA 1
ATOM 2885 C C . GLU A 1 385 ? 25.974 17.704 -39.469 1.00 84.31 385 GLU A C 1
ATOM 2887 O O . GLU A 1 385 ? 27.188 17.532 -39.607 1.00 84.31 385 GLU A O 1
ATOM 2892 N N . PRO A 1 386 ? 25.123 16.659 -39.536 1.00 87.25 386 PRO A N 1
ATOM 2893 C CA . PRO A 1 386 ? 23.726 16.645 -39.980 1.00 87.25 386 PRO A CA 1
ATOM 2894 C C . PRO A 1 386 ? 22.667 16.485 -38.874 1.00 87.25 386 PRO A C 1
ATOM 2896 O O . PRO A 1 386 ? 21.527 16.191 -39.191 1.00 87.25 386 PRO A O 1
ATOM 2899 N N . TYR A 1 387 ? 22.984 16.588 -37.586 1.00 89.81 387 TYR A N 1
ATOM 2900 C CA . TYR A 1 387 ? 22.041 16.237 -36.506 1.00 89.81 387 TYR A CA 1
ATOM 2901 C C . TYR A 1 387 ? 21.219 17.417 -35.975 1.00 89.81 387 TYR A C 1
ATOM 2903 O O . TYR A 1 387 ? 20.274 17.220 -35.212 1.00 89.81 387 TYR A O 1
ATOM 2911 N N . ARG A 1 388 ? 21.592 18.642 -36.345 1.00 90.81 388 ARG A N 1
ATOM 2912 C CA . ARG A 1 388 ? 21.068 19.870 -35.747 1.00 90.81 388 ARG A CA 1
ATOM 2913 C C . ARG A 1 388 ? 19.614 20.145 -36.140 1.00 90.81 388 ARG A C 1
ATOM 2915 O O . ARG A 1 388 ? 19.245 20.008 -37.302 1.00 90.81 388 ARG A O 1
ATOM 2922 N N . GLY A 1 389 ? 18.807 20.582 -35.170 1.00 87.44 389 GLY A N 1
ATOM 2923 C CA . GLY A 1 389 ? 17.466 21.134 -35.407 1.00 87.44 389 GLY A CA 1
ATOM 2924 C C . GLY A 1 389 ? 16.415 20.138 -35.910 1.00 87.44 389 GLY A C 1
ATOM 2925 O O . GLY A 1 389 ? 15.336 20.554 -36.333 1.00 87.44 389 GLY A O 1
ATOM 2926 N N . GLN A 1 390 ? 16.702 18.836 -35.883 1.00 86.94 390 GLN A N 1
ATOM 2927 C CA . GLN A 1 390 ? 15.814 17.803 -36.409 1.00 86.94 390 GLN A CA 1
ATOM 2928 C C . GLN A 1 390 ? 15.713 16.584 -35.477 1.00 86.94 390 GLN A C 1
ATOM 2930 O O . GLN A 1 390 ? 16.536 16.427 -34.569 1.00 86.94 390 GLN A O 1
ATOM 2935 N N . PRO A 1 391 ? 14.701 15.712 -35.660 1.00 89.31 391 PRO A N 1
ATOM 2936 C CA . PRO A 1 391 ? 14.631 14.454 -34.930 1.00 89.31 391 PRO A CA 1
ATOM 2937 C C . PRO A 1 391 ? 15.891 13.616 -35.168 1.00 89.31 391 PRO A C 1
ATOM 2939 O O . PRO A 1 391 ? 16.338 13.455 -36.306 1.00 89.31 391 PRO A O 1
ATOM 2942 N N . LEU A 1 392 ? 16.450 13.044 -34.101 1.00 90.00 392 LEU A N 1
ATOM 2943 C CA . LEU A 1 392 ? 17.649 12.220 -34.185 1.00 90.00 392 LEU A CA 1
ATOM 2944 C C . LEU A 1 392 ? 17.428 11.000 -35.095 1.00 90.00 392 LEU A C 1
ATOM 2946 O O . LEU A 1 392 ? 16.680 10.075 -34.763 1.00 90.00 392 LEU A O 1
ATOM 2950 N N . ASN A 1 393 ? 18.175 10.939 -36.199 1.00 91.06 393 ASN A N 1
ATOM 2951 C CA . ASN A 1 393 ? 18.291 9.728 -37.001 1.00 91.06 393 ASN A CA 1
ATOM 2952 C C . ASN A 1 393 ? 19.255 8.740 -36.319 1.00 91.06 393 ASN A C 1
ATOM 2954 O O . ASN A 1 393 ? 20.474 8.816 -36.476 1.00 91.06 393 ASN A O 1
ATOM 2958 N N . ARG A 1 394 ? 18.690 7.805 -35.546 1.00 92.62 394 ARG A N 1
ATOM 2959 C CA . ARG A 1 394 ? 19.445 6.815 -34.755 1.00 92.62 394 ARG A CA 1
ATOM 2960 C C . ARG A 1 394 ? 20.361 5.943 -35.607 1.00 92.62 394 ARG A C 1
ATOM 2962 O O . ARG A 1 394 ? 21.498 5.699 -35.217 1.00 92.62 394 ARG A O 1
ATOM 2969 N N . ARG A 1 395 ? 19.879 5.491 -36.768 1.00 92.19 395 ARG A N 1
ATOM 2970 C CA . ARG A 1 395 ? 20.647 4.624 -37.666 1.00 92.19 395 ARG A CA 1
ATOM 2971 C C . ARG A 1 395 ? 21.854 5.356 -38.238 1.00 92.19 395 ARG A C 1
ATOM 2973 O O . ARG A 1 395 ? 22.937 4.780 -38.269 1.00 92.19 395 ARG A O 1
ATOM 2980 N N . LEU A 1 396 ? 21.682 6.618 -38.636 1.00 92.19 396 LEU A N 1
ATOM 2981 C CA . LEU A 1 396 ? 22.782 7.469 -39.096 1.00 92.19 396 LEU A CA 1
ATOM 2982 C C . LEU A 1 396 ? 23.832 7.646 -37.990 1.00 92.19 396 LEU A C 1
ATOM 2984 O O . LEU A 1 396 ? 24.994 7.315 -38.203 1.00 92.19 396 LEU A O 1
ATOM 2988 N N . LEU A 1 397 ? 23.402 8.039 -36.786 1.00 93.75 397 LEU A N 1
ATOM 2989 C CA . LEU A 1 397 ? 24.293 8.229 -35.637 1.00 93.75 397 LEU A CA 1
ATOM 2990 C C . LEU A 1 397 ? 25.073 6.962 -35.276 1.00 93.75 397 LEU A C 1
ATOM 2992 O O . LEU A 1 397 ? 26.277 7.018 -35.033 1.00 93.75 397 LEU A O 1
ATOM 2996 N N . LEU A 1 398 ? 24.402 5.811 -35.251 1.00 94.25 398 LEU A N 1
ATOM 2997 C CA . LEU A 1 398 ? 25.060 4.538 -34.972 1.00 94.25 398 LEU A CA 1
ATOM 2998 C C . LEU A 1 398 ? 25.989 4.095 -36.101 1.00 94.25 398 LEU A C 1
ATOM 3000 O O . LEU A 1 398 ? 26.983 3.438 -35.814 1.00 94.25 398 LEU A O 1
ATOM 3004 N N . SER A 1 399 ? 25.706 4.456 -37.355 1.00 93.00 399 SER A N 1
ATOM 3005 C CA . SER A 1 399 ? 26.571 4.130 -38.501 1.00 93.00 399 SER A CA 1
ATOM 3006 C C . SER A 1 399 ? 27.861 4.938 -38.457 1.00 93.00 399 SER A C 1
ATOM 3008 O O . SER A 1 399 ? 28.952 4.379 -38.592 1.00 93.00 399 SER A O 1
ATOM 3010 N N . ASP A 1 400 ? 27.745 6.234 -38.172 1.00 92.06 400 ASP A N 1
ATOM 3011 C CA . ASP A 1 400 ? 28.881 7.127 -37.952 1.00 92.06 400 ASP A CA 1
ATOM 3012 C C . ASP A 1 400 ? 29.724 6.654 -36.764 1.00 92.06 400 ASP A C 1
ATOM 3014 O O . ASP A 1 400 ? 30.953 6.563 -36.843 1.00 92.06 400 ASP A O 1
ATOM 3018 N N . LEU A 1 401 ? 29.057 6.276 -35.671 1.00 92.56 401 LEU A N 1
ATOM 3019 C CA . LEU A 1 401 ? 29.709 5.743 -34.486 1.00 92.56 401 LEU A CA 1
ATOM 3020 C C . LEU A 1 401 ? 30.418 4.411 -34.765 1.00 92.56 401 LEU A C 1
ATOM 3022 O O . LEU A 1 401 ? 31.583 4.267 -34.405 1.00 92.56 401 LEU A O 1
ATOM 3026 N N . ALA A 1 402 ? 29.754 3.446 -35.405 1.00 92.62 402 ALA A N 1
ATOM 3027 C CA . ALA A 1 402 ? 30.339 2.146 -35.726 1.00 92.62 402 ALA A CA 1
ATOM 3028 C C . ALA A 1 402 ? 31.568 2.297 -36.631 1.00 92.62 402 ALA A C 1
ATOM 3030 O O . ALA A 1 402 ? 32.597 1.670 -36.383 1.00 92.62 402 ALA A O 1
ATOM 3031 N N . THR A 1 403 ? 31.504 3.202 -37.611 1.00 90.38 403 THR A N 1
ATOM 3032 C CA . THR A 1 403 ? 32.631 3.535 -38.492 1.00 90.38 403 THR A CA 1
ATOM 3033 C C . THR A 1 403 ? 33.802 4.134 -37.708 1.00 90.38 403 THR A C 1
ATOM 3035 O O . THR A 1 403 ? 34.949 3.705 -37.873 1.00 90.38 403 THR A O 1
ATOM 3038 N N . ARG A 1 404 ? 33.537 5.092 -36.808 1.00 88.19 404 ARG A N 1
ATOM 3039 C CA . ARG A 1 404 ? 34.576 5.737 -35.986 1.00 88.19 404 ARG A CA 1
ATOM 3040 C C . ARG A 1 404 ? 35.193 4.773 -34.973 1.00 88.19 404 ARG A C 1
ATOM 3042 O O . ARG A 1 404 ? 36.396 4.819 -34.750 1.00 88.19 404 ARG A O 1
ATOM 3049 N N . LEU A 1 405 ? 34.400 3.886 -34.376 1.00 89.31 405 LEU A N 1
ATOM 3050 C CA . LEU A 1 405 ? 34.900 2.870 -33.449 1.00 89.31 405 LEU A CA 1
ATOM 3051 C C . LEU A 1 405 ? 35.742 1.810 -34.174 1.00 89.31 405 LEU A C 1
ATOM 3053 O O . LEU A 1 405 ? 36.814 1.463 -33.686 1.00 89.31 405 LEU A O 1
ATOM 3057 N N . HIS A 1 406 ? 35.307 1.352 -35.352 1.00 87.50 406 HIS A N 1
ATOM 3058 C CA . HIS A 1 406 ? 36.055 0.398 -36.174 1.00 87.50 406 HIS A CA 1
ATOM 3059 C C . HIS A 1 406 ? 37.437 0.954 -36.555 1.00 87.50 406 HIS A C 1
ATOM 3061 O O . HIS A 1 406 ? 38.461 0.324 -36.303 1.00 87.50 406 HIS A O 1
ATOM 3067 N N . THR A 1 407 ? 37.471 2.181 -37.084 1.00 84.06 407 THR A N 1
ATOM 3068 C CA . THR A 1 407 ? 38.709 2.832 -37.544 1.00 84.06 407 THR A CA 1
ATOM 3069 C C . THR A 1 407 ? 39.590 3.357 -36.407 1.00 84.06 407 THR A C 1
ATOM 3071 O O . THR A 1 407 ? 40.811 3.255 -36.483 1.00 84.06 407 THR A O 1
ATOM 3074 N N . GLY A 1 408 ? 38.995 3.912 -35.349 1.00 78.12 408 GLY A N 1
ATOM 3075 C CA . GLY A 1 408 ? 39.713 4.590 -34.267 1.00 78.12 408 GLY A CA 1
ATOM 3076 C C . GLY A 1 408 ? 40.201 3.679 -33.140 1.00 78.12 408 GLY A C 1
ATOM 3077 O O . GLY A 1 408 ? 41.250 3.952 -32.561 1.00 78.12 408 GLY A O 1
ATOM 3078 N N . LEU A 1 409 ? 39.469 2.605 -32.818 1.00 73.69 409 LEU A N 1
ATOM 3079 C CA . LEU A 1 409 ? 39.874 1.624 -31.797 1.00 73.69 409 LEU A CA 1
ATOM 3080 C C . LEU A 1 409 ? 40.507 0.363 -32.401 1.00 73.69 409 LEU A C 1
ATOM 3082 O O . LEU A 1 409 ? 40.897 -0.528 -31.652 1.00 73.69 409 LEU A O 1
ATOM 3086 N N . GLY A 1 410 ? 40.593 0.267 -33.734 1.00 70.44 410 GLY A N 1
ATOM 3087 C CA . GLY A 1 410 ? 41.170 -0.888 -34.429 1.00 70.44 410 GLY A CA 1
ATOM 3088 C C . GLY A 1 410 ? 40.418 -2.195 -34.167 1.00 70.44 410 GLY A C 1
ATOM 3089 O O . GLY A 1 410 ? 41.028 -3.256 -34.128 1.00 70.44 410 GLY A O 1
ATOM 3090 N N . SER A 1 411 ? 39.108 -2.121 -33.915 1.00 78.50 411 SER A N 1
ATOM 3091 C CA . SER A 1 411 ? 38.276 -3.308 -33.687 1.00 78.50 411 SER A CA 1
ATOM 3092 C C . SER A 1 411 ? 37.923 -3.961 -35.018 1.00 78.50 411 SER A C 1
ATOM 3094 O O . SER A 1 411 ? 37.394 -3.270 -35.879 1.00 78.50 411 SER A O 1
ATOM 3096 N N . ASP A 1 412 ? 38.122 -5.272 -35.173 1.00 81.62 412 ASP A N 1
ATOM 3097 C CA . ASP A 1 412 ? 37.847 -5.988 -36.436 1.00 81.62 412 ASP A CA 1
ATOM 3098 C C . ASP A 1 412 ? 36.382 -5.881 -36.890 1.00 81.62 412 ASP A C 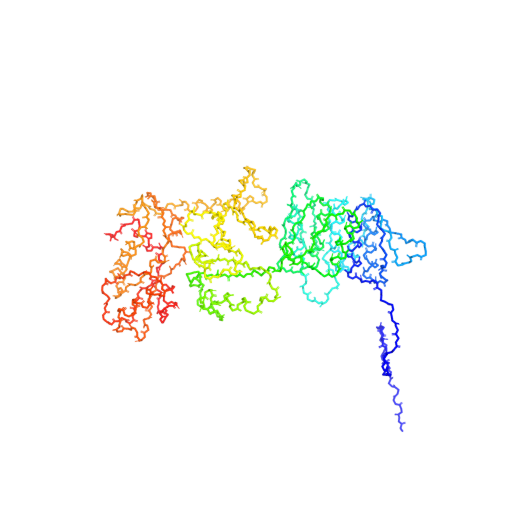1
ATOM 3100 O O . ASP A 1 412 ? 36.090 -5.831 -38.085 1.00 81.62 412 ASP A O 1
ATOM 3104 N N . ALA A 1 413 ? 35.462 -5.786 -35.928 1.00 91.25 413 ALA A N 1
ATOM 3105 C CA . ALA A 1 413 ? 34.059 -5.490 -36.164 1.00 91.25 413 ALA A CA 1
ATOM 3106 C C . ALA A 1 413 ? 33.419 -4.754 -34.986 1.00 91.25 413 ALA A C 1
ATOM 3108 O O . ALA A 1 413 ? 33.770 -4.964 -33.820 1.00 91.25 413 ALA A O 1
ATOM 3109 N N . VAL A 1 414 ? 32.413 -3.947 -35.306 1.00 94.06 414 VAL A N 1
ATOM 3110 C CA . VAL A 1 414 ? 31.529 -3.263 -34.367 1.00 94.06 414 VAL A CA 1
ATOM 3111 C C . VAL A 1 414 ? 30.090 -3.646 -34.693 1.00 94.06 414 VAL A C 1
ATOM 3113 O O . VAL A 1 414 ? 29.690 -3.548 -35.851 1.00 94.06 414 VAL A O 1
ATOM 3116 N N . ILE A 1 415 ? 29.309 -4.054 -33.692 1.00 95.19 415 ILE A N 1
ATOM 3117 C CA . ILE A 1 415 ? 27.867 -4.318 -33.828 1.00 95.19 415 ILE A CA 1
ATOM 3118 C C . ILE A 1 415 ? 27.125 -3.532 -32.750 1.00 95.19 415 ILE A C 1
ATOM 3120 O O . ILE A 1 415 ? 27.374 -3.717 -31.559 1.00 95.19 415 ILE A O 1
ATOM 3124 N N . LEU A 1 416 ? 26.193 -2.672 -33.160 1.00 94.50 416 LEU A N 1
ATOM 3125 C CA . LEU A 1 416 ? 25.355 -1.873 -32.264 1.00 94.50 416 LEU A CA 1
ATOM 3126 C C . LEU A 1 416 ? 23.882 -2.024 -32.651 1.00 94.50 416 LEU A C 1
ATOM 3128 O O . LEU A 1 416 ? 23.545 -2.037 -33.832 1.00 94.50 416 LEU A O 1
ATOM 3132 N N . ASN A 1 417 ? 22.993 -2.104 -31.664 1.00 92.12 417 ASN A N 1
ATOM 3133 C CA . ASN A 1 417 ? 21.548 -2.160 -31.871 1.00 92.12 417 ASN A CA 1
ATOM 3134 C C . ASN A 1 417 ? 20.923 -0.756 -31.872 1.00 92.12 417 ASN A C 1
ATOM 3136 O O . ASN A 1 417 ? 21.184 0.049 -30.980 1.00 92.12 417 ASN A O 1
ATOM 3140 N N . GLU A 1 418 ? 20.031 -0.470 -32.826 1.00 89.88 418 GLU A N 1
ATOM 3141 C CA . GLU A 1 418 ? 19.295 0.803 -32.915 1.00 89.88 418 GLU A CA 1
ATOM 3142 C C . GLU A 1 418 ? 18.458 1.087 -31.662 1.00 89.88 418 GLU A C 1
ATOM 3144 O O . GLU A 1 418 ? 18.259 2.240 -31.274 1.00 89.88 418 GLU A O 1
ATOM 3149 N N . THR A 1 419 ? 17.998 0.026 -30.999 1.00 83.88 419 THR A N 1
ATOM 3150 C CA . THR A 1 419 ? 17.224 0.068 -29.753 1.00 83.88 419 THR A CA 1
ATOM 3151 C C . THR A 1 419 ? 18.034 0.544 -28.545 1.00 83.88 419 THR A C 1
ATOM 3153 O O . THR A 1 419 ? 17.438 0.894 -27.529 1.00 83.88 419 THR A O 1
ATOM 3156 N N . ALA A 1 420 ? 19.366 0.647 -28.655 1.00 85.56 420 ALA A N 1
ATOM 3157 C CA . ALA A 1 420 ? 20.195 1.290 -27.638 1.00 85.56 420 ALA A CA 1
ATOM 3158 C C . ALA A 1 420 ? 19.932 2.801 -27.538 1.00 85.56 420 ALA A C 1
ATOM 3160 O O . ALA A 1 420 ? 20.209 3.392 -26.494 1.00 85.56 420 ALA A O 1
ATOM 3161 N N . LEU A 1 421 ? 19.398 3.417 -28.603 1.00 89.50 421 LEU A N 1
ATOM 3162 C CA . LEU A 1 421 ? 19.106 4.847 -28.654 1.00 89.50 421 LEU A CA 1
ATOM 3163 C C . LEU A 1 421 ? 17.599 5.118 -28.690 1.00 89.50 421 LEU A C 1
ATOM 3165 O O . LEU A 1 421 ? 16.842 4.444 -29.400 1.00 89.50 421 LEU A O 1
ATOM 3169 N N . ARG A 1 422 ? 17.166 6.162 -27.980 1.00 83.44 422 ARG A N 1
ATOM 3170 C CA . ARG A 1 422 ? 15.798 6.689 -28.062 1.00 83.44 422 ARG A CA 1
ATOM 3171 C C . ARG A 1 422 ? 15.671 7.766 -29.144 1.00 83.44 422 ARG A C 1
ATOM 3173 O O . ARG A 1 422 ? 16.644 8.463 -29.433 1.00 83.44 422 ARG A O 1
ATOM 3180 N N . PRO A 1 423 ? 14.482 7.920 -29.752 1.00 81.88 423 PRO A N 1
ATOM 3181 C CA . PRO A 1 423 ? 14.189 9.093 -30.563 1.00 81.88 423 PRO A CA 1
ATOM 3182 C C . PRO A 1 423 ? 14.217 10.340 -29.672 1.00 81.88 423 PRO A C 1
ATOM 3184 O O . PRO A 1 423 ? 13.721 10.331 -28.546 1.00 81.88 423 PRO A O 1
ATOM 3187 N N . THR A 1 424 ? 14.832 11.413 -30.152 1.00 85.75 424 THR A N 1
ATOM 3188 C CA . THR A 1 424 ? 14.947 12.675 -29.410 1.00 85.75 424 THR A CA 1
ATOM 3189 C C . THR A 1 424 ? 14.960 13.821 -30.407 1.00 85.75 424 THR A C 1
ATOM 3191 O O . THR A 1 424 ? 15.619 13.727 -31.444 1.00 85.75 424 THR A O 1
ATOM 3194 N N . GLN A 1 425 ? 14.212 14.884 -30.117 1.00 87.94 425 GLN A N 1
ATOM 3195 C CA . GLN A 1 425 ? 14.276 16.115 -30.895 1.00 87.94 425 GLN A CA 1
ATOM 3196 C C . GLN A 1 425 ? 15.530 16.881 -30.479 1.00 87.94 425 GLN A C 1
ATOM 3198 O O . GLN A 1 425 ? 15.676 17.205 -29.304 1.00 87.94 425 GLN A O 1
ATOM 3203 N N . LEU A 1 426 ? 16.427 17.158 -31.423 1.00 89.81 426 LEU A N 1
ATOM 3204 C CA . LEU A 1 426 ? 17.663 17.878 -31.135 1.00 89.81 426 LEU A CA 1
ATOM 3205 C C . LEU A 1 426 ? 17.526 19.361 -31.482 1.00 89.81 426 LEU A C 1
ATOM 3207 O O . LEU A 1 426 ? 16.969 19.718 -32.521 1.00 89.81 426 LEU A O 1
ATOM 3211 N N . GLY A 1 427 ? 18.041 20.215 -30.598 1.00 91.12 427 GLY A N 1
ATOM 3212 C CA . GLY A 1 427 ? 18.161 21.655 -30.825 1.00 91.12 427 GLY A CA 1
ATOM 3213 C C . GLY A 1 427 ? 19.482 22.036 -31.501 1.00 91.12 427 GLY A C 1
ATOM 3214 O O . GLY A 1 427 ? 20.062 21.260 -32.263 1.00 91.12 427 GLY A O 1
ATOM 3215 N N . ASP A 1 428 ? 19.967 23.240 -31.194 1.00 92.44 428 ASP A N 1
ATOM 3216 C CA . ASP A 1 428 ? 21.258 23.748 -31.683 1.00 92.44 428 ASP A CA 1
ATOM 3217 C C . ASP A 1 428 ? 22.442 23.343 -30.793 1.00 92.44 428 ASP A C 1
ATOM 3219 O O . ASP A 1 428 ? 23.572 23.179 -31.262 1.00 92.44 428 ASP A O 1
ATOM 3223 N N . VAL A 1 429 ? 22.183 23.176 -29.495 1.00 93.44 429 VAL A N 1
ATOM 3224 C CA . VAL A 1 429 ? 23.174 22.858 -28.465 1.00 93.44 429 VAL A CA 1
ATOM 3225 C C . VAL A 1 429 ? 22.758 21.567 -27.784 1.00 93.44 429 VAL A C 1
ATOM 3227 O O . VAL A 1 429 ? 21.619 21.444 -27.346 1.00 93.44 429 VAL A O 1
ATOM 3230 N N . LEU A 1 430 ? 23.687 20.620 -27.684 1.00 94.12 430 LEU A N 1
ATOM 3231 C CA . LEU A 1 430 ? 23.474 19.379 -26.956 1.00 94.12 430 LEU A CA 1
ATOM 3232 C C . LEU A 1 430 ? 23.592 19.678 -25.465 1.00 94.12 430 LEU A C 1
ATOM 3234 O O . LEU A 1 430 ? 24.639 20.164 -25.036 1.00 94.12 430 LEU A O 1
ATOM 3238 N N . ILE A 1 431 ? 22.573 19.358 -24.674 1.00 94.38 431 ILE A N 1
ATOM 3239 C CA . ILE A 1 431 ? 22.644 19.438 -23.206 1.00 94.38 431 ILE A CA 1
ATOM 3240 C C . ILE A 1 431 ? 22.765 18.046 -22.568 1.00 94.38 431 ILE A C 1
ATOM 3242 O O . ILE A 1 431 ? 22.534 17.018 -23.212 1.00 94.38 431 ILE A O 1
ATOM 3246 N N . ILE A 1 432 ? 23.134 17.986 -21.284 1.00 91.75 432 ILE A N 1
ATOM 3247 C CA . ILE A 1 432 ? 23.241 16.717 -20.538 1.00 91.75 432 ILE A CA 1
ATOM 3248 C C . ILE A 1 432 ? 21.919 15.932 -20.563 1.00 91.75 432 ILE A C 1
ATOM 3250 O O . ILE A 1 432 ? 21.936 14.708 -20.724 1.00 91.75 432 ILE A O 1
ATOM 3254 N N . GLY A 1 433 ? 20.785 16.624 -20.430 1.00 90.00 433 GLY A N 1
ATOM 3255 C CA . GLY A 1 433 ? 19.447 16.038 -20.480 1.00 90.00 433 GLY A CA 1
ATOM 3256 C C . GLY A 1 433 ? 19.148 15.336 -21.804 1.00 90.00 433 GLY A C 1
ATOM 3257 O O . GLY A 1 433 ? 18.652 14.208 -21.794 1.00 90.00 433 GLY A O 1
ATOM 3258 N N . ASP A 1 434 ? 19.532 15.937 -22.931 1.00 92.06 434 ASP A N 1
ATOM 3259 C CA . ASP A 1 434 ? 19.380 15.325 -24.254 1.00 92.06 434 ASP A CA 1
ATOM 3260 C C . ASP A 1 434 ? 20.203 14.042 -24.340 1.00 92.06 434 ASP A C 1
ATOM 3262 O O . ASP A 1 434 ? 19.689 12.998 -24.727 1.00 92.06 434 ASP A O 1
ATOM 3266 N N . LEU A 1 435 ? 21.464 14.071 -23.897 1.00 91.56 435 LEU A N 1
ATOM 3267 C CA . LEU A 1 435 ? 22.337 12.897 -23.944 1.00 91.56 435 LEU A CA 1
ATOM 3268 C C . LEU A 1 435 ? 21.829 11.743 -23.060 1.00 91.56 435 LEU A C 1
ATOM 3270 O O . LEU A 1 435 ? 21.987 10.575 -23.416 1.00 91.56 435 LEU A O 1
ATOM 3274 N N . LEU A 1 436 ? 21.238 12.052 -21.901 1.00 89.69 436 LEU A N 1
ATOM 3275 C CA . LEU A 1 436 ? 20.552 11.076 -21.041 1.00 89.69 436 LEU A CA 1
ATOM 3276 C C . LEU A 1 436 ? 19.269 10.538 -21.671 1.00 89.69 436 LEU A C 1
ATOM 3278 O O . LEU A 1 436 ? 18.929 9.381 -21.448 1.00 89.69 436 LEU A O 1
ATOM 3282 N N . THR A 1 437 ? 18.572 11.358 -22.452 1.00 87.38 437 THR A N 1
ATOM 3283 C CA . THR A 1 437 ? 17.362 10.943 -23.162 1.00 87.38 437 THR A CA 1
ATOM 3284 C C . THR A 1 437 ? 17.710 10.014 -24.321 1.00 87.38 437 THR A C 1
ATOM 3286 O O . THR A 1 437 ? 17.093 8.958 -24.447 1.00 87.38 437 THR A O 1
ATOM 3289 N N . ILE A 1 438 ? 18.733 10.362 -25.110 1.00 91.44 438 ILE A N 1
ATOM 3290 C CA . ILE A 1 438 ? 19.215 9.584 -26.258 1.00 91.44 438 ILE A CA 1
ATOM 3291 C C . ILE A 1 438 ? 19.714 8.207 -25.812 1.00 91.44 438 ILE A C 1
ATOM 3293 O O . ILE A 1 438 ? 19.305 7.205 -26.390 1.00 91.44 438 ILE A O 1
ATOM 3297 N N . GLU A 1 439 ? 20.574 8.140 -24.789 1.00 90.50 439 GLU A N 1
ATOM 3298 C CA . GLU A 1 439 ? 21.140 6.891 -24.258 1.00 90.50 439 GLU A CA 1
ATOM 3299 C C . GLU A 1 439 ? 20.857 6.795 -22.744 1.00 90.50 439 GLU A C 1
ATOM 3301 O O . GLU A 1 439 ? 21.661 7.244 -21.919 1.00 90.50 439 GLU A O 1
ATOM 3306 N N . PRO A 1 440 ? 19.689 6.250 -22.355 1.00 83.69 440 PRO A N 1
ATOM 3307 C CA . PRO A 1 440 ? 19.252 6.216 -20.957 1.00 83.69 440 PRO A CA 1
ATOM 3308 C C . PRO A 1 440 ? 19.820 5.028 -20.173 1.00 83.69 440 PRO A C 1
ATOM 3310 O O . PRO A 1 440 ? 19.705 4.988 -18.949 1.00 83.69 440 PRO A O 1
ATOM 3313 N N . PHE A 1 441 ? 20.398 4.040 -20.860 1.00 83.81 441 PHE A N 1
ATOM 3314 C CA . PHE A 1 441 ? 20.805 2.768 -20.262 1.00 83.81 441 PHE A CA 1
ATOM 3315 C C . PHE A 1 441 ? 22.221 2.810 -19.684 1.00 83.81 441 PHE A C 1
ATOM 3317 O O . PHE A 1 441 ? 22.601 1.919 -18.927 1.00 83.81 441 PHE A O 1
ATOM 3324 N N . ASN A 1 442 ? 22.986 3.863 -19.994 1.00 85.44 442 ASN A N 1
ATOM 3325 C CA . ASN A 1 442 ? 24.360 4.039 -19.548 1.00 85.44 442 ASN A CA 1
ATOM 3326 C C . ASN A 1 442 ? 25.256 2.856 -19.966 1.00 85.44 442 ASN A C 1
ATOM 3328 O O . ASN A 1 442 ? 26.116 2.414 -19.196 1.00 85.44 442 ASN A O 1
ATOM 3332 N N . ASN A 1 443 ? 25.052 2.366 -21.194 1.00 88.88 443 ASN A N 1
ATOM 3333 C CA . ASN A 1 443 ? 25.785 1.233 -21.752 1.00 88.88 443 ASN A CA 1
ATOM 3334 C C . ASN A 1 443 ? 27.299 1.496 -21.796 1.00 88.88 443 ASN A C 1
ATOM 3336 O O . ASN A 1 443 ? 27.772 2.605 -22.093 1.00 88.88 443 ASN A O 1
ATOM 3340 N N . GLN A 1 444 ? 28.074 0.439 -21.571 1.00 91.88 444 GLN A N 1
ATOM 3341 C CA . GLN A 1 444 ? 29.519 0.429 -21.788 1.00 91.88 444 GLN A CA 1
ATOM 3342 C C . GLN A 1 444 ? 29.853 -0.224 -23.125 1.00 91.88 444 GLN A C 1
ATOM 3344 O O . GLN A 1 444 ? 29.212 -1.192 -23.519 1.00 91.88 444 GLN A O 1
ATOM 3349 N N . LEU A 1 445 ? 30.881 0.279 -23.809 1.00 92.94 445 LEU A N 1
ATOM 3350 C CA . LEU A 1 445 ? 31.447 -0.409 -24.964 1.00 92.94 445 LEU A CA 1
ATOM 3351 C C . LEU A 1 445 ? 32.449 -1.461 -24.479 1.00 92.94 445 LEU A C 1
ATOM 3353 O O . LEU A 1 445 ? 33.329 -1.180 -23.656 1.00 92.94 445 LEU A O 1
ATOM 3357 N N . VAL A 1 446 ? 32.297 -2.686 -24.969 1.00 92.75 446 VAL A N 1
ATOM 3358 C CA . VAL A 1 446 ? 33.084 -3.849 -24.552 1.00 92.75 446 VAL A CA 1
ATOM 3359 C C . VAL A 1 446 ? 33.407 -4.726 -25.749 1.00 92.75 446 VAL A C 1
ATOM 3361 O O . VAL A 1 446 ? 32.634 -4.799 -26.704 1.00 92.75 446 VAL A O 1
ATOM 3364 N N . HIS A 1 447 ? 34.530 -5.431 -25.677 1.00 92.19 447 HIS A N 1
ATOM 3365 C CA . HIS A 1 447 ? 34.787 -6.527 -26.598 1.00 92.19 447 HIS A CA 1
ATOM 3366 C C . HIS A 1 447 ? 34.061 -7.769 -26.083 1.00 92.19 447 HIS A C 1
ATOM 3368 O O . HIS A 1 447 ? 34.224 -8.154 -24.924 1.00 92.19 447 HIS A O 1
ATOM 3374 N N . ALA A 1 448 ? 33.255 -8.390 -26.933 1.00 91.88 448 ALA A N 1
ATOM 3375 C CA . ALA A 1 448 ? 32.486 -9.589 -26.632 1.00 91.88 448 ALA A CA 1
ATOM 3376 C C . ALA A 1 448 ? 33.009 -10.779 -27.439 1.00 91.88 448 ALA A C 1
ATOM 3378 O O . ALA A 1 448 ? 33.492 -10.595 -28.557 1.00 91.88 448 ALA A O 1
ATOM 3379 N N . ARG A 1 449 ? 32.915 -11.991 -26.880 1.00 91.88 449 ARG A N 1
ATOM 3380 C CA . ARG A 1 449 ? 33.185 -13.228 -27.634 1.00 91.88 449 ARG A CA 1
ATOM 3381 C C . ARG A 1 449 ? 31.958 -13.620 -28.427 1.00 91.88 449 ARG A C 1
ATOM 3383 O O . ARG A 1 449 ? 30.853 -13.604 -27.891 1.00 91.88 449 ARG A O 1
ATOM 3390 N N . ILE A 1 450 ? 32.164 -14.002 -29.678 1.00 90.94 450 ILE A N 1
ATOM 3391 C CA . ILE A 1 450 ? 31.090 -14.555 -30.498 1.00 90.94 450 ILE A CA 1
ATOM 3392 C C . ILE A 1 450 ? 31.002 -16.062 -30.216 1.00 90.94 450 ILE A C 1
ATOM 3394 O O . ILE A 1 450 ? 32.053 -16.709 -30.171 1.00 90.94 450 ILE A O 1
ATOM 3398 N N . PRO A 1 451 ? 29.790 -16.618 -30.024 1.00 89.12 451 PRO A N 1
ATOM 3399 C CA . PRO A 1 451 ? 29.606 -18.049 -29.819 1.00 89.12 451 PRO A CA 1
ATOM 3400 C C . PRO A 1 451 ? 30.260 -18.890 -30.913 1.00 89.12 451 PRO A C 1
ATOM 3402 O O . PRO A 1 451 ? 30.165 -18.558 -32.096 1.00 89.12 451 PRO A O 1
ATOM 3405 N N . ASP A 1 452 ? 30.873 -20.011 -30.530 1.00 86.25 452 ASP A N 1
ATOM 3406 C CA . ASP A 1 452 ? 31.599 -20.894 -31.458 1.00 86.25 452 ASP A CA 1
ATOM 3407 C C . ASP A 1 452 ? 30.731 -21.363 -32.637 1.00 86.25 452 ASP A C 1
ATOM 3409 O O . ASP A 1 452 ? 31.229 -21.548 -33.742 1.00 86.25 452 ASP A O 1
ATOM 3413 N N . THR A 1 453 ? 29.418 -21.494 -32.431 1.00 87.25 453 THR A N 1
ATOM 3414 C CA . THR A 1 453 ? 28.447 -21.885 -33.464 1.00 87.25 453 THR A CA 1
ATOM 3415 C C . THR A 1 453 ? 28.171 -20.806 -34.514 1.00 87.25 453 THR A C 1
ATOM 3417 O O . THR A 1 453 ? 27.654 -21.127 -35.581 1.00 87.25 453 THR A O 1
ATOM 3420 N N . LEU A 1 454 ? 28.476 -19.539 -34.219 1.00 87.25 454 LEU A N 1
ATOM 3421 C CA . LEU A 1 454 ? 28.168 -18.377 -35.062 1.00 87.25 454 LEU A CA 1
ATOM 3422 C C . LEU A 1 454 ? 29.424 -17.662 -35.585 1.00 87.25 454 LEU A C 1
ATOM 3424 O O . LEU A 1 454 ? 29.308 -16.732 -36.381 1.00 87.25 454 LEU A O 1
ATOM 3428 N N . ARG A 1 455 ? 30.617 -18.091 -35.156 1.00 84.94 455 ARG A N 1
ATOM 3429 C CA . ARG A 1 455 ? 31.905 -17.440 -35.444 1.00 84.94 455 ARG A CA 1
ATOM 3430 C C . ARG A 1 455 ? 32.232 -17.337 -36.937 1.00 84.94 455 ARG A C 1
ATOM 3432 O O . ARG A 1 455 ? 32.776 -16.318 -37.360 1.00 84.94 455 ARG A O 1
ATOM 3439 N N . ASP A 1 456 ? 31.863 -18.366 -37.696 1.00 87.31 456 ASP A N 1
ATOM 3440 C CA . ASP A 1 456 ? 32.173 -18.503 -39.127 1.00 87.31 456 ASP A CA 1
ATOM 3441 C C . ASP A 1 456 ? 30.944 -18.207 -40.014 1.00 87.31 456 ASP A C 1
ATOM 3443 O O . ASP A 1 456 ? 30.918 -18.510 -41.207 1.00 87.31 456 ASP A O 1
ATOM 3447 N N . ALA A 1 457 ? 29.878 -17.656 -39.419 1.00 90.12 457 ALA A N 1
ATOM 3448 C CA . ALA A 1 457 ? 28.597 -17.400 -40.072 1.00 90.12 457 ALA A CA 1
ATOM 3449 C C . ALA A 1 457 ? 28.057 -15.998 -39.713 1.00 90.12 457 ALA A C 1
ATOM 3451 O O . ALA A 1 457 ? 27.044 -15.883 -39.014 1.00 90.12 457 ALA A O 1
ATOM 3452 N N . PRO A 1 458 ? 28.698 -14.913 -40.192 1.00 87.69 458 PRO A N 1
ATOM 3453 C CA . PRO A 1 458 ? 28.335 -13.540 -39.832 1.00 87.69 458 PRO A CA 1
ATOM 3454 C C . PRO A 1 458 ? 26.881 -13.179 -40.177 1.00 87.69 458 PRO A C 1
ATOM 3456 O O . PRO A 1 458 ? 26.226 -12.486 -39.402 1.00 87.69 458 PRO A O 1
ATOM 3459 N N . ASP A 1 459 ? 26.333 -13.699 -41.279 1.00 89.44 459 ASP A N 1
ATOM 3460 C CA . ASP A 1 459 ? 24.926 -13.474 -41.637 1.00 89.44 459 ASP A CA 1
ATOM 3461 C C . ASP A 1 459 ? 23.961 -14.147 -40.649 1.00 89.44 459 ASP A C 1
ATOM 3463 O O . ASP A 1 459 ? 22.936 -13.570 -40.280 1.00 89.44 459 ASP A O 1
ATOM 3467 N N . ALA A 1 460 ? 24.302 -15.346 -40.163 1.00 89.56 460 ALA A N 1
ATOM 3468 C CA . ALA A 1 460 ? 23.512 -16.045 -39.151 1.00 89.56 460 ALA A CA 1
ATOM 3469 C C . ALA A 1 460 ? 23.584 -15.329 -37.793 1.00 89.56 460 ALA A C 1
ATOM 3471 O O . ALA A 1 460 ? 22.567 -15.202 -37.111 1.00 89.56 460 ALA A O 1
ATOM 3472 N N . LEU A 1 461 ? 24.761 -14.803 -37.431 1.00 91.31 461 LEU A N 1
ATOM 3473 C CA . LEU A 1 461 ? 24.942 -13.963 -36.246 1.00 91.31 461 LEU A CA 1
ATOM 3474 C C . LEU A 1 461 ? 24.062 -12.709 -36.314 1.00 91.31 461 LEU A C 1
ATOM 3476 O O . LEU A 1 461 ? 23.344 -12.409 -35.360 1.00 91.31 461 LEU A O 1
ATOM 3480 N N . LEU A 1 462 ? 24.092 -11.986 -37.437 1.00 91.81 462 LEU A N 1
ATOM 3481 C CA . LEU A 1 462 ? 23.278 -10.786 -37.620 1.00 91.81 462 LEU A CA 1
ATOM 3482 C C . LEU A 1 462 ? 21.784 -11.104 -37.617 1.00 91.81 462 LEU A C 1
ATOM 3484 O O . LEU A 1 462 ? 21.022 -10.346 -37.020 1.00 91.81 462 LEU A O 1
ATOM 3488 N N . GLY A 1 463 ? 21.365 -12.223 -38.214 1.00 89.44 463 GLY A N 1
ATOM 3489 C CA . GLY A 1 463 ? 19.985 -12.703 -38.142 1.00 89.44 463 GLY A CA 1
ATOM 3490 C C . GLY A 1 463 ? 19.539 -12.934 -36.698 1.00 89.44 463 GLY A C 1
ATOM 3491 O O . GLY A 1 463 ? 18.560 -12.335 -36.255 1.00 89.44 463 GLY A O 1
ATOM 3492 N N . HIS A 1 464 ? 20.319 -13.708 -35.938 1.00 87.25 464 HIS A N 1
ATOM 3493 C CA . HIS A 1 464 ? 20.040 -14.008 -34.533 1.00 87.25 464 HIS A CA 1
ATOM 3494 C C . HIS A 1 464 ? 19.954 -12.745 -33.662 1.00 87.25 464 HIS A C 1
ATOM 3496 O O . HIS A 1 464 ? 19.012 -12.570 -32.883 1.00 87.25 464 HIS A O 1
ATOM 3502 N N . LEU A 1 465 ? 20.924 -11.838 -33.809 1.00 88.00 465 LEU A N 1
ATOM 3503 C CA . LEU A 1 465 ? 20.958 -10.589 -33.054 1.00 88.00 465 LEU A CA 1
ATOM 3504 C C . LEU A 1 465 ? 19.839 -9.629 -33.481 1.00 88.00 465 LEU A C 1
ATOM 3506 O O . LEU A 1 465 ? 19.291 -8.936 -32.628 1.00 88.00 465 LEU A O 1
ATOM 3510 N N . THR A 1 466 ? 19.466 -9.595 -34.764 1.00 87.88 466 THR A N 1
ATOM 3511 C CA . THR A 1 466 ? 18.380 -8.727 -35.249 1.00 87.88 466 THR A CA 1
ATOM 3512 C C . THR A 1 466 ? 17.033 -9.185 -34.706 1.00 87.88 466 THR A C 1
ATOM 3514 O O . THR A 1 466 ? 16.232 -8.363 -34.263 1.00 87.88 466 THR A O 1
ATOM 3517 N N . GLU A 1 467 ? 16.799 -10.496 -34.695 1.00 80.25 467 GLU A N 1
ATOM 3518 C CA . GLU A 1 467 ? 15.582 -11.095 -34.147 1.00 80.25 467 GLU A CA 1
ATOM 3519 C C . GLU A 1 467 ? 15.470 -10.862 -32.631 1.00 80.25 467 GLU A C 1
ATOM 3521 O O . GLU A 1 467 ? 14.392 -10.564 -32.123 1.00 80.25 467 GLU A O 1
ATOM 3526 N N . SER A 1 468 ? 16.599 -10.909 -31.915 1.00 78.19 468 SER A N 1
ATOM 3527 C CA . SER A 1 468 ? 16.623 -10.824 -30.449 1.00 78.19 468 SER A CA 1
ATOM 3528 C C . SER A 1 468 ? 16.707 -9.392 -29.900 1.00 78.19 468 SER A C 1
ATOM 3530 O O . SER A 1 468 ? 16.137 -9.089 -28.854 1.00 78.19 468 SER A O 1
ATOM 3532 N N . ALA A 1 469 ? 17.430 -8.493 -30.574 1.00 80.25 469 ALA A N 1
ATOM 3533 C CA . ALA A 1 469 ? 17.731 -7.143 -30.084 1.00 80.25 469 ALA A CA 1
ATOM 3534 C C . ALA A 1 469 ? 17.170 -6.011 -30.966 1.00 80.25 469 ALA A C 1
ATOM 3536 O O . ALA A 1 469 ? 17.276 -4.832 -30.601 1.00 80.25 469 ALA A O 1
ATOM 3537 N N . GLY A 1 470 ? 16.535 -6.346 -32.092 1.00 84.00 470 GLY A N 1
ATOM 3538 C CA . GLY A 1 470 ? 16.019 -5.393 -33.070 1.00 84.00 470 GLY A CA 1
ATOM 3539 C C . GLY A 1 470 ? 17.066 -4.958 -34.104 1.00 84.00 470 GLY A C 1
ATOM 3540 O O . GLY A 1 470 ? 18.141 -5.545 -34.187 1.00 84.00 470 GLY A O 1
ATOM 3541 N N . PRO A 1 471 ? 16.773 -3.920 -34.910 1.00 88.94 471 PRO A N 1
ATOM 3542 C CA . PRO A 1 471 ? 17.633 -3.499 -36.016 1.00 88.94 471 PRO A CA 1
ATOM 3543 C C . PRO A 1 471 ? 19.068 -3.189 -35.579 1.00 88.94 471 PRO A C 1
ATOM 3545 O O . PRO A 1 471 ? 19.283 -2.542 -34.552 1.00 88.94 471 PRO A O 1
ATOM 3548 N N . LEU A 1 472 ? 20.040 -3.623 -36.382 1.00 93.12 472 LEU A N 1
ATOM 3549 C CA . LEU A 1 472 ? 21.467 -3.502 -36.090 1.00 93.12 472 LEU A CA 1
ATOM 3550 C C . LEU A 1 472 ? 22.187 -2.598 -37.090 1.00 93.12 472 LEU A C 1
ATOM 3552 O O . LEU A 1 472 ? 21.781 -2.454 -38.246 1.00 93.12 472 LEU A O 1
ATOM 3556 N N . VAL A 1 473 ? 23.310 -2.053 -36.637 1.00 94.31 473 VAL A N 1
ATOM 3557 C CA . VAL A 1 473 ? 24.294 -1.335 -37.438 1.00 94.31 473 VAL A CA 1
ATOM 3558 C C . VAL A 1 473 ? 25.667 -1.967 -37.226 1.00 94.31 473 VAL A C 1
ATOM 3560 O O . VAL A 1 473 ? 26.047 -2.269 -36.091 1.00 94.31 473 VAL A O 1
ATOM 3563 N N . THR A 1 474 ? 26.405 -2.156 -38.321 1.00 93.81 474 THR A N 1
ATOM 3564 C CA . THR A 1 474 ? 27.730 -2.781 -38.331 1.00 93.81 474 THR A CA 1
ATOM 3565 C C . THR A 1 474 ? 28.816 -1.846 -38.858 1.00 93.81 474 THR A C 1
ATOM 3567 O O . THR A 1 474 ? 28.566 -0.985 -39.703 1.00 93.81 474 THR A O 1
ATOM 3570 N N . GLY A 1 475 ? 30.039 -2.031 -38.363 1.00 89.94 475 GLY A N 1
ATOM 3571 C CA . GLY A 1 475 ? 31.255 -1.424 -38.905 1.00 89.94 475 GLY A CA 1
ATOM 3572 C C . GLY A 1 475 ? 32.375 -2.467 -38.954 1.00 89.94 475 GLY A C 1
ATOM 3573 O O . GLY A 1 475 ? 32.758 -2.927 -37.879 1.00 89.94 475 GLY A O 1
ATOM 3574 N N . PRO A 1 476 ? 32.892 -2.867 -40.132 1.00 86.12 476 PRO A N 1
ATOM 3575 C CA . PRO A 1 476 ? 32.500 -2.437 -41.480 1.00 86.12 476 PRO A CA 1
ATOM 3576 C C . PRO A 1 476 ? 31.120 -2.982 -41.895 1.00 86.12 476 PRO A C 1
ATOM 3578 O O . PRO A 1 476 ? 30.575 -3.879 -41.254 1.00 86.12 476 PRO A O 1
ATOM 3581 N N . THR A 1 477 ? 30.542 -2.438 -42.974 1.00 82.19 477 THR A N 1
ATOM 3582 C CA . THR A 1 477 ? 29.197 -2.818 -43.455 1.00 82.19 477 THR A CA 1
ATOM 3583 C C . THR A 1 477 ? 29.083 -4.316 -43.743 1.00 82.19 477 THR A C 1
ATOM 3585 O O . THR A 1 477 ? 28.075 -4.930 -43.402 1.00 82.19 477 THR A O 1
ATOM 3588 N N . SER A 1 478 ? 30.130 -4.910 -44.320 1.00 83.81 478 SER A N 1
ATOM 3589 C CA . SER A 1 478 ? 30.267 -6.359 -44.477 1.00 83.81 478 SER A CA 1
ATOM 3590 C C . SER A 1 478 ? 31.263 -6.881 -43.455 1.00 83.81 478 SER A C 1
ATOM 3592 O O . SER A 1 478 ? 32.433 -6.510 -43.491 1.00 83.81 478 SER A O 1
ATOM 3594 N N . LEU A 1 479 ? 30.783 -7.729 -42.551 1.00 87.50 479 LEU A N 1
ATOM 3595 C CA . LEU A 1 479 ? 31.592 -8.316 -41.492 1.00 87.50 479 LEU A CA 1
ATOM 3596 C C . LEU A 1 479 ? 32.639 -9.308 -42.046 1.00 87.50 479 LEU A C 1
ATOM 3598 O O . LEU A 1 479 ? 32.375 -9.960 -43.060 1.00 87.50 479 LEU A O 1
ATOM 3602 N N . PRO A 1 480 ? 33.812 -9.449 -41.395 1.00 85.69 480 PRO A N 1
ATOM 3603 C CA . PRO A 1 480 ? 34.801 -10.467 -41.751 1.00 85.69 480 PRO A CA 1
ATOM 3604 C C . PRO A 1 480 ? 34.235 -11.901 -41.689 1.00 85.69 480 PRO A C 1
ATOM 3606 O O . PRO A 1 480 ? 33.328 -12.160 -40.897 1.00 85.69 480 PRO A O 1
ATOM 3609 N N . PRO A 1 481 ? 34.777 -12.844 -42.485 1.00 81.25 481 PRO A N 1
ATOM 3610 C CA . PRO A 1 481 ? 34.288 -14.225 -42.535 1.00 81.25 481 PRO A CA 1
ATOM 3611 C C . PRO A 1 481 ? 34.543 -15.015 -41.243 1.00 81.25 481 PRO A C 1
ATOM 3613 O O . PRO A 1 481 ? 33.754 -15.894 -40.919 1.00 81.25 481 PRO A O 1
ATOM 3616 N N . GLU A 1 482 ? 35.604 -14.686 -40.502 1.00 84.69 482 GLU A N 1
ATOM 3617 C CA . GLU A 1 482 ? 35.906 -15.256 -39.186 1.00 84.69 482 GLU A CA 1
ATOM 3618 C C . GLU A 1 482 ? 35.939 -14.135 -38.147 1.00 84.69 482 GLU A C 1
ATOM 3620 O O . GLU A 1 482 ? 36.695 -13.168 -38.279 1.00 84.69 482 GLU A O 1
ATOM 3625 N N . LEU A 1 483 ? 35.117 -14.263 -37.107 1.00 85.81 483 LEU A N 1
ATOM 3626 C CA . LEU A 1 483 ? 34.895 -13.200 -36.131 1.00 85.81 483 LEU A CA 1
ATOM 3627 C C . LEU A 1 483 ? 34.936 -13.741 -34.694 1.00 85.81 483 LEU A C 1
ATOM 3629 O O . LEU A 1 483 ? 33.898 -14.034 -34.105 1.00 85.81 483 LEU A O 1
ATOM 3633 N N . PRO A 1 484 ? 36.127 -13.885 -34.081 1.00 85.69 484 PRO A N 1
ATOM 3634 C CA . PRO A 1 484 ? 36.239 -14.409 -32.718 1.00 85.69 484 PRO A CA 1
ATOM 3635 C C . PRO A 1 484 ? 35.714 -13.419 -31.668 1.00 85.69 484 PRO A C 1
ATOM 3637 O O . PRO A 1 484 ? 35.224 -13.821 -30.608 1.00 85.69 484 PRO A O 1
ATOM 3640 N N . THR A 1 485 ? 35.823 -12.119 -31.949 1.00 90.12 485 THR A N 1
ATOM 3641 C CA . THR A 1 485 ? 35.382 -11.052 -31.051 1.00 90.12 485 THR A CA 1
ATOM 3642 C C . THR A 1 485 ? 34.777 -9.886 -31.809 1.00 90.12 485 THR A C 1
ATOM 3644 O O . THR A 1 485 ? 35.174 -9.603 -32.934 1.00 90.12 485 THR A O 1
ATOM 3647 N N . VAL A 1 486 ? 33.878 -9.160 -31.149 1.00 93.06 486 VAL A N 1
ATOM 364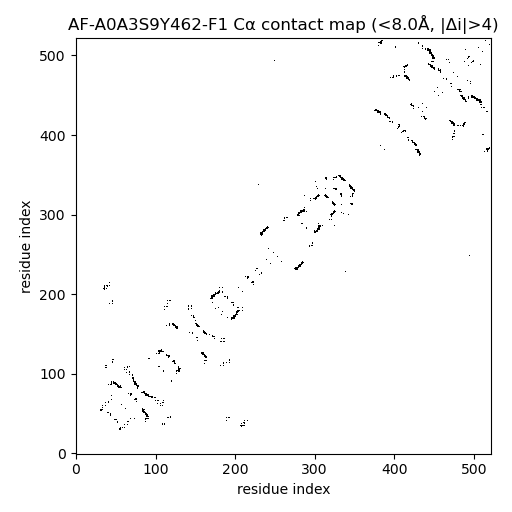8 C CA . VAL A 1 486 ? 33.237 -7.957 -31.688 1.00 93.06 486 VAL A CA 1
ATOM 3649 C C . VAL A 1 486 ? 33.175 -6.862 -30.630 1.00 93.06 486 VAL A C 1
ATOM 3651 O O . VAL A 1 486 ? 32.977 -7.152 -29.449 1.00 93.06 486 VAL A O 1
ATOM 3654 N N . LEU A 1 487 ? 33.341 -5.601 -31.029 1.00 94.12 487 LEU A N 1
ATOM 3655 C CA . LEU A 1 487 ? 33.063 -4.464 -30.156 1.00 94.12 487 LEU A CA 1
ATOM 3656 C C . LEU A 1 487 ? 31.558 -4.177 -30.165 1.00 94.12 487 LEU A C 1
ATOM 3658 O O . LEU A 1 487 ? 30.954 -3.951 -31.213 1.00 94.12 487 LEU A O 1
ATOM 3662 N N . THR A 1 488 ? 30.939 -4.172 -28.994 1.00 94.25 488 THR A N 1
ATOM 3663 C CA . THR A 1 488 ? 29.496 -3.966 -28.868 1.00 94.25 488 THR A CA 1
ATOM 3664 C C . THR A 1 488 ? 29.142 -3.328 -27.525 1.00 94.25 488 THR A C 1
ATOM 3666 O O . THR A 1 488 ? 30.027 -2.990 -26.733 1.00 94.25 488 THR A O 1
ATOM 3669 N N . THR A 1 489 ? 27.854 -3.111 -27.267 1.00 92.62 489 THR A N 1
ATOM 3670 C CA . THR A 1 489 ? 27.386 -2.704 -25.943 1.00 92.62 489 THR A CA 1
ATOM 3671 C C . THR A 1 489 ? 27.471 -3.875 -24.983 1.00 92.62 489 THR A C 1
ATOM 3673 O O . THR A 1 489 ? 27.315 -5.042 -25.346 1.00 92.62 489 THR A O 1
ATOM 3676 N N . ASP A 1 490 ? 27.692 -3.569 -23.720 1.00 89.19 490 ASP A N 1
ATOM 3677 C CA . ASP A 1 490 ? 27.756 -4.588 -22.700 1.00 89.19 490 ASP A CA 1
ATOM 3678 C C . ASP A 1 490 ? 26.443 -5.341 -22.488 1.00 89.19 490 ASP A C 1
ATOM 3680 O O . ASP A 1 490 ? 26.459 -6.537 -22.206 1.00 89.19 490 ASP A O 1
ATOM 3684 N N . TYR A 1 491 ? 25.324 -4.672 -22.749 1.00 87.31 491 TYR A N 1
ATOM 3685 C CA . TYR A 1 491 ? 24.021 -5.303 -22.868 1.00 87.31 491 TYR A CA 1
ATOM 3686 C C . TYR A 1 491 ? 23.990 -6.438 -23.910 1.00 87.31 491 TYR A C 1
ATOM 3688 O O . TYR A 1 491 ? 23.567 -7.549 -23.580 1.00 87.31 491 TYR A O 1
ATOM 3696 N N . LEU A 1 492 ? 24.446 -6.190 -25.147 1.00 89.06 492 LEU A N 1
ATOM 3697 C CA . LEU A 1 492 ? 24.482 -7.218 -26.195 1.00 89.06 492 LEU A CA 1
ATOM 3698 C C . LEU A 1 492 ? 25.469 -8.337 -25.843 1.00 89.06 492 LEU A C 1
ATOM 3700 O O . LEU A 1 492 ? 25.148 -9.513 -26.013 1.00 89.06 492 LEU A O 1
ATOM 3704 N N . ALA A 1 493 ? 26.627 -7.967 -25.291 1.00 89.50 493 ALA A N 1
ATOM 3705 C CA . ALA A 1 493 ? 27.664 -8.903 -24.871 1.00 89.50 493 ALA A CA 1
ATOM 3706 C C . ALA A 1 493 ? 27.174 -9.917 -23.828 1.00 89.50 493 ALA A C 1
ATOM 3708 O O . ALA A 1 493 ? 27.512 -11.093 -23.905 1.00 89.50 493 ALA A O 1
ATOM 3709 N N . GLU A 1 494 ? 26.405 -9.467 -22.837 1.00 86.75 494 GLU A N 1
ATOM 3710 C CA . GLU A 1 494 ? 25.925 -10.324 -21.747 1.00 86.75 494 GLU A CA 1
ATOM 3711 C C . GLU A 1 494 ? 24.623 -11.049 -22.060 1.00 86.75 494 GLU A C 1
ATOM 3713 O O . GLU A 1 494 ? 24.345 -12.085 -21.459 1.00 86.75 494 GLU A O 1
ATOM 3718 N N . SER A 1 495 ? 23.807 -10.489 -22.952 1.00 82.12 495 SER A N 1
ATOM 3719 C CA . SER A 1 495 ? 22.469 -11.018 -23.214 1.00 82.12 495 SER A CA 1
ATOM 3720 C C . SER A 1 495 ? 22.428 -12.009 -24.372 1.00 82.12 495 SER A C 1
ATOM 3722 O O . SER A 1 495 ? 21.622 -12.934 -24.319 1.00 82.12 495 SER A O 1
ATOM 3724 N N . TYR A 1 496 ? 23.255 -11.813 -25.406 1.00 86.00 496 TYR A N 1
ATOM 3725 C CA . TYR A 1 496 ? 23.129 -12.542 -26.678 1.00 86.00 496 TYR A CA 1
ATOM 3726 C C . TYR A 1 496 ? 24.455 -13.090 -27.225 1.00 86.00 496 TYR A C 1
ATOM 3728 O O . TYR A 1 496 ? 24.472 -13.695 -28.292 1.00 86.00 496 TYR A O 1
ATOM 3736 N N . LEU A 1 497 ? 25.567 -12.877 -26.518 1.00 88.50 497 LEU A N 1
ATOM 3737 C CA . LEU A 1 497 ? 26.906 -13.336 -26.900 1.00 88.50 497 LEU A CA 1
ATOM 3738 C C . LEU A 1 497 ? 27.561 -14.114 -25.741 1.00 88.50 497 LEU A C 1
ATOM 3740 O O . LEU A 1 497 ? 26.998 -14.210 -24.651 1.00 88.50 497 LEU A O 1
ATOM 3744 N N . ASP A 1 498 ? 28.780 -14.628 -25.943 1.00 86.75 498 ASP A N 1
ATOM 3745 C CA . ASP A 1 498 ? 29.529 -15.435 -24.956 1.00 86.75 498 ASP A CA 1
ATOM 3746 C C . ASP A 1 498 ? 30.277 -14.574 -23.912 1.00 86.75 498 ASP A C 1
ATOM 3748 O O . ASP A 1 498 ? 31.416 -14.846 -23.485 1.00 86.75 498 ASP A O 1
ATOM 3752 N N . GLY A 1 499 ? 29.609 -13.500 -23.489 1.00 82.62 499 GLY A N 1
ATOM 3753 C CA . GLY A 1 499 ? 30.082 -12.556 -22.493 1.00 82.62 499 GLY A CA 1
ATOM 3754 C C . GLY A 1 499 ? 31.192 -11.623 -22.979 1.00 82.62 499 GLY A C 1
ATOM 3755 O O . GLY A 1 499 ? 31.643 -11.632 -24.129 1.00 82.62 499 GLY A O 1
ATOM 3756 N N . ARG A 1 500 ? 31.646 -10.782 -22.047 1.00 85.38 500 ARG A N 1
ATOM 3757 C CA . ARG A 1 500 ? 32.690 -9.771 -22.263 1.00 85.38 500 ARG A CA 1
ATOM 3758 C C . ARG A 1 500 ? 34.081 -10.420 -22.172 1.00 85.38 500 ARG A C 1
ATOM 3760 O O . ARG A 1 500 ? 34.328 -11.202 -21.257 1.00 85.38 500 ARG A O 1
ATOM 3767 N N . THR A 1 501 ? 35.014 -10.061 -23.055 1.00 77.19 501 THR A N 1
ATOM 3768 C CA . THR A 1 501 ? 36.447 -10.375 -22.888 1.00 77.19 501 THR A CA 1
ATOM 3769 C C . THR A 1 501 ? 37.139 -9.322 -22.032 1.00 77.19 501 THR A C 1
ATOM 3771 O O . THR A 1 501 ? 37.818 -9.655 -21.067 1.00 77.19 501 THR A O 1
ATOM 3774 N N . HIS A 1 502 ? 36.953 -8.047 -22.373 1.00 80.25 502 HIS A N 1
ATOM 3775 C CA . HIS A 1 502 ? 37.488 -6.898 -21.649 1.00 80.25 502 HIS A CA 1
ATOM 3776 C C . HIS A 1 502 ? 36.695 -5.623 -21.983 1.00 80.25 502 HIS A C 1
ATOM 3778 O O . HIS A 1 502 ? 35.970 -5.554 -22.980 1.00 80.25 502 HIS A O 1
ATOM 3784 N N . GLN A 1 503 ? 36.808 -4.608 -21.123 1.00 79.94 503 GLN A N 1
ATOM 3785 C CA . GLN A 1 503 ? 36.173 -3.304 -21.333 1.00 79.94 503 GLN A CA 1
ATOM 3786 C C . GLN A 1 503 ? 36.977 -2.463 -22.328 1.00 79.94 503 GLN A C 1
ATOM 3788 O O . GLN A 1 503 ? 38.198 -2.390 -22.216 1.00 79.94 503 GLN A O 1
ATOM 3793 N N . ALA A 1 504 ? 36.292 -1.754 -23.233 1.00 76.62 504 ALA A N 1
ATOM 3794 C CA . ALA A 1 504 ? 36.937 -0.795 -24.136 1.00 76.62 504 ALA A CA 1
ATOM 3795 C C . ALA A 1 504 ? 37.262 0.548 -23.445 1.00 76.62 504 ALA A C 1
ATOM 3797 O O . ALA A 1 504 ? 37.825 1.450 -24.056 1.00 76.62 504 ALA A O 1
ATOM 3798 N N . GLY A 1 505 ? 36.873 0.711 -22.172 1.00 79.88 505 GLY A N 1
ATOM 3799 C CA . GLY A 1 505 ? 37.142 1.916 -21.378 1.00 79.88 505 GLY A CA 1
ATOM 3800 C C . GLY A 1 505 ? 36.318 3.147 -21.775 1.00 79.88 505 GLY A C 1
ATOM 3801 O O . GLY A 1 505 ? 36.581 4.237 -21.273 1.00 79.88 505 GLY A O 1
ATOM 3802 N N . LEU A 1 506 ? 35.315 2.989 -22.646 1.00 85.94 506 LEU A N 1
ATOM 3803 C CA . LEU A 1 506 ? 34.479 4.073 -23.162 1.00 85.94 506 LEU A CA 1
ATOM 3804 C C . LEU A 1 506 ? 32.996 3.760 -22.943 1.00 85.94 506 LEU A C 1
ATOM 3806 O O . LEU A 1 506 ? 32.529 2.660 -23.242 1.00 85.94 506 LEU A O 1
ATOM 3810 N N . ARG A 1 507 ? 32.228 4.731 -22.438 1.00 91.31 507 ARG A N 1
ATOM 3811 C CA . ARG A 1 507 ? 30.764 4.603 -22.388 1.00 91.31 507 ARG A CA 1
ATOM 3812 C C . ARG A 1 507 ? 30.152 4.966 -23.732 1.00 91.31 507 ARG A C 1
ATOM 3814 O O . ARG A 1 507 ? 30.601 5.921 -24.368 1.00 91.31 507 ARG A O 1
ATOM 3821 N N . LEU A 1 508 ? 29.069 4.286 -24.106 1.00 92.69 508 LEU A N 1
ATOM 3822 C CA . LEU A 1 508 ? 28.354 4.557 -25.354 1.00 92.69 508 LEU A CA 1
ATOM 3823 C C . LEU A 1 508 ? 27.954 6.038 -25.449 1.00 92.69 508 LEU A C 1
ATOM 3825 O O . LEU A 1 508 ? 28.229 6.697 -26.449 1.00 92.69 508 LEU A O 1
ATOM 3829 N N . ARG A 1 509 ? 27.430 6.603 -24.357 1.00 91.50 509 ARG A N 1
ATOM 3830 C CA . ARG A 1 509 ? 27.072 8.023 -24.275 1.00 91.50 509 ARG A CA 1
ATOM 3831 C C . ARG A 1 509 ? 28.219 8.994 -24.566 1.00 91.50 509 ARG A C 1
ATOM 3833 O O . ARG A 1 509 ? 27.998 10.037 -25.164 1.00 91.50 509 ARG A O 1
ATOM 3840 N N . GLN A 1 510 ? 29.443 8.674 -24.143 1.00 91.38 510 GLN A N 1
ATOM 3841 C CA . GLN A 1 510 ? 30.603 9.543 -24.369 1.00 91.38 510 GLN A CA 1
ATOM 3842 C C . GLN A 1 510 ? 30.997 9.518 -25.845 1.00 91.38 510 GLN A C 1
ATOM 3844 O O . GLN A 1 510 ? 31.370 10.543 -26.409 1.00 91.38 510 GLN A O 1
ATOM 3849 N N . ALA A 1 511 ? 30.876 8.350 -26.476 1.00 91.62 511 ALA A N 1
ATOM 3850 C CA . ALA A 1 511 ? 31.109 8.199 -27.900 1.00 91.62 511 ALA A CA 1
ATOM 3851 C C . ALA A 1 511 ? 30.043 8.946 -28.725 1.00 91.62 511 ALA A C 1
ATOM 3853 O O . ALA A 1 511 ? 30.389 9.671 -29.654 1.00 91.62 511 ALA A O 1
ATOM 3854 N N . ILE A 1 512 ? 28.769 8.855 -28.325 1.00 93.94 512 ILE A N 1
ATOM 3855 C CA . ILE A 1 512 ? 27.661 9.611 -28.929 1.00 93.94 512 ILE A CA 1
ATOM 3856 C C . ILE A 1 512 ? 27.890 11.114 -28.810 1.00 93.94 512 ILE A C 1
ATOM 3858 O O . ILE A 1 512 ? 27.781 11.814 -29.811 1.00 93.94 512 ILE A O 1
ATOM 3862 N N . GLN A 1 513 ? 28.235 11.605 -27.614 1.00 93.75 513 GLN A N 1
ATOM 3863 C CA . GLN A 1 513 ? 28.511 13.024 -27.399 1.00 93.75 513 GLN A CA 1
ATOM 3864 C C . GLN A 1 513 ? 29.556 13.526 -28.397 1.00 93.75 513 GLN A C 1
ATOM 3866 O O . GLN A 1 513 ? 29.308 14.515 -29.073 1.00 93.75 513 GLN A O 1
ATOM 3871 N N . ARG A 1 514 ? 30.681 12.811 -28.543 1.00 91.06 514 ARG A N 1
ATOM 3872 C CA . ARG A 1 514 ? 31.741 13.187 -29.488 1.00 91.06 514 ARG A CA 1
ATOM 3873 C C . ARG A 1 514 ? 31.246 13.245 -30.929 1.00 91.06 514 ARG A C 1
ATOM 3875 O O . ARG A 1 514 ? 31.542 14.215 -31.611 1.00 91.06 514 ARG A O 1
ATOM 3882 N N . ILE A 1 515 ? 30.477 12.257 -31.393 1.00 92.19 515 ILE A N 1
ATOM 3883 C CA . ILE A 1 515 ? 29.915 12.293 -32.755 1.00 92.19 515 ILE A CA 1
ATOM 3884 C C . ILE A 1 515 ? 28.977 13.494 -32.924 1.00 92.19 515 ILE A C 1
ATOM 3886 O O . ILE A 1 515 ? 29.088 14.228 -33.905 1.00 92.19 515 ILE A O 1
ATOM 3890 N N . LEU A 1 516 ? 28.093 13.729 -31.953 1.00 92.31 516 LEU A N 1
ATOM 3891 C CA . LEU A 1 516 ? 27.110 14.807 -32.019 1.00 92.31 516 LEU A CA 1
ATOM 3892 C C . LEU A 1 516 ? 27.737 16.200 -31.939 1.00 92.31 516 LEU A C 1
ATOM 3894 O O . LEU A 1 516 ? 27.172 17.115 -32.523 1.00 92.31 516 LEU A O 1
ATOM 3898 N N . THR A 1 517 ? 28.867 16.390 -31.250 1.00 90.62 517 THR A N 1
ATOM 3899 C CA . THR A 1 517 ? 29.489 17.719 -31.092 1.00 90.62 517 THR A CA 1
ATOM 3900 C C . THR A 1 517 ? 30.678 17.975 -32.018 1.00 90.62 517 THR A C 1
ATOM 3902 O O . THR A 1 517 ? 30.979 19.126 -32.319 1.00 90.62 517 THR A O 1
ATOM 3905 N N . GLU A 1 518 ? 31.387 16.936 -32.463 1.00 84.38 518 GLU A N 1
ATOM 3906 C CA . GLU A 1 518 ? 32.605 17.064 -33.285 1.00 84.38 518 GLU A CA 1
ATOM 3907 C C . GLU A 1 518 ? 32.368 16.701 -34.762 1.00 84.38 518 GLU A C 1
ATOM 3909 O O . GLU A 1 518 ? 33.169 17.076 -35.620 1.00 84.38 518 GLU A O 1
ATOM 3914 N N . GLY A 1 519 ? 31.271 15.997 -35.070 1.00 68.56 519 GLY A N 1
ATOM 3915 C CA . GLY A 1 519 ? 30.998 15.429 -36.390 1.00 68.56 519 GLY A CA 1
ATOM 3916 C C . GLY A 1 519 ? 31.791 14.146 -36.677 1.00 68.56 519 GLY A C 1
ATOM 3917 O O . GLY A 1 519 ? 32.441 13.569 -35.803 1.00 68.56 519 GLY A O 1
ATOM 3918 N N . THR A 1 520 ? 31.731 13.679 -37.927 1.00 59.44 520 THR A N 1
ATOM 3919 C CA . THR A 1 520 ? 32.359 12.426 -38.395 1.00 59.44 520 THR A CA 1
ATOM 3920 C C . THR A 1 520 ? 33.837 12.550 -38.772 1.00 59.44 520 THR A C 1
ATOM 3922 O O . THR A 1 520 ? 34.519 11.536 -38.890 1.00 59.44 520 THR A O 1
ATOM 3925 N N . HIS A 1 521 ? 34.345 13.771 -38.968 1.00 49.22 521 HIS A N 1
ATOM 3926 C CA . HIS A 1 521 ? 35.632 14.029 -39.630 1.00 49.22 521 HIS A CA 1
ATOM 3927 C C . HIS A 1 521 ? 36.768 14.522 -38.709 1.00 49.22 521 HIS A C 1
ATOM 3929 O O . HIS A 1 521 ? 37.778 15.011 -39.219 1.00 49.22 521 HIS A O 1
ATOM 3935 N N . ARG A 1 522 ? 36.639 14.417 -37.380 1.00 41.31 522 ARG A N 1
ATOM 3936 C CA . ARG A 1 522 ? 37.708 14.785 -36.432 1.00 41.31 522 ARG A CA 1
ATOM 3937 C C . ARG A 1 522 ? 38.051 13.696 -35.433 1.00 41.31 522 ARG A C 1
ATOM 3939 O O . ARG A 1 522 ? 37.127 13.013 -34.939 1.00 41.31 522 ARG A O 1
#

Solvent-accessible surface area (backbone atoms only — not comparable to full-atom values): 29696 Å² total; per-residue (Å²): 135,86,84,81,82,78,79,76,76,90,69,92,61,93,77,87,86,84,75,94,72,77,88,90,82,87,87,80,88,80,72,40,57,64,77,34,43,53,54,41,53,28,46,38,50,35,65,65,40,77,35,78,44,70,58,44,46,100,40,73,70,47,53,51,50,54,49,45,40,43,30,52,30,22,46,75,47,58,55,89,96,33,89,40,24,45,34,38,33,41,54,73,67,81,52,70,45,92,62,36,53,65,57,32,27,57,35,50,69,48,69,52,40,42,38,25,34,31,59,65,67,39,40,26,78,47,42,55,62,28,76,68,93,77,68,92,80,81,61,63,63,46,49,55,41,42,44,60,74,57,26,49,74,45,79,59,98,72,23,39,34,42,34,60,57,81,88,75,86,69,71,38,73,47,75,47,97,55,61,41,59,68,35,37,50,50,43,54,44,37,25,63,53,64,74,34,58,71,48,71,40,55,58,35,80,48,74,42,50,50,48,43,50,51,52,40,38,78,69,72,44,92,76,86,86,68,95,37,61,80,85,28,38,66,45,78,49,73,49,69,20,68,71,60,54,67,69,50,55,73,89,76,42,76,92,67,78,95,65,62,64,64,59,56,52,50,52,50,43,71,75,38,54,91,73,37,74,39,34,34,36,43,33,46,53,18,50,72,53,48,52,51,48,27,65,77,38,63,78,35,44,34,33,40,36,29,82,53,103,57,98,72,66,34,72,43,73,37,84,83,12,36,37,32,27,36,47,64,96,79,47,24,40,59,48,78,44,72,40,102,94,50,74,44,67,48,52,46,66,54,76,79,76,67,92,66,75,72,59,79,89,44,44,68,57,50,51,50,51,50,53,48,50,55,56,31,62,38,76,77,39,54,37,23,83,91,53,43,68,34,69,50,57,54,67,60,55,46,40,53,45,22,45,49,45,21,71,70,69,68,38,85,27,23,51,45,45,47,70,65,45,47,82,42,78,36,50,64,57,40,26,45,45,54,51,45,56,30,36,68,79,73,43,38,33,21,33,18,30,45,44,83,94,36,24,73,33,52,68,59,42,50,50,54,46,31,76,73,56,38,61,70,38,48,7,52,84,72,68,58,66,69,36,68,51,34,37,27,40,42,64,54,17,65,72,79,39,66,25,68,77,48,75,66,84,44,43,47,56,60,56,49,49,46,44,45,42,62,28,91,86,113

Radius of gyration: 32.89 Å; Cα contacts (8 Å, |Δi|>4): 864; chains: 1; bounding box: 68×78×95 Å

Secondary structure (DSSP, 8-state):
------------S----PPP-SPP-S--PPPPPHHHHHHHHHHHHHTSS-EEE------HHHHHHHHHHHHTTEEEE--TT-TT-EEEEEE-SS---TTHHHHHHH-GGGGGGHHHHHHHHSEEEEEPP----SS----HHHHHHHHHHTPEEEE-SSEEEEEPPS---S-EEEE-SS--HHHHHHHHHHHHHHT--EEEES----HHHHHHHHHHHHTT------SSBTTB-EEEEEEE-HHHHHHS-GGG-TT-----HHHHHHHHHHHHTTT-SEEEEEEES-HHHHHHHHHH-TT-SEEE----S----EEEEETTEEEEEPPTTTTEEEEEEEETTEEEEEEEEPP---SPPPPGGGHHHHHHHHHHHHHHT-EEEEPPTTTTTSB--HHHHHHHHHHHHHHHH--S-EEEEGGGS---B--SEEEHHHHHHHS-S-PEEEEEEPPTTTTT-HHHHHHHHHHHH-SEEEESSS--S--SEEEEEHHHHHHTSS-EEEEEEEEHHHHHHHHHHH-S--

Organism: NCBI:txid47763

Foldseek 3Di:
DDDDDDDDDPDPDDDDDDDDDDDDDDDDDDADDPLLLLLLLLLCLLLQAKDKAARADPDPLNVLSVVLLVLQQWDWDAPPPGPRMIITHYGPLPGRHPCNQVSQQQAQSSLSNQSSSCLRPQKDWHFHHHDDPPDDDDCVLLVQLLVQQVWDWDADPGHIMTGHDPDDAAAGEEEDPEADQSSLSSNVSNCSSNVHHYHYHHHNPDPSSVSSVVSVVVVVDDDDDDCAAVPWAEDEEEEEALVRVLLQFPVRCVPPDDDDPLVVVVVVCVVCVVPGPAYEYEYNRAQVVVLVSCQSNVRHQEYEGHDDPDPDAWWDDNDNHTYGYEDPPLQWDKDWHDDPDGIDITYDGDPDDPPPDPDPVCVVVVVVVVVVVVQQQAFLAFFDPPQEQAKDPLQVLVQLLQQCCCVVVVWLKAKEFSVQFDIDGHHGTDGNNRLCNGHVSQWFKFKAFADPVCQQPVVVLLVQCCVNRNDMHMVPNDHDRGDGIYTYTQSCRNRPGPHGPGTPPDTPSVSSSCCGHVNSPD